Protein AF-0000000083585196 (afdb_homodimer)

Radius of gyration: 29.08 Å; Cα contacts (8 Å, |Δi|>4): 1350; chains: 2; bounding box: 66×91×62 Å

Sequence (722 aa):
MEEAAATEMRALGQVFAHATAFADTMLLKLAVQLGLADIIHAHTQKNPEGITLTQLAKSLPLDQVNINNLSRIMGCMVRMGLFSMSTTSQGQEDLFKPTHSSEFILKDGKKSILPLIMPVMQEWAISPWHFLDVALDGNKKNLTPFEKKHGCKLWEAFSKQPMMGMMFYEAMKAETMALIPEVIKVCEVTFQRIGSLIDVGGATGIGASSIAAQFPHVKCSVLDRPDVVALAKFAGCPNVEFLAGDMFTSIPHADALLLKKILHDWGDDECLKILQRCKETLPKGGGTVIIVEAVMDKEMDGDDAWSRVKMANDMGMMVFTGGKERTAEEWKVLLASAGFDIYKITPIMVGHSVIEAHPLPMEEAAATEMRALGQVFAHATAFADTMLLKLAVQLGLADIIHAHTQKNPEGITLTQLAKSLPLDQVNINNLSRIMGCMVRMGLFSMSTTSQGQEDLFKPTHSSEFILKDGKKSILPLIMPVMQEWAISPWHFLDVALDGNKKNLTPFEKKHGCKLWEAFSKQPMMGMMFYEAMKAETMALIPEVIKVCEVTFQRIGSLIDVGGATGIGASSIAAQFPHVKCSVLDRPDVVALAKFAGCPNVEFLAGDMFTSIPHADALLLKKILHDWGDDECLKILQRCKETLPKGGGTVIIVEAVMDKEMDGDDAWSRVKMANDMGMMVFTGGKERTAEEWKVLLASAGFDIYKITPIMVGHSVIEAHPLP

Structure (mmCIF, N/CA/C/O backbone):
data_AF-0000000083585196-model_v1
#
loop_
_entity.id
_entity.type
_entity.pdbx_description
1 polymer 'RS-norcoclaurine 6-O-methyltransferase-like protein'
#
loop_
_atom_site.group_PDB
_atom_site.id
_atom_site.type_symbol
_atom_site.label_atom_id
_atom_site.label_alt_id
_atom_site.label_comp_id
_atom_site.label_asym_id
_atom_site.label_entity_id
_atom_site.label_seq_id
_atom_site.pdbx_PDB_ins_code
_atom_site.Cartn_x
_atom_site.Cartn_y
_atom_site.Cartn_z
_atom_site.occupancy
_atom_site.B_iso_or_equiv
_atom_site.auth_seq_id
_atom_site.auth_comp_id
_atom_site.auth_asym_id
_atom_site.auth_atom_id
_atom_site.pdbx_PDB_model_num
ATOM 1 N N . MET A 1 1 ? 21.297 -23.406 12.484 1 56.25 1 MET A N 1
ATOM 2 C CA . MET A 1 1 ? 20.891 -23.656 11.102 1 56.25 1 MET A CA 1
ATOM 3 C C . MET A 1 1 ? 19.391 -23.391 10.93 1 56.25 1 MET A C 1
ATOM 5 O O . MET A 1 1 ? 19 -22.672 10.016 1 56.25 1 MET A O 1
ATOM 9 N N . GLU A 1 2 ? 18.547 -23.828 11.945 1 68.75 2 GLU A N 1
ATOM 10 C CA . GLU A 1 2 ? 17.094 -23.656 11.914 1 68.75 2 GLU A CA 1
ATOM 11 C C . GLU A 1 2 ? 16.703 -22.203 12.203 1 68.75 2 GLU A C 1
ATOM 13 O O . GLU A 1 2 ? 15.82 -21.656 11.539 1 68.75 2 GLU A O 1
ATOM 18 N N . GLU A 1 3 ? 17.516 -21.547 13.156 1 73.62 3 GLU A N 1
ATOM 19 C CA . GLU A 1 3 ? 17.188 -20.172 13.508 1 73.62 3 GLU A CA 1
ATOM 20 C C . GLU A 1 3 ? 17.547 -19.219 12.367 1 73.62 3 GLU A C 1
ATOM 22 O O . GLU A 1 3 ? 16.797 -18.281 12.078 1 73.62 3 GLU A O 1
ATOM 27 N N . ALA A 1 4 ? 18.734 -19.547 11.797 1 77.06 4 ALA A N 1
ATOM 28 C CA . ALA A 1 4 ? 19.172 -18.75 10.664 1 77.06 4 ALA A CA 1
ATOM 29 C C . ALA A 1 4 ? 18.188 -18.859 9.5 1 77.06 4 ALA A C 1
ATOM 31 O O . ALA A 1 4 ? 17.859 -17.859 8.867 1 77.06 4 ALA A O 1
ATOM 32 N N . ALA A 1 5 ? 17.703 -19.953 9.305 1 76.62 5 ALA A N 1
ATOM 33 C CA . ALA A 1 5 ? 16.719 -20.188 8.25 1 76.62 5 ALA A CA 1
ATOM 34 C C . ALA A 1 5 ? 15.406 -19.484 8.562 1 76.62 5 ALA A C 1
ATOM 36 O O . ALA A 1 5 ? 14.789 -18.875 7.684 1 76.62 5 ALA A O 1
ATOM 37 N N . ALA A 1 6 ? 15.047 -19.531 9.773 1 81.69 6 ALA A N 1
ATOM 38 C CA . ALA A 1 6 ? 13.805 -18.891 10.203 1 81.69 6 ALA A CA 1
ATOM 39 C C . ALA A 1 6 ? 13.906 -17.375 10.055 1 81.69 6 ALA A C 1
ATOM 41 O O . ALA A 1 6 ? 12.953 -16.719 9.609 1 81.69 6 ALA A O 1
ATOM 42 N N . THR A 1 7 ? 15.078 -16.812 10.344 1 85.81 7 THR A N 1
ATOM 43 C CA . THR A 1 7 ? 15.305 -15.383 10.211 1 85.81 7 THR A CA 1
ATOM 44 C C . THR A 1 7 ? 15.281 -14.961 8.742 1 85.81 7 THR A C 1
ATOM 46 O O . THR A 1 7 ? 14.719 -13.922 8.398 1 85.81 7 THR A O 1
ATOM 49 N N . GLU A 1 8 ? 15.844 -15.758 7.973 1 87.69 8 GLU A N 1
ATOM 50 C CA . GLU A 1 8 ? 15.859 -15.477 6.539 1 87.69 8 GLU A CA 1
ATOM 51 C C . GLU A 1 8 ? 14.461 -15.516 5.945 1 87.69 8 GLU A C 1
ATOM 53 O O . GLU A 1 8 ? 14.102 -14.68 5.113 1 87.69 8 GLU A O 1
ATOM 58 N N . MET A 1 9 ? 13.711 -16.453 6.348 1 85.88 9 MET A N 1
ATOM 59 C CA . MET A 1 9 ? 12.352 -16.594 5.852 1 85.88 9 MET A CA 1
ATOM 60 C C . MET A 1 9 ? 11.484 -15.422 6.305 1 85.88 9 MET A C 1
ATOM 62 O O . MET A 1 9 ? 10.617 -14.961 5.562 1 85.88 9 MET A O 1
ATOM 66 N N . ARG A 1 10 ? 11.742 -15.062 7.449 1 88.56 10 ARG A N 1
ATOM 67 C CA . ARG A 1 10 ? 11.023 -13.906 7.957 1 88.56 10 ARG A CA 1
ATOM 68 C C . ARG A 1 10 ? 11.367 -12.648 7.164 1 88.56 10 ARG A C 1
ATOM 70 O O . ARG A 1 10 ? 10.484 -11.867 6.812 1 88.56 10 ARG A O 1
ATOM 77 N N . ALA A 1 11 ? 12.641 -12.477 6.902 1 92.62 11 ALA A N 1
ATOM 78 C CA . ALA A 1 11 ? 13.102 -11.328 6.121 1 92.62 11 ALA A CA 1
ATOM 79 C C . ALA A 1 11 ? 12.523 -11.359 4.711 1 92.62 11 ALA A C 1
ATOM 81 O O . ALA A 1 11 ? 12.109 -10.32 4.184 1 92.62 11 ALA A O 1
ATOM 82 N N . LEU A 1 12 ? 12.484 -12.523 4.152 1 92.31 12 LEU A N 1
ATOM 83 C CA . LEU A 1 12 ? 11.898 -12.703 2.828 1 92.31 12 LEU A CA 1
ATOM 84 C C . LEU A 1 12 ? 10.422 -12.32 2.832 1 92.31 12 LEU A C 1
ATOM 86 O O . LEU A 1 12 ? 9.977 -11.555 1.974 1 92.31 12 LEU A O 1
ATOM 90 N N . GLY A 1 13 ? 9.695 -12.828 3.805 1 91.44 13 GLY A N 1
ATOM 91 C CA . GLY A 1 13 ? 8.281 -12.508 3.945 1 91.44 13 GLY A CA 1
ATOM 92 C C . GLY A 1 13 ? 8.016 -11.023 4.121 1 91.44 13 GLY A C 1
ATOM 93 O O . GLY A 1 13 ? 7.047 -10.5 3.582 1 91.44 13 GLY A O 1
ATOM 94 N N . GLN A 1 14 ? 8.914 -10.398 4.781 1 93.25 14 GLN A N 1
ATOM 95 C CA . GLN A 1 14 ? 8.773 -8.969 5.023 1 93.25 14 GLN A CA 1
ATOM 96 C C . GLN A 1 14 ? 8.93 -8.172 3.729 1 93.25 14 GLN A C 1
ATOM 98 O O . GLN A 1 14 ? 8.195 -7.215 3.49 1 93.25 14 GLN A O 1
ATOM 103 N N . VAL A 1 15 ? 9.867 -8.539 2.916 1 96.88 15 VAL A N 1
ATOM 104 C CA . VAL A 1 15 ? 10.094 -7.824 1.662 1 96.88 15 VAL A CA 1
ATOM 105 C C . VAL A 1 15 ? 8.891 -8.008 0.742 1 96.88 15 VAL A C 1
ATOM 107 O O . VAL A 1 15 ? 8.406 -7.047 0.144 1 96.88 15 VAL A O 1
ATOM 110 N N . PHE A 1 16 ? 8.359 -9.242 0.702 1 95.31 16 PHE A N 1
ATOM 111 C CA . PHE A 1 16 ? 7.16 -9.5 -0.091 1 95.31 16 PHE A CA 1
ATOM 112 C C . PHE A 1 16 ? 5.977 -8.695 0.442 1 95.31 16 PHE A C 1
ATOM 114 O O . PHE A 1 16 ? 5.176 -8.172 -0.333 1 95.31 16 PHE A O 1
ATOM 121 N N . ALA A 1 17 ? 5.941 -8.648 1.748 1 95.31 17 ALA A N 1
ATOM 122 C CA . ALA A 1 17 ? 4.844 -7.914 2.375 1 95.31 17 ALA A CA 1
ATOM 123 C C . ALA A 1 17 ? 4.906 -6.43 2.029 1 95.31 17 ALA A C 1
ATOM 125 O O . ALA A 1 17 ? 3.873 -5.797 1.792 1 95.31 17 ALA A O 1
ATOM 126 N N . HIS A 1 18 ? 6.086 -5.84 1.999 1 97.38 18 HIS A N 1
ATOM 127 C CA . HIS A 1 18 ? 6.23 -4.445 1.594 1 97.38 18 HIS A CA 1
ATOM 128 C C . HIS A 1 18 ? 5.812 -4.25 0.14 1 97.38 18 HIS A C 1
ATOM 130 O O . HIS A 1 18 ? 5.133 -3.273 -0.188 1 97.38 18 HIS A O 1
ATOM 136 N N . ALA A 1 19 ? 6.168 -5.184 -0.711 1 98.06 19 ALA A N 1
ATOM 137 C CA . ALA A 1 19 ? 5.883 -5.074 -2.141 1 98.06 19 ALA A CA 1
ATOM 138 C C . ALA A 1 19 ? 4.379 -5.098 -2.402 1 98.06 19 ALA A C 1
ATOM 140 O O . ALA A 1 19 ? 3.898 -4.473 -3.352 1 98.06 19 ALA A O 1
ATOM 141 N N . THR A 1 20 ? 3.656 -5.785 -1.534 1 97.69 20 THR A N 1
ATOM 142 C CA . THR A 1 20 ? 2.232 -5.977 -1.791 1 97.69 20 THR A CA 1
ATOM 143 C C . THR A 1 20 ? 1.394 -5.184 -0.793 1 97.69 20 THR A C 1
ATOM 145 O O . THR A 1 20 ? 0.182 -5.387 -0.692 1 97.69 20 THR A O 1
ATOM 148 N N . ALA A 1 21 ? 2 -4.281 -0.035 1 97.5 21 ALA A N 1
ATOM 149 C CA . ALA A 1 21 ? 1.318 -3.557 1.033 1 97.5 21 ALA A CA 1
ATOM 150 C C . ALA A 1 21 ? 0.184 -2.701 0.476 1 97.5 21 ALA A C 1
ATOM 152 O O . ALA A 1 21 ? -0.824 -2.479 1.151 1 97.5 21 ALA A O 1
ATOM 153 N N . PHE A 1 22 ? 0.297 -2.283 -0.793 1 98.38 22 PHE A N 1
ATOM 154 C CA . PHE A 1 22 ? -0.711 -1.439 -1.423 1 98.38 22 PHE A CA 1
ATOM 155 C C . PHE A 1 22 ? -2.07 -2.129 -1.422 1 98.38 22 PHE A C 1
ATOM 157 O O . PHE A 1 22 ? -3.109 -1.464 -1.469 1 98.38 22 PHE A O 1
ATOM 164 N N . ALA A 1 23 ? -2.109 -3.426 -1.355 1 98.38 23 ALA A N 1
ATOM 165 C CA . ALA A 1 23 ? -3.357 -4.184 -1.399 1 98.38 23 ALA A CA 1
ATOM 166 C C . ALA A 1 23 ? -4.27 -3.811 -0.234 1 98.38 23 ALA A C 1
ATOM 168 O O . ALA A 1 23 ? -5.488 -3.719 -0.396 1 98.38 23 ALA A O 1
ATOM 169 N N . ASP A 1 24 ? -3.684 -3.564 0.935 1 97.62 24 ASP A N 1
ATOM 170 C CA . ASP A 1 24 ? -4.484 -3.193 2.098 1 97.62 24 ASP A CA 1
ATOM 171 C C . ASP A 1 24 ? -5.168 -1.847 1.887 1 97.62 24 ASP A C 1
ATOM 173 O O . ASP A 1 24 ? -6.316 -1.656 2.299 1 97.62 24 ASP A O 1
ATOM 177 N N . THR A 1 25 ? -4.457 -0.882 1.265 1 98.62 25 THR A N 1
ATOM 178 C CA . THR A 1 25 ? -5.043 0.417 0.958 1 98.62 25 THR A CA 1
ATOM 179 C C . THR A 1 25 ? -6.219 0.266 -0.004 1 98.62 25 THR A C 1
ATOM 181 O O . THR A 1 25 ? -7.281 0.854 0.209 1 98.62 25 THR A O 1
ATOM 184 N N . MET A 1 26 ? -6.07 -0.563 -1.006 1 98.62 26 MET A N 1
ATOM 185 C CA . MET A 1 26 ? -7.098 -0.729 -2.029 1 98.62 26 MET A CA 1
ATOM 186 C C . MET A 1 26 ? -8.305 -1.472 -1.469 1 98.62 26 MET A C 1
ATOM 188 O O . MET A 1 26 ? -9.445 -1.173 -1.831 1 98.62 26 MET A O 1
ATOM 192 N N . LEU A 1 27 ? -8.023 -2.41 -0.6 1 98.38 27 LEU A N 1
ATOM 193 C CA . LEU A 1 27 ? -9.117 -3.164 0.012 1 98.38 27 LEU A CA 1
ATOM 194 C C . LEU A 1 27 ? -9.906 -2.287 0.978 1 98.38 27 LEU A C 1
ATOM 196 O O . LEU A 1 27 ? -11.133 -2.387 1.047 1 98.38 27 LEU A O 1
ATOM 200 N N . LEU A 1 28 ? -9.211 -1.464 1.72 1 98.56 28 LEU A N 1
ATOM 201 C CA . LEU A 1 28 ? -9.906 -0.508 2.572 1 98.56 28 LEU A CA 1
ATOM 202 C C . LEU A 1 28 ? -10.773 0.435 1.738 1 98.56 28 LEU A C 1
ATOM 204 O O . LEU A 1 28 ? -11.922 0.712 2.094 1 98.56 28 LEU A O 1
ATOM 208 N N . LYS A 1 29 ? -10.203 0.918 0.683 1 98.38 29 LYS A N 1
ATOM 209 C CA . LYS A 1 29 ? -10.953 1.788 -0.216 1 98.38 29 LYS A CA 1
ATOM 210 C C . LYS A 1 29 ? -12.227 1.101 -0.708 1 98.38 29 LYS A C 1
ATOM 212 O O . LYS A 1 29 ? -13.297 1.713 -0.742 1 98.38 29 LYS A O 1
ATOM 217 N N . LEU A 1 30 ? -12.125 -0.153 -1.073 1 97.94 30 LEU A N 1
ATOM 218 C CA . LEU A 1 30 ? -13.273 -0.923 -1.534 1 97.94 30 LEU A CA 1
ATOM 219 C C . LEU A 1 30 ? -14.328 -1.028 -0.44 1 97.94 30 LEU A C 1
ATOM 221 O O . LEU A 1 30 ? -15.523 -0.886 -0.709 1 97.94 30 LEU A O 1
ATOM 225 N N . ALA A 1 31 ? -13.898 -1.334 0.788 1 98 31 ALA A N 1
ATOM 226 C CA . ALA A 1 31 ? -14.812 -1.455 1.916 1 98 31 ALA A CA 1
ATOM 227 C C . ALA A 1 31 ? -15.633 -0.178 2.098 1 98 31 ALA A C 1
ATOM 229 O O . ALA A 1 31 ? -16.844 -0.235 2.352 1 98 31 ALA A O 1
ATOM 230 N N . VAL A 1 32 ? -14.938 0.939 1.942 1 97.38 32 VAL A N 1
ATOM 231 C CA . VAL A 1 32 ? -15.586 2.238 2.104 1 97.38 32 VAL A CA 1
ATOM 232 C C . VAL A 1 32 ? -16.547 2.486 0.941 1 97.38 32 VAL A C 1
ATOM 234 O O . VAL A 1 32 ? -17.688 2.918 1.147 1 97.38 32 VAL A O 1
ATOM 237 N N . GLN A 1 33 ? -16.109 2.193 -0.263 1 95.69 33 GLN A N 1
ATOM 238 C CA . GLN A 1 33 ? -16.906 2.406 -1.466 1 95.69 33 GLN A CA 1
ATOM 239 C C . GLN A 1 33 ? -18.203 1.594 -1.421 1 95.69 33 GLN A C 1
ATOM 241 O O . GLN A 1 33 ? -19.25 2.066 -1.854 1 95.69 33 GLN A O 1
ATOM 246 N N . LEU A 1 34 ? -18.141 0.446 -0.849 1 96.12 34 LEU A N 1
ATOM 247 C CA . LEU A 1 34 ? -19.297 -0.454 -0.826 1 96.12 34 LEU A CA 1
ATOM 248 C C . LEU A 1 34 ? -20.156 -0.2 0.404 1 96.12 34 LEU A C 1
ATOM 250 O O . LEU A 1 34 ? -21.266 -0.747 0.519 1 96.12 34 LEU A O 1
ATOM 254 N N . GLY A 1 35 ? -19.656 0.593 1.307 1 97.12 35 GLY A N 1
ATOM 255 C CA . GLY A 1 35 ? -20.375 0.835 2.545 1 97.12 35 GLY A CA 1
ATOM 256 C C . GLY A 1 35 ? -20.5 -0.399 3.418 1 97.12 35 GLY A C 1
ATOM 257 O O . GLY A 1 35 ? -21.516 -0.612 4.066 1 97.12 35 GLY A O 1
ATOM 258 N N . LEU A 1 36 ? -19.469 -1.238 3.455 1 98 36 LEU A N 1
ATOM 259 C CA . LEU A 1 36 ? -19.531 -2.506 4.172 1 98 36 LEU A CA 1
ATOM 260 C C . LEU A 1 36 ? -19.766 -2.275 5.664 1 98 36 LEU A C 1
ATOM 262 O O . LEU A 1 36 ? -20.562 -2.98 6.289 1 98 36 LEU A O 1
ATOM 266 N N . ALA A 1 37 ? -19 -1.319 6.238 1 98.31 37 ALA A N 1
ATOM 267 C CA . ALA A 1 37 ? -19.156 -1.054 7.668 1 98.31 37 ALA A CA 1
ATOM 268 C C . ALA A 1 37 ? -20.578 -0.61 8.008 1 98.31 37 ALA A C 1
ATOM 270 O O . ALA A 1 37 ? -21.141 -1.047 9.008 1 98.31 37 ALA A O 1
ATOM 271 N N . ASP A 1 38 ? -21.156 0.229 7.16 1 98.38 38 ASP A N 1
ATOM 272 C CA . ASP A 1 38 ? -22.516 0.7 7.375 1 98.38 38 ASP A CA 1
ATOM 273 C C . ASP A 1 38 ? -23.516 -0.459 7.336 1 98.38 38 ASP A C 1
ATOM 275 O O . ASP A 1 38 ? -24.375 -0.57 8.211 1 98.38 38 ASP A O 1
ATOM 279 N N . ILE A 1 39 ? -23.406 -1.312 6.371 1 98.25 39 ILE A N 1
ATOM 280 C CA . ILE A 1 39 ? -24.297 -2.443 6.18 1 98.25 39 ILE A CA 1
ATOM 281 C C . ILE A 1 39 ? -24.203 -3.387 7.375 1 98.25 39 ILE A C 1
ATOM 283 O O . ILE A 1 39 ? -25.219 -3.775 7.953 1 98.25 39 ILE A O 1
ATOM 287 N N . ILE A 1 40 ? -22.984 -3.727 7.738 1 98.12 40 ILE A N 1
ATOM 288 C CA . ILE A 1 40 ? -22.766 -4.711 8.789 1 98.12 40 ILE A CA 1
ATOM 289 C C . ILE A 1 40 ? -23.219 -4.137 10.133 1 98.12 40 ILE A C 1
ATOM 291 O O . ILE A 1 40 ? -23.859 -4.832 10.922 1 98.12 40 ILE A O 1
ATOM 295 N N . HIS A 1 41 ? -22.906 -2.879 10.406 1 97.19 41 HIS A N 1
ATOM 296 C CA . HIS A 1 41 ? -23.344 -2.23 11.633 1 97.19 41 HIS A CA 1
ATOM 297 C C . HIS A 1 41 ? -24.859 -2.184 11.727 1 97.19 41 HIS A C 1
ATOM 299 O O . HIS A 1 41 ? -25.438 -2.514 12.766 1 97.19 41 HIS A O 1
ATOM 305 N N . ALA A 1 42 ? -25.5 -1.796 10.68 1 97 42 ALA A N 1
ATOM 306 C CA . ALA A 1 42 ? -26.953 -1.7 10.664 1 97 42 ALA A CA 1
ATOM 307 C C . ALA A 1 42 ? -27.594 -3.064 10.906 1 97 42 ALA A C 1
ATOM 309 O O . ALA A 1 42 ? -28.562 -3.182 11.664 1 97 42 ALA A O 1
ATOM 310 N N . HIS A 1 43 ? -27.094 -4.031 10.297 1 97.25 43 HIS A N 1
ATOM 311 C CA . HIS A 1 43 ? -27.641 -5.379 10.445 1 97.25 43 HIS A CA 1
ATOM 312 C C . HIS A 1 43 ? -27.469 -5.891 11.875 1 97.25 43 HIS A C 1
ATOM 314 O O . HIS A 1 43 ? -28.375 -6.52 12.422 1 97.25 43 HIS A O 1
ATOM 320 N N . THR A 1 44 ? -26.312 -5.645 12.406 1 95.69 44 THR A N 1
ATOM 321 C CA . THR A 1 44 ? -25.969 -6.227 13.695 1 95.69 44 THR A CA 1
ATOM 322 C C . THR A 1 44 ? -26.719 -5.527 14.82 1 95.69 44 THR A C 1
ATOM 324 O O . THR A 1 44 ? -26.766 -6.035 15.945 1 95.69 44 THR A O 1
ATOM 327 N N . GLN A 1 45 ? -27.219 -4.359 14.594 1 94.62 45 GLN A N 1
ATOM 328 C CA . GLN A 1 45 ? -28.094 -3.713 15.57 1 94.62 45 GLN A CA 1
ATOM 329 C C . GLN A 1 45 ? -29.359 -4.535 15.812 1 94.62 45 GLN A C 1
ATOM 331 O O . GLN A 1 45 ? -29.875 -4.578 16.922 1 94.62 45 GLN A O 1
ATOM 336 N N . LYS A 1 46 ? -29.828 -5.219 14.781 1 94.69 46 LYS A N 1
ATOM 337 C CA . LYS A 1 46 ? -31.031 -6.047 14.859 1 94.69 46 LYS A CA 1
ATOM 338 C C . LYS A 1 46 ? -30.672 -7.504 15.133 1 94.69 46 LYS A C 1
ATOM 340 O O . LYS A 1 46 ? -31.438 -8.227 15.781 1 94.69 46 LYS A O 1
ATOM 345 N N . ASN A 1 47 ? -29.562 -7.883 14.68 1 93.75 47 ASN A N 1
ATOM 346 C CA . ASN A 1 47 ? -29.062 -9.25 14.805 1 93.75 47 ASN A CA 1
ATOM 347 C C . ASN A 1 47 ? -27.641 -9.289 15.367 1 93.75 47 ASN A C 1
ATOM 349 O O . ASN A 1 47 ? -26.672 -9.406 14.617 1 93.75 47 ASN A O 1
ATOM 353 N N . PRO A 1 48 ? -27.547 -9.352 16.656 1 92.62 48 PRO A N 1
ATOM 354 C CA . PRO A 1 48 ? -26.25 -9.211 17.297 1 92.62 48 PRO A CA 1
ATOM 355 C C . PRO A 1 48 ? -25.297 -10.367 16.953 1 92.62 48 PRO A C 1
ATOM 357 O O . PRO A 1 48 ? -24.094 -10.266 17.188 1 92.62 48 PRO A O 1
ATOM 360 N N . GLU A 1 49 ? -25.828 -11.445 16.484 1 91.94 49 GLU A N 1
ATOM 361 C CA . GLU A 1 49 ? -24.984 -12.594 16.172 1 91.94 49 GLU A CA 1
ATOM 362 C C . GLU A 1 49 ? -24.094 -12.305 14.961 1 91.94 49 GLU A C 1
ATOM 364 O O . GLU A 1 49 ? -23.047 -12.93 14.789 1 91.94 49 GLU A O 1
ATOM 369 N N . GLY A 1 50 ? -24.5 -11.398 14.078 1 95.25 50 GLY A N 1
ATOM 370 C CA . GLY A 1 50 ? -23.703 -11.039 12.914 1 95.25 50 GLY A CA 1
ATOM 371 C C . GLY A 1 50 ? -24.484 -11.156 11.617 1 95.25 50 GLY A C 1
ATOM 372 O O . GLY A 1 50 ? -25.672 -11.469 11.617 1 95.25 50 GLY A O 1
ATOM 373 N N . ILE A 1 51 ? -23.891 -10.828 10.547 1 96.5 51 ILE A N 1
ATOM 374 C CA . ILE A 1 51 ? -24.469 -10.93 9.211 1 96.5 51 ILE A CA 1
ATOM 375 C C . ILE A 1 51 ? -23.781 -12.047 8.438 1 96.5 51 ILE A C 1
ATOM 377 O O . ILE A 1 51 ? -22.562 -12.203 8.5 1 96.5 51 ILE A O 1
ATOM 381 N N . THR A 1 52 ? -24.516 -12.867 7.797 1 95.25 52 THR A N 1
ATOM 382 C CA . THR A 1 52 ? -23.938 -13.922 6.973 1 95.25 52 THR A CA 1
ATOM 383 C C . THR A 1 52 ? -23.453 -13.359 5.637 1 95.25 52 THR A C 1
ATOM 385 O O . THR A 1 52 ? -23.828 -12.25 5.258 1 95.25 52 THR A O 1
ATOM 388 N N . LEU A 1 53 ? -22.641 -14.141 4.977 1 94.94 53 LEU A N 1
ATOM 389 C CA . LEU A 1 53 ? -22.156 -13.734 3.662 1 94.94 53 LEU A CA 1
ATOM 390 C C . LEU A 1 53 ? -23.312 -13.531 2.693 1 94.94 53 LEU A C 1
ATOM 392 O O . LEU A 1 53 ? -23.297 -12.578 1.901 1 94.94 53 LEU A O 1
ATOM 396 N N . THR A 1 54 ? -24.25 -14.375 2.734 1 95.12 54 THR A N 1
ATOM 397 C CA . THR A 1 54 ? -25.406 -14.305 1.853 1 95.12 54 THR A CA 1
ATOM 398 C C . THR A 1 54 ? -26.234 -13.047 2.131 1 95.12 54 THR A C 1
ATOM 400 O O . THR A 1 54 ? -26.656 -12.359 1.202 1 95.12 54 THR A O 1
ATOM 403 N N . GLN A 1 55 ? -26.453 -12.781 3.393 1 96 55 GLN A N 1
ATOM 404 C CA . GLN A 1 55 ? -27.172 -11.57 3.773 1 96 55 GLN A CA 1
ATOM 405 C C . GLN A 1 55 ? -26.422 -10.312 3.354 1 96 55 GLN A C 1
ATOM 407 O O . GLN A 1 55 ? -27.016 -9.344 2.889 1 96 55 GLN A O 1
ATOM 412 N N . LEU A 1 56 ? -25.125 -10.344 3.559 1 97.38 56 LEU A N 1
ATOM 413 C CA . LEU A 1 56 ? -24.281 -9.219 3.145 1 97.38 56 LEU A CA 1
ATOM 414 C C . LEU A 1 56 ? -24.391 -9 1.639 1 97.38 56 LEU A C 1
ATOM 416 O O . LEU A 1 56 ? -24.547 -7.863 1.187 1 97.38 56 LEU A O 1
ATOM 420 N N . ALA A 1 57 ? -24.328 -10.055 0.851 1 96.62 57 ALA A N 1
ATOM 421 C CA . ALA A 1 57 ? -24.406 -9.977 -0.605 1 96.62 57 ALA A CA 1
ATOM 422 C C . ALA A 1 57 ? -25.719 -9.336 -1.044 1 96.62 57 ALA A C 1
ATOM 424 O O . ALA A 1 57 ? -25.75 -8.516 -1.968 1 96.62 57 ALA A O 1
ATOM 425 N N . LYS A 1 58 ? -26.75 -9.672 -0.402 1 96.44 58 LYS A N 1
ATOM 426 C CA . LYS A 1 58 ? -28.078 -9.156 -0.737 1 96.44 58 LYS A CA 1
ATOM 427 C C . LYS A 1 58 ? -28.203 -7.676 -0.389 1 96.44 58 LYS A C 1
ATOM 429 O O . LYS A 1 58 ? -29.016 -6.961 -0.969 1 96.44 58 LYS A O 1
ATOM 434 N N . SER A 1 59 ? -27.406 -7.262 0.56 1 96.94 59 SER A N 1
ATOM 435 C CA . SER A 1 59 ? -27.5 -5.891 1.056 1 96.94 59 SER A CA 1
ATOM 436 C C . SER A 1 59 ? -26.625 -4.945 0.241 1 96.94 59 SER A C 1
ATOM 438 O O . SER A 1 59 ? -26.75 -3.723 0.359 1 96.94 59 SER A O 1
ATOM 440 N N . LEU A 1 60 ? -25.703 -5.496 -0.577 1 96.25 60 LEU A N 1
ATOM 441 C CA . LEU A 1 60 ? -24.828 -4.656 -1.385 1 96.25 60 LEU A CA 1
ATOM 442 C C . LEU A 1 60 ? -25.594 -4.008 -2.529 1 96.25 60 LEU A C 1
ATOM 444 O O . LEU A 1 60 ? -26.594 -4.566 -3.014 1 96.25 60 LEU A O 1
ATOM 448 N N . PRO A 1 61 ? -25.172 -2.82 -2.902 1 92.44 61 PRO A N 1
ATOM 449 C CA . PRO A 1 61 ? -25.859 -2.121 -3.994 1 92.44 61 PRO A CA 1
ATOM 450 C C . PRO A 1 61 ? -25.5 -2.678 -5.371 1 92.44 61 PRO A C 1
ATOM 452 O O . PRO A 1 61 ? -25.109 -1.922 -6.262 1 92.44 61 PRO A O 1
ATOM 455 N N . LEU A 1 62 ? -25.594 -3.965 -5.555 1 91.94 62 LEU A N 1
ATOM 456 C CA . LEU A 1 62 ? -25.344 -4.688 -6.801 1 91.94 62 LEU A CA 1
ATOM 457 C C . LEU A 1 62 ? -26.484 -5.648 -7.102 1 91.94 62 LEU A C 1
ATOM 459 O O . LEU A 1 62 ? -27.047 -6.273 -6.195 1 91.94 62 LEU A O 1
ATOM 463 N N . ASP A 1 63 ? -26.922 -5.719 -8.352 1 90.5 63 ASP A N 1
ATOM 464 C CA . ASP A 1 63 ? -28.016 -6.609 -8.75 1 90.5 63 ASP A CA 1
ATOM 465 C C . ASP A 1 63 ? -27.656 -8.07 -8.469 1 90.5 63 ASP A C 1
ATOM 467 O O . ASP A 1 63 ? -28.5 -8.82 -7.965 1 90.5 63 ASP A O 1
ATOM 471 N N . GLN A 1 64 ? -26.531 -8.438 -8.906 1 93.44 64 GLN A N 1
ATOM 472 C CA . GLN A 1 64 ? -25.984 -9.766 -8.648 1 93.44 64 GLN A CA 1
ATOM 473 C C . GLN A 1 64 ? -24.562 -9.688 -8.102 1 93.44 64 GLN A C 1
ATOM 475 O O . GLN A 1 64 ? -23.734 -8.938 -8.625 1 93.44 64 GLN A O 1
ATOM 480 N N . VAL A 1 65 ? -24.406 -10.422 -6.988 1 94.81 65 VAL A N 1
ATOM 481 C CA . VAL A 1 65 ? -23.094 -10.367 -6.355 1 94.81 65 VAL A CA 1
ATOM 482 C C . VAL A 1 65 ? -22.359 -11.695 -6.555 1 94.81 65 VAL A C 1
ATOM 484 O O . VAL A 1 65 ? -22.953 -12.766 -6.402 1 94.81 65 VAL A O 1
ATOM 487 N N . ASN A 1 66 ? -21.109 -11.609 -6.98 1 94.31 66 ASN A N 1
ATOM 488 C CA . ASN A 1 66 ? -20.25 -12.781 -6.965 1 94.31 66 ASN A CA 1
ATOM 489 C C . ASN A 1 66 ? -19.859 -13.18 -5.543 1 94.31 66 ASN A C 1
ATOM 491 O O . ASN A 1 66 ? -18.891 -12.656 -4.992 1 94.31 66 ASN A O 1
ATOM 495 N N . ILE A 1 67 ? -20.516 -14.148 -5.051 1 93.06 67 ILE A N 1
ATOM 496 C CA . ILE A 1 67 ? -20.422 -14.5 -3.639 1 93.06 67 ILE A CA 1
ATOM 497 C C . ILE A 1 67 ? -19.031 -15.062 -3.332 1 93.06 67 ILE A C 1
ATOM 499 O O . ILE A 1 67 ? -18.5 -14.844 -2.246 1 93.06 67 ILE A O 1
ATOM 503 N N . ASN A 1 68 ? -18.438 -15.773 -4.234 1 91.44 68 ASN A N 1
ATOM 504 C CA . ASN A 1 68 ? -17.109 -16.312 -4.035 1 91.44 68 ASN A CA 1
ATOM 505 C C . ASN A 1 68 ? -16.062 -15.211 -3.871 1 91.44 68 ASN A C 1
ATOM 507 O O . ASN A 1 68 ? -15.227 -15.273 -2.975 1 91.44 68 ASN A O 1
ATOM 511 N N . ASN A 1 69 ? -16.125 -14.219 -4.785 1 95.06 69 ASN A N 1
ATOM 512 C CA . ASN A 1 69 ? -15.211 -13.086 -4.668 1 95.06 69 ASN A CA 1
ATOM 513 C C . ASN A 1 69 ? -15.461 -12.289 -3.395 1 95.06 69 ASN A C 1
ATOM 515 O O . ASN A 1 69 ? -14.523 -11.828 -2.744 1 95.06 69 ASN A O 1
ATOM 519 N N . LEU A 1 70 ? -16.75 -12.156 -3.053 1 96.06 70 LEU A N 1
ATOM 520 C CA . LEU A 1 70 ? -17.078 -11.453 -1.821 1 96.06 70 LEU A CA 1
ATOM 521 C C . LEU A 1 70 ? -16.5 -12.164 -0.607 1 96.06 70 LEU A C 1
ATOM 523 O O . LEU A 1 70 ? -15.961 -11.523 0.296 1 96.06 70 LEU A O 1
ATOM 527 N N . SER A 1 71 ? -16.594 -13.461 -0.587 1 94.56 71 SER A N 1
ATOM 528 C CA . SER A 1 71 ? -16.062 -14.25 0.518 1 94.56 71 SER A CA 1
ATOM 529 C C . SER A 1 71 ? -14.562 -14.016 0.687 1 94.56 71 SER A C 1
ATOM 531 O O . SER A 1 71 ? -14.086 -13.82 1.805 1 94.56 71 SER A O 1
ATOM 533 N N . ARG A 1 72 ? -13.852 -14.047 -0.384 1 94.5 72 ARG A N 1
ATOM 534 C CA . ARG A 1 72 ? -12.406 -13.859 -0.365 1 94.5 72 ARG A CA 1
ATOM 535 C C . ARG A 1 72 ? -12.047 -12.445 0.087 1 94.5 72 ARG A C 1
ATOM 537 O O . ARG A 1 72 ? -11.125 -12.258 0.888 1 94.5 72 ARG A O 1
ATOM 544 N N . ILE A 1 73 ? -12.766 -11.43 -0.403 1 96.56 73 ILE A N 1
ATOM 545 C CA . ILE A 1 73 ? -12.555 -10.039 -0.018 1 96.56 73 ILE A CA 1
ATOM 546 C C . ILE A 1 73 ? -12.828 -9.867 1.473 1 96.56 73 ILE A C 1
ATOM 548 O O . ILE A 1 73 ? -12.055 -9.227 2.186 1 96.56 73 ILE A O 1
ATOM 552 N N . MET A 1 74 ? -13.898 -10.516 1.945 1 96.38 74 MET A N 1
ATOM 553 C CA . MET A 1 74 ? -14.234 -10.414 3.361 1 96.38 74 MET A CA 1
ATOM 554 C C . MET A 1 74 ? -13.164 -11.078 4.227 1 96.38 74 MET A C 1
ATOM 556 O O . MET A 1 74 ? -12.891 -10.617 5.336 1 96.38 74 MET A O 1
ATOM 560 N N . GLY A 1 75 ? -12.609 -12.188 3.684 1 93.56 75 GLY A N 1
ATOM 561 C CA . GLY A 1 75 ? -11.484 -12.773 4.387 1 93.56 75 GLY A CA 1
ATOM 562 C C . GLY A 1 75 ? -10.336 -11.805 4.594 1 93.56 75 GLY A C 1
ATOM 563 O O . GLY A 1 75 ? -9.742 -11.758 5.676 1 93.56 75 GLY A O 1
ATOM 564 N N . CYS A 1 76 ? -10.023 -11.008 3.598 1 95.12 76 CYS A N 1
ATOM 565 C CA . CYS A 1 76 ? -8.969 -10 3.699 1 95.12 76 CYS A CA 1
ATOM 566 C C . CYS A 1 76 ? -9.344 -8.93 4.715 1 95.12 76 CYS A C 1
ATOM 568 O O . CYS A 1 76 ? -8.492 -8.469 5.48 1 95.12 76 CYS A O 1
ATOM 570 N N . MET A 1 77 ? -10.617 -8.547 4.734 1 96.38 77 MET A N 1
ATOM 571 C CA . MET A 1 77 ? -11.062 -7.492 5.645 1 96.38 77 MET A CA 1
ATOM 572 C C . MET A 1 77 ? -11 -7.965 7.094 1 96.38 77 MET A C 1
ATOM 574 O O . MET A 1 77 ? -10.727 -7.172 7.996 1 96.38 77 MET A O 1
ATOM 578 N N . VAL A 1 78 ? -11.266 -9.234 7.289 1 95.25 78 VAL A N 1
ATOM 579 C CA . VAL A 1 78 ? -11.133 -9.82 8.625 1 95.25 78 VAL A CA 1
ATOM 580 C C . VAL A 1 78 ? -9.664 -9.805 9.047 1 95.25 78 VAL A C 1
ATOM 582 O O . VAL A 1 78 ? -9.336 -9.43 10.172 1 95.25 78 VAL A O 1
ATOM 585 N N . ARG A 1 79 ? -8.773 -10.203 8.133 1 92.81 79 ARG A N 1
ATOM 586 C CA . ARG A 1 79 ? -7.344 -10.164 8.422 1 92.81 79 ARG A CA 1
ATOM 587 C C . ARG A 1 79 ? -6.895 -8.75 8.781 1 92.81 79 ARG A C 1
ATOM 589 O O . ARG A 1 79 ? -6.043 -8.57 9.656 1 92.81 79 ARG A O 1
ATOM 596 N N . MET A 1 80 ? -7.48 -7.742 8.156 1 95 80 MET A N 1
ATOM 597 C CA . MET A 1 80 ? -7.125 -6.34 8.367 1 95 80 MET A CA 1
ATOM 598 C C . MET A 1 80 ? -7.715 -5.82 9.672 1 95 80 MET A C 1
ATOM 600 O O . MET A 1 80 ? -7.438 -4.688 10.078 1 95 80 MET A O 1
ATOM 604 N N . GLY A 1 81 ? -8.57 -6.59 10.297 1 94.88 81 GLY A N 1
ATOM 605 C CA . GLY A 1 81 ? -9.156 -6.215 11.578 1 94.88 81 GLY A CA 1
ATOM 606 C C . GLY A 1 81 ? -10.352 -5.301 11.438 1 94.88 81 GLY A C 1
ATOM 607 O O . GLY A 1 81 ? -10.836 -4.746 12.43 1 94.88 81 GLY A O 1
ATOM 608 N N . LEU A 1 82 ? -10.852 -5.113 10.195 1 97 82 LEU A N 1
ATOM 609 C CA . LEU A 1 82 ? -12 -4.238 9.984 1 97 82 LEU A CA 1
ATOM 610 C C . LEU A 1 82 ? -13.289 -4.895 10.492 1 97 82 LEU A C 1
ATOM 612 O O . LEU A 1 82 ? -14.195 -4.207 10.961 1 97 82 LEU A O 1
ATOM 616 N N . PHE A 1 83 ? -13.328 -6.227 10.305 1 97.31 83 PHE A N 1
ATOM 617 C CA . PHE A 1 83 ? -14.461 -7.023 10.773 1 97.31 83 PHE A CA 1
ATOM 618 C C . PHE A 1 83 ? -13.969 -8.289 11.469 1 97.31 83 PHE A C 1
ATOM 620 O O . PHE A 1 83 ? -12.812 -8.68 11.32 1 97.31 83 PHE A O 1
ATOM 627 N N . SER A 1 84 ? -14.797 -8.82 12.281 1 95.75 84 SER A N 1
ATOM 628 C CA . SER A 1 84 ? -14.539 -10.133 12.867 1 95.75 84 SER A CA 1
ATOM 629 C C . SER A 1 84 ? -15.391 -11.211 12.203 1 95.75 84 SER A C 1
ATOM 631 O O . SER A 1 84 ? -16.422 -10.906 11.594 1 95.75 84 SER A O 1
ATOM 633 N N . MET A 1 85 ? -14.906 -12.375 12.234 1 93.56 85 MET A N 1
ATOM 634 C CA . MET A 1 85 ? -15.594 -13.508 11.617 1 93.56 85 MET A CA 1
ATOM 635 C C . MET A 1 85 ? -15.75 -14.648 12.617 1 93.56 85 MET A C 1
ATOM 637 O O . MET A 1 85 ? -14.836 -14.938 13.391 1 93.56 85 MET A O 1
ATOM 641 N N . SER A 1 86 ? -16.891 -15.172 12.719 1 89.31 86 SER A N 1
ATOM 642 C CA . SER A 1 86 ? -17.172 -16.375 13.492 1 89.31 86 SER A CA 1
ATOM 643 C C . SER A 1 86 ? -17.969 -17.391 12.68 1 89.31 86 SER A C 1
ATOM 645 O O . SER A 1 86 ? -18.578 -17.047 11.664 1 89.31 86 SER A O 1
ATOM 647 N N . THR A 1 87 ? -17.656 -18.641 12.906 1 79.38 87 THR A N 1
ATOM 648 C CA . THR A 1 87 ? -18.391 -19.688 12.188 1 79.38 87 THR A CA 1
ATOM 649 C C . THR A 1 87 ? -19.594 -20.141 13 1 79.38 87 THR A C 1
ATOM 651 O O . THR A 1 87 ? -19.516 -20.297 14.219 1 79.38 87 THR A O 1
ATOM 654 N N . THR A 1 88 ? -20.797 -20.109 12.344 1 68.75 88 THR A N 1
ATOM 655 C CA . THR A 1 88 ? -22.031 -20.547 13.008 1 68.75 88 THR A CA 1
ATOM 656 C C . THR A 1 88 ? -21.875 -21.969 13.523 1 68.75 88 THR A C 1
ATOM 658 O O . THR A 1 88 ? -21.031 -22.719 13.055 1 68.75 88 THR A O 1
ATOM 661 N N . SER A 1 89 ? -22.516 -22.203 14.68 1 58.94 89 SER A N 1
ATOM 662 C CA . SER A 1 89 ? -22.547 -23.516 15.312 1 58.94 89 SER A CA 1
ATOM 663 C C . SER A 1 89 ? -22.828 -24.609 14.289 1 58.94 89 SER A C 1
ATOM 665 O O . SER A 1 89 ? -22.375 -25.75 14.453 1 58.94 89 SER A O 1
ATOM 667 N N . GLN A 1 90 ? -23.734 -24.359 13.367 1 57.66 90 GLN A N 1
ATOM 668 C CA . GLN A 1 90 ? -24.047 -25.453 12.453 1 57.66 90 GLN A CA 1
ATOM 669 C C . GLN A 1 90 ? -23.078 -25.484 11.273 1 57.66 90 GLN A C 1
ATOM 671 O O . GLN A 1 90 ? -23.234 -26.312 10.375 1 57.66 90 GLN A O 1
ATOM 676 N N . GLY A 1 91 ? -22 -24.719 11.398 1 62.78 91 GLY A N 1
ATOM 677 C CA . GLY A 1 91 ? -20.875 -24.797 10.461 1 62.78 91 GLY A CA 1
ATOM 678 C C . GLY A 1 91 ? -21.25 -24.375 9.055 1 62.78 91 GLY A C 1
ATOM 679 O O . GLY A 1 91 ? -20.531 -24.656 8.102 1 62.78 91 GLY A O 1
ATOM 680 N N . GLN A 1 92 ? -22.453 -23.578 8.867 1 66.19 92 GLN A N 1
ATOM 681 C CA . GLN A 1 92 ? -22.969 -23.422 7.508 1 66.19 92 GLN A CA 1
ATOM 682 C C . GLN A 1 92 ? -22.484 -22.125 6.879 1 66.19 92 GLN A C 1
ATOM 684 O O . GLN A 1 92 ? -22.109 -22.094 5.707 1 66.19 92 GLN A O 1
ATOM 689 N N . GLU A 1 93 ? -22.484 -21.031 7.562 1 82.88 93 GLU A N 1
ATOM 690 C CA . GLU A 1 93 ? -22.031 -19.797 6.91 1 82.88 93 GLU A CA 1
ATOM 691 C C . GLU A 1 93 ? -21.25 -18.922 7.867 1 82.88 93 GLU A C 1
ATOM 693 O O . GLU A 1 93 ? -21.516 -18.891 9.07 1 82.88 93 GLU A O 1
ATOM 698 N N . ASP A 1 94 ? -20.234 -18.328 7.445 1 87.56 94 ASP A N 1
ATOM 699 C CA . ASP A 1 94 ? -19.469 -17.359 8.219 1 87.56 94 ASP A CA 1
ATOM 700 C C . ASP A 1 94 ? -20.312 -16.156 8.609 1 87.56 94 ASP A C 1
ATOM 702 O O . ASP A 1 94 ? -21.156 -15.711 7.828 1 87.56 94 ASP A O 1
ATOM 706 N N . LEU A 1 95 ? -20.172 -15.758 9.828 1 93.69 95 LEU A N 1
ATOM 707 C CA . LEU A 1 95 ? -20.812 -14.555 10.336 1 93.69 95 LEU A CA 1
ATOM 708 C C . LEU A 1 95 ? -19.812 -13.438 10.539 1 93.69 95 LEU A C 1
ATOM 710 O O . LEU A 1 95 ? -18.719 -13.664 11.078 1 93.69 95 LEU A O 1
ATOM 714 N N . PHE A 1 96 ? -20.203 -12.242 10.109 1 96.56 96 PHE A N 1
ATOM 715 C CA . PHE A 1 96 ? -19.328 -11.086 10.242 1 96.56 96 PHE A CA 1
ATOM 716 C C . PHE A 1 96 ? -19.906 -10.062 11.195 1 96.56 96 PHE A C 1
ATOM 718 O O . PHE A 1 96 ? -21.125 -9.836 11.203 1 96.56 96 PHE A O 1
ATOM 725 N N . LYS A 1 97 ? -19.109 -9.445 12.016 1 97.56 97 LYS A N 1
ATOM 726 C CA . LYS A 1 97 ? -19.469 -8.398 12.961 1 97.56 97 LYS A CA 1
ATOM 727 C C . LYS A 1 97 ? -18.531 -7.203 12.859 1 97.56 97 LYS A C 1
ATOM 729 O O . LYS A 1 97 ? -17.406 -7.336 12.375 1 97.56 97 LYS A O 1
ATOM 734 N N . PRO A 1 98 ? -19.031 -6.039 13.25 1 96.94 98 PRO A N 1
ATOM 735 C CA . PRO A 1 98 ? -18.125 -4.891 13.305 1 96.94 98 PRO A CA 1
ATOM 736 C C . PRO A 1 98 ? -17.047 -5.039 14.383 1 96.94 98 PRO A C 1
ATOM 738 O O . PRO A 1 98 ? -17.188 -5.855 15.297 1 96.94 98 PRO A O 1
ATOM 741 N N . THR A 1 99 ? -15.961 -4.43 14.203 1 96.44 99 THR A N 1
ATOM 742 C CA . THR A 1 99 ? -14.93 -4.25 15.219 1 96.44 99 THR A CA 1
ATOM 743 C C . THR A 1 99 ? -14.797 -2.781 15.609 1 96.44 99 THR A C 1
ATOM 745 O O . THR A 1 99 ? -15.555 -1.936 15.117 1 96.44 99 THR A O 1
ATOM 748 N N . HIS A 1 100 ? -13.867 -2.473 16.484 1 95.19 100 HIS A N 1
ATOM 749 C CA . HIS A 1 100 ? -13.586 -1.079 16.797 1 95.19 100 HIS A CA 1
ATOM 750 C C . HIS A 1 100 ? -13.109 -0.313 15.57 1 95.19 100 HIS A C 1
ATOM 752 O O . HIS A 1 100 ? -13.43 0.866 15.406 1 95.19 100 HIS A O 1
ATOM 758 N N . SER A 1 101 ? -12.391 -0.989 14.664 1 96.62 101 SER A N 1
ATOM 759 C CA . SER A 1 101 ? -11.852 -0.36 13.469 1 96.62 101 SER A CA 1
ATOM 760 C C . SER A 1 101 ? -12.953 0.04 12.5 1 96.62 101 SER A C 1
ATOM 762 O O . SER A 1 101 ? -12.875 1.084 11.852 1 96.62 101 SER A O 1
ATOM 764 N N . SER A 1 102 ? -13.969 -0.764 12.422 1 97 102 SER A N 1
ATOM 765 C CA . SER A 1 102 ? -15.039 -0.491 11.461 1 97 102 SER A CA 1
ATOM 766 C C . SER A 1 102 ? -15.805 0.771 11.836 1 97 102 SER A C 1
ATOM 768 O O . SER A 1 102 ? -16.422 1.408 10.977 1 97 102 SER A O 1
ATOM 770 N N . GLU A 1 103 ? -15.766 1.191 13.094 1 95.94 103 GLU A N 1
ATOM 771 C CA . GLU A 1 103 ? -16.453 2.396 13.547 1 95.94 103 GLU A CA 1
ATOM 772 C C . GLU A 1 103 ? -15.883 3.645 12.883 1 95.94 103 GLU A C 1
ATOM 774 O O . GLU A 1 103 ? -16.594 4.629 12.68 1 95.94 103 GLU A O 1
ATOM 779 N N . PHE A 1 104 ? -14.68 3.559 12.492 1 96.5 104 PHE A N 1
ATOM 780 C CA . PHE A 1 104 ? -13.977 4.719 11.961 1 96.5 104 PHE A CA 1
ATOM 781 C C . PHE A 1 104 ? -14.258 4.879 10.469 1 96.5 104 PHE A C 1
ATOM 783 O O . PHE A 1 104 ? -13.883 5.887 9.867 1 96.5 104 PHE A O 1
ATOM 790 N N . ILE A 1 105 ? -14.938 3.906 9.867 1 97.94 105 ILE A N 1
ATOM 791 C CA . ILE A 1 105 ? -15.18 4.016 8.43 1 97.94 105 ILE A CA 1
ATOM 792 C C . ILE A 1 105 ? -16.688 3.99 8.164 1 97.94 105 ILE A C 1
ATOM 794 O O . ILE A 1 105 ? -17.125 3.604 7.078 1 97.94 105 ILE A O 1
ATOM 798 N N . LEU A 1 106 ? -17.453 4.305 9.18 1 97.38 106 LEU A N 1
ATOM 799 C CA . LEU A 1 106 ? -18.875 4.559 9 1 97.38 106 LEU A CA 1
ATOM 800 C C . LEU A 1 106 ? -19.109 5.895 8.305 1 97.38 106 LEU A C 1
ATOM 802 O O . LEU A 1 106 ? -18.453 6.883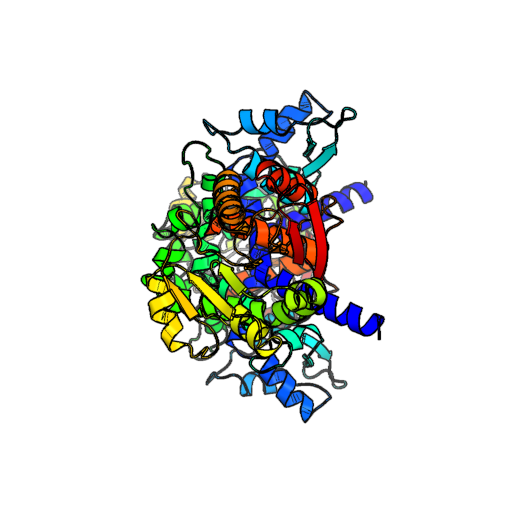 8.609 1 97.38 106 LEU A O 1
ATOM 806 N N . LYS A 1 107 ? -19.953 5.957 7.367 1 94.44 107 LYS A N 1
ATOM 807 C CA . LYS A 1 107 ? -20.219 7.164 6.594 1 94.44 107 LYS A CA 1
ATOM 808 C C . LYS A 1 107 ? -20.734 8.289 7.488 1 94.44 107 LYS A C 1
ATOM 810 O O . LYS A 1 107 ? -20.297 9.43 7.379 1 94.44 107 LYS A O 1
ATOM 815 N N . ASP A 1 108 ? -21.656 8.031 8.414 1 89.75 108 ASP A N 1
ATOM 816 C CA . ASP A 1 108 ? -22.281 9.062 9.25 1 89.75 108 ASP A CA 1
ATOM 817 C C . ASP A 1 108 ? -21.938 8.852 10.719 1 89.75 108 ASP A C 1
ATOM 819 O O . ASP A 1 108 ? -22.641 9.336 11.602 1 89.75 108 ASP A O 1
ATOM 823 N N . GLY A 1 109 ? -20.906 8.164 10.93 1 92.06 109 GLY A N 1
ATOM 824 C CA . GLY A 1 109 ? -20.531 7.906 12.312 1 92.06 109 GLY A CA 1
ATOM 825 C C . GLY A 1 109 ? -19.828 9.078 12.961 1 92.06 109 GLY A C 1
ATOM 826 O O . GLY A 1 109 ? -19.094 9.812 12.305 1 92.06 109 GLY A O 1
ATOM 827 N N . LYS A 1 110 ? -19.953 9.219 14.234 1 87.81 110 LYS A N 1
ATOM 828 C CA . LYS A 1 110 ? -19.328 10.289 15.008 1 87.81 110 LYS A CA 1
ATOM 829 C C . LYS A 1 110 ? -17.812 10.188 14.969 1 87.81 110 LYS A C 1
ATOM 831 O O . LYS A 1 110 ? -17.109 11.203 15.016 1 87.81 110 LYS A O 1
ATOM 836 N N . LYS A 1 111 ? -17.344 9.016 14.836 1 91.19 111 LYS A N 1
ATOM 837 C CA . LYS A 1 111 ? -15.906 8.781 14.891 1 91.19 111 LYS A CA 1
ATOM 838 C C . LYS A 1 111 ? -15.328 8.609 13.484 1 91.19 111 LYS A C 1
ATOM 840 O O . LYS A 1 111 ? -14.148 8.273 13.336 1 91.19 111 LYS A O 1
ATOM 845 N N . SER A 1 112 ? -16.141 8.82 12.5 1 95.19 112 SER A N 1
ATOM 846 C CA . SER A 1 112 ? -15.719 8.555 11.125 1 95.19 112 SER A CA 1
ATOM 847 C C . SER A 1 112 ? -14.508 9.398 10.742 1 95.19 112 SER A C 1
ATOM 849 O O . SER A 1 112 ? -14.469 10.602 11.016 1 95.19 112 SER A O 1
ATOM 851 N N . ILE A 1 113 ? -13.578 8.734 10.102 1 94.44 113 ILE A N 1
ATOM 852 C CA . ILE A 1 113 ? -12.406 9.453 9.609 1 94.44 113 ILE A CA 1
ATOM 853 C C . ILE A 1 113 ? -12.367 9.391 8.086 1 94.44 113 ILE A C 1
ATOM 855 O O . ILE A 1 113 ? -11.312 9.609 7.48 1 94.44 113 ILE A O 1
ATOM 859 N N . LEU A 1 114 ? -13.438 9.062 7.449 1 96 114 LEU A N 1
ATOM 860 C CA . LEU A 1 114 ? -13.523 8.891 6.004 1 96 114 LEU A CA 1
ATOM 861 C C . LEU A 1 114 ? -13.031 10.141 5.281 1 96 114 LEU A C 1
ATOM 863 O O . LEU A 1 114 ? -12.25 10.047 4.332 1 96 114 LEU A O 1
ATOM 867 N N . PRO A 1 115 ? -13.398 11.336 5.723 1 93.44 115 PRO A N 1
ATOM 868 C CA . PRO A 1 115 ? -12.891 12.516 5.012 1 93.44 115 PRO A CA 1
ATOM 869 C C . PRO A 1 115 ? -11.367 12.594 5.012 1 93.44 115 PRO A C 1
ATOM 871 O O . PRO A 1 115 ? -10.773 13.141 4.074 1 93.44 115 PRO A O 1
ATOM 874 N N . LEU A 1 116 ? -10.727 12.031 6.027 1 92.94 116 LEU A N 1
ATOM 875 C CA . LEU A 1 116 ? -9.281 12.141 6.191 1 92.94 116 LEU A CA 1
ATOM 876 C C . LEU A 1 116 ? -8.562 11.086 5.363 1 92.94 116 LEU A C 1
ATOM 878 O O . LEU A 1 116 ? -7.43 11.297 4.926 1 92.94 116 LEU A O 1
ATOM 882 N N . ILE A 1 117 ? -9.211 9.945 5.148 1 95.69 117 ILE A N 1
ATOM 883 C CA . ILE A 1 117 ? -8.461 8.852 4.539 1 95.69 117 ILE A CA 1
ATOM 884 C C . ILE A 1 117 ? -8.859 8.703 3.074 1 95.69 117 ILE A C 1
ATOM 886 O O . ILE A 1 117 ? -8.078 8.203 2.26 1 95.69 117 ILE A O 1
ATOM 890 N N . MET A 1 118 ? -9.992 9.164 2.656 1 95.5 118 MET A N 1
ATOM 891 C CA . MET A 1 118 ? -10.484 8.953 1.299 1 95.5 118 MET A CA 1
ATOM 892 C C . MET A 1 118 ? -9.57 9.625 0.277 1 95.5 118 MET A C 1
ATOM 894 O O . MET A 1 118 ? -9.203 9.008 -0.729 1 95.5 118 MET A O 1
ATOM 898 N N . PRO A 1 119 ? -9.125 10.859 0.517 1 94.88 119 PRO A N 1
ATOM 899 C CA . PRO A 1 119 ? -8.305 11.516 -0.507 1 94.88 119 PRO A CA 1
ATOM 900 C C . PRO A 1 119 ? -7.004 10.773 -0.788 1 94.88 119 PRO A C 1
ATOM 902 O O . PRO A 1 119 ? -6.578 10.68 -1.942 1 94.88 119 PRO A O 1
ATOM 905 N N . VAL A 1 120 ? -6.418 10.195 0.22 1 95.44 120 VAL A N 1
ATOM 906 C CA . VAL A 1 120 ? -5.078 9.633 0.059 1 95.44 120 VAL A CA 1
ATOM 907 C C . VAL A 1 120 ? -5.168 8.289 -0.671 1 95.44 120 VAL A C 1
ATOM 909 O O . VAL A 1 120 ? -4.156 7.766 -1.139 1 95.44 120 VAL A O 1
ATOM 912 N N . MET A 1 121 ? -6.367 7.699 -0.758 1 97.44 121 MET A N 1
ATOM 913 C CA . MET A 1 121 ? -6.512 6.371 -1.349 1 97.44 121 MET A CA 1
ATOM 914 C C . MET A 1 121 ? -6.91 6.469 -2.818 1 97.44 121 MET A C 1
ATOM 916 O O . MET A 1 121 ? -7.055 5.453 -3.496 1 97.44 121 MET A O 1
ATOM 920 N N . GLN A 1 122 ? -7.035 7.715 -3.311 1 96.81 122 GLN A N 1
ATOM 921 C CA . GLN A 1 122 ? -7.418 7.914 -4.707 1 96.81 122 GLN A CA 1
ATOM 922 C C . GLN A 1 122 ? -6.23 7.691 -5.637 1 96.81 122 GLN A C 1
ATOM 924 O O . GLN A 1 122 ? -5.078 7.855 -5.234 1 96.81 122 GLN A O 1
ATOM 929 N N . GLU A 1 123 ? -6.59 7.328 -6.914 1 96.06 123 GLU A N 1
ATOM 930 C CA . GLU A 1 123 ? -5.543 7.082 -7.898 1 96.06 123 GLU A CA 1
ATOM 931 C C . GLU A 1 123 ? -4.68 8.328 -8.109 1 96.06 123 GLU A C 1
ATOM 933 O O . GLU A 1 123 ? -3.457 8.227 -8.242 1 96.06 123 GLU A O 1
ATOM 938 N N . TRP A 1 124 ? -5.289 9.531 -8.148 1 94.75 124 TRP A N 1
ATOM 939 C CA . TRP A 1 124 ? -4.539 10.766 -8.391 1 94.75 124 TRP A CA 1
ATOM 940 C C . TRP A 1 124 ? -3.57 11.047 -7.25 1 94.75 124 TRP A C 1
ATOM 942 O O . TRP A 1 124 ? -2.592 11.781 -7.426 1 94.75 124 TRP A O 1
ATOM 952 N N . ALA A 1 125 ? -3.871 10.562 -6.047 1 96.75 125 ALA A N 1
ATOM 953 C CA . ALA A 1 125 ? -3.02 10.781 -4.879 1 96.75 125 ALA A CA 1
ATOM 954 C C . ALA A 1 125 ? -1.896 9.75 -4.816 1 96.75 125 ALA A C 1
ATOM 956 O O . ALA A 1 125 ? -0.794 10.055 -4.348 1 96.75 125 ALA A O 1
ATOM 957 N N . ILE A 1 126 ? -2.137 8.516 -5.289 1 97.75 126 ILE A N 1
ATOM 958 C CA . ILE A 1 126 ? -1.176 7.426 -5.152 1 97.75 126 ILE A CA 1
ATOM 959 C C . ILE A 1 126 ? -0.22 7.426 -6.344 1 97.75 126 ILE A C 1
ATOM 961 O O . ILE A 1 126 ? 0.979 7.188 -6.188 1 97.75 126 ILE A O 1
ATOM 965 N N . SER A 1 127 ? -0.631 7.777 -7.574 1 97.56 127 SER A N 1
ATOM 966 C CA . SER A 1 127 ? 0.135 7.645 -8.805 1 97.56 127 SER A CA 1
ATOM 967 C C . SER A 1 127 ? 1.405 8.492 -8.766 1 97.56 127 SER A C 1
ATOM 969 O O . SER A 1 127 ? 2.449 8.078 -9.273 1 97.56 127 SER A O 1
ATOM 971 N N . PRO A 1 128 ? 1.429 9.688 -8.055 1 98 128 PRO A N 1
ATOM 972 C CA . PRO A 1 128 ? 2.652 10.492 -8.016 1 98 128 PRO A CA 1
ATOM 973 C C . PRO A 1 128 ? 3.797 9.797 -7.285 1 98 128 PRO A C 1
ATOM 975 O O . PRO A 1 128 ? 4.965 10.102 -7.527 1 98 128 PRO A O 1
ATOM 978 N N . TRP A 1 129 ? 3.477 8.883 -6.418 1 98.38 129 TRP A N 1
ATOM 979 C CA . TRP A 1 129 ? 4.488 8.211 -5.605 1 98.38 129 TRP A CA 1
ATOM 980 C C . TRP A 1 129 ? 5.41 7.359 -6.473 1 98.38 129 TRP A C 1
ATOM 982 O O . TRP A 1 129 ? 6.5 6.977 -6.039 1 98.38 129 TRP A O 1
ATOM 992 N N . HIS A 1 130 ? 4.965 7.023 -7.711 1 97.62 130 HIS A N 1
ATOM 993 C CA . HIS A 1 130 ? 5.812 6.301 -8.648 1 97.62 130 HIS A CA 1
ATOM 994 C C . HIS A 1 130 ? 7 7.148 -9.094 1 97.62 130 HIS A C 1
ATOM 996 O O . HIS A 1 130 ? 7.957 6.633 -9.672 1 97.62 130 HIS A O 1
ATOM 1002 N N . PHE A 1 131 ? 7 8.453 -8.742 1 97.06 131 PHE A N 1
ATOM 1003 C CA . PHE A 1 131 ? 8.039 9.375 -9.172 1 97.06 131 PHE A CA 1
ATOM 1004 C C . PHE A 1 131 ? 8.797 9.938 -7.977 1 97.06 131 PHE A C 1
ATOM 1006 O O . PHE A 1 131 ? 9.297 11.062 -8.023 1 97.06 131 PHE A O 1
ATOM 1013 N N . LEU A 1 132 ? 8.914 9.195 -6.91 1 96.44 132 LEU A N 1
ATOM 1014 C CA . LEU A 1 132 ? 9.547 9.641 -5.672 1 96.44 132 LEU A CA 1
ATOM 1015 C C . LEU A 1 132 ? 11 10.023 -5.914 1 96.44 132 LEU A C 1
ATOM 1017 O O . LEU A 1 132 ? 11.57 10.812 -5.16 1 96.44 132 LEU A O 1
ATOM 1021 N N . ASP A 1 133 ? 11.609 9.5 -6.922 1 94.69 133 ASP A N 1
ATOM 1022 C CA . ASP A 1 133 ? 13.016 9.742 -7.215 1 94.69 133 ASP A CA 1
ATOM 1023 C C . ASP A 1 133 ? 13.266 11.211 -7.539 1 94.69 133 ASP A C 1
ATOM 1025 O O . ASP A 1 133 ? 14.352 11.734 -7.273 1 94.69 133 ASP A O 1
ATOM 1029 N N . VAL A 1 134 ? 12.281 11.914 -8.07 1 95.06 134 VAL A N 1
ATOM 1030 C CA . VAL A 1 134 ? 12.477 13.312 -8.469 1 95.06 134 VAL A CA 1
ATOM 1031 C C . VAL A 1 134 ? 12.703 14.172 -7.227 1 95.06 134 VAL A C 1
ATOM 1033 O O . VAL A 1 134 ? 13.367 15.211 -7.297 1 95.06 134 VAL A O 1
ATOM 1036 N N . ALA A 1 135 ? 12.117 13.703 -6.09 1 94.69 135 ALA A N 1
ATOM 1037 C CA . ALA A 1 135 ? 12.258 14.445 -4.84 1 94.69 135 ALA A CA 1
ATOM 1038 C C . ALA A 1 135 ? 13.703 14.414 -4.352 1 94.69 135 ALA A C 1
ATOM 1040 O O . ALA A 1 135 ? 14.094 15.219 -3.5 1 94.69 135 ALA A O 1
ATOM 1041 N N . LEU A 1 136 ? 14.531 13.508 -4.852 1 95.31 136 LEU A N 1
ATOM 1042 C CA . LEU A 1 136 ? 15.922 13.359 -4.43 1 95.31 136 LEU A CA 1
ATOM 1043 C C . LEU A 1 136 ? 16.844 14.188 -5.312 1 95.31 136 LEU A C 1
ATOM 1045 O O . LEU A 1 136 ? 18.016 14.406 -4.961 1 95.31 136 LEU A O 1
ATOM 1049 N N . ASP A 1 137 ? 16.375 14.562 -6.469 1 92.94 137 ASP A N 1
ATOM 1050 C CA . ASP A 1 137 ? 17.188 15.336 -7.402 1 92.94 137 ASP A CA 1
ATOM 1051 C C . ASP A 1 137 ? 17.344 16.781 -6.934 1 92.94 137 ASP A C 1
ATOM 1053 O O . ASP A 1 137 ? 16.422 17.594 -7.094 1 92.94 137 ASP A O 1
ATOM 1057 N N . GLY A 1 138 ? 18.484 17.141 -6.453 1 88.69 138 GLY A N 1
ATOM 1058 C CA . GLY A 1 138 ? 18.766 18.453 -5.902 1 88.69 138 GLY A CA 1
ATOM 1059 C C . GLY A 1 138 ? 18.781 19.547 -6.957 1 88.69 138 GLY A C 1
ATOM 1060 O O . GLY A 1 138 ? 18.734 20.734 -6.625 1 88.69 138 GLY A O 1
ATOM 1061 N N . ASN A 1 139 ? 18.844 19.172 -8.281 1 83.12 139 ASN A N 1
ATOM 1062 C CA . ASN A 1 139 ? 18.859 20.141 -9.367 1 83.12 139 ASN A CA 1
ATOM 1063 C C . ASN A 1 139 ? 17.453 20.625 -9.703 1 83.12 139 ASN A C 1
ATOM 1065 O O . ASN A 1 139 ? 17.281 21.656 -10.367 1 83.12 139 ASN A O 1
ATOM 1069 N N . LYS A 1 140 ? 16.547 19.875 -9.5 1 66.94 140 LYS A N 1
ATOM 1070 C CA . LYS A 1 140 ? 15.164 20.188 -9.859 1 66.94 140 LYS A CA 1
ATOM 1071 C C . LYS A 1 140 ? 14.438 20.875 -8.703 1 66.94 140 LYS A C 1
ATOM 1073 O O . LYS A 1 140 ? 13.227 20.734 -8.555 1 66.94 140 LYS A O 1
ATOM 1078 N N . LYS A 1 141 ? 15.117 21.906 -8.266 1 63.28 141 LYS A N 1
ATOM 1079 C CA . LYS A 1 141 ? 14.742 22.672 -7.086 1 63.28 141 LYS A CA 1
ATOM 1080 C C . LYS A 1 141 ? 13.227 22.844 -7.004 1 63.28 141 LYS A C 1
ATOM 1082 O O . LYS A 1 141 ? 12.656 23.703 -7.695 1 63.28 141 LYS A O 1
ATOM 1087 N N . ASN A 1 142 ? 12.516 21.875 -6.488 1 72.75 142 ASN A N 1
ATOM 1088 C CA . ASN A 1 142 ? 11.141 22.125 -6.07 1 72.75 142 ASN A CA 1
ATOM 1089 C C . ASN A 1 142 ? 10.148 21.25 -6.848 1 72.75 142 ASN A C 1
ATOM 1091 O O . ASN A 1 142 ? 8.938 21.438 -6.73 1 72.75 142 ASN A O 1
ATOM 1095 N N . LEU A 1 143 ? 10.719 20.562 -7.922 1 90.56 143 LEU A N 1
ATOM 1096 C CA . LEU A 1 143 ? 9.766 19.688 -8.602 1 90.56 143 LEU A CA 1
ATOM 1097 C C . LEU A 1 143 ? 9.312 18.562 -7.68 1 90.56 143 LEU A C 1
ATOM 1099 O O . LEU A 1 143 ? 10.141 17.781 -7.191 1 90.56 143 LEU A O 1
ATOM 1103 N N . THR A 1 144 ? 8.047 18.516 -7.488 1 95.38 144 THR A N 1
ATOM 1104 C CA . THR A 1 144 ? 7.508 17.469 -6.637 1 95.38 144 THR A CA 1
ATOM 1105 C C . THR A 1 144 ? 7.09 16.266 -7.469 1 95.38 144 THR A C 1
ATOM 1107 O O . THR A 1 144 ? 6.824 16.391 -8.664 1 95.38 144 THR A O 1
ATOM 1110 N N . PRO A 1 145 ? 7.039 15.086 -6.875 1 97.56 145 PRO A N 1
ATOM 1111 C CA . PRO A 1 145 ? 6.496 13.922 -7.574 1 97.56 145 PRO A CA 1
ATOM 1112 C C . PRO A 1 145 ? 5.09 14.164 -8.125 1 97.56 145 PRO A C 1
ATOM 1114 O O . PRO A 1 145 ? 4.758 13.688 -9.211 1 97.56 145 PRO A O 1
ATOM 1117 N N . PH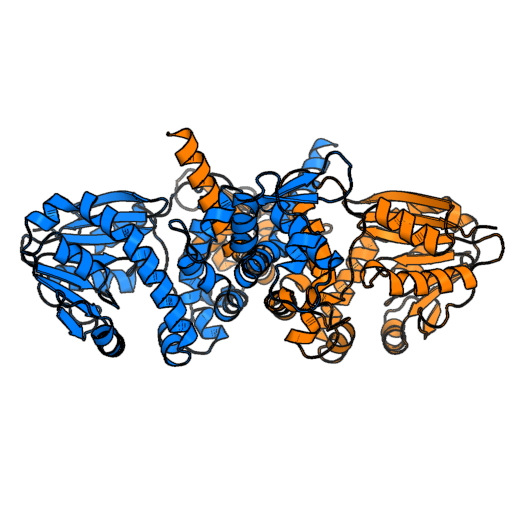E A 1 146 ? 4.293 14.922 -7.418 1 97.56 146 PHE A N 1
ATOM 1118 C CA . PHE A 1 146 ? 2.951 15.258 -7.883 1 97.56 146 PHE A CA 1
ATOM 1119 C C . PHE A 1 146 ? 3.014 16.062 -9.172 1 97.56 146 PHE A C 1
ATOM 1121 O O . PHE A 1 146 ? 2.301 15.766 -10.133 1 97.56 146 PHE A O 1
ATOM 1128 N N . GLU A 1 147 ? 3.859 17.062 -9.203 1 96.62 147 GLU A N 1
ATOM 1129 C CA . GLU A 1 147 ? 4.02 17.875 -10.398 1 96.62 147 GLU A CA 1
ATOM 1130 C C . GLU A 1 147 ? 4.523 17.047 -11.57 1 96.62 147 GLU A C 1
ATOM 1132 O O . GLU A 1 147 ? 4.098 17.234 -12.711 1 96.62 147 GLU A O 1
ATOM 1137 N N . LYS A 1 148 ? 5.453 16.219 -11.273 1 96.75 148 LYS A N 1
ATOM 1138 C CA . LYS A 1 148 ? 5.969 15.344 -12.32 1 96.75 148 LYS A CA 1
ATOM 1139 C C . LYS A 1 148 ? 4.855 14.508 -12.938 1 96.75 148 LYS A C 1
ATOM 1141 O O . LYS A 1 148 ? 4.77 14.383 -14.164 1 96.75 148 LYS A O 1
ATOM 1146 N N . LYS A 1 149 ? 3.971 13.953 -12.125 1 96.75 149 LYS A N 1
ATOM 1147 C CA . LYS A 1 149 ? 2.91 13.055 -12.57 1 96.75 149 LYS A CA 1
ATOM 1148 C C . LYS A 1 149 ? 1.795 13.828 -13.273 1 96.75 149 LYS A C 1
ATOM 1150 O O . LYS A 1 149 ? 1.288 13.398 -14.312 1 96.75 149 LYS A O 1
ATOM 1155 N N . HIS A 1 150 ? 1.416 14.953 -12.727 1 96.12 150 HIS A N 1
ATOM 1156 C CA . HIS A 1 150 ? 0.178 15.594 -13.156 1 96.12 150 HIS A CA 1
ATOM 1157 C C . HIS A 1 150 ? 0.462 16.844 -13.977 1 96.12 150 HIS A C 1
ATOM 1159 O O . HIS A 1 150 ? -0.45 17.422 -14.578 1 96.12 150 HIS A O 1
ATOM 1165 N N . GLY A 1 151 ? 1.692 17.359 -13.945 1 94.81 151 GLY A N 1
ATOM 1166 C CA . GLY A 1 151 ? 2.09 18.469 -14.797 1 94.81 151 GLY A CA 1
ATOM 1167 C C . GLY A 1 151 ? 1.767 19.828 -14.195 1 94.81 151 GLY A C 1
ATOM 1168 O O . GLY A 1 151 ? 1.858 20.844 -14.875 1 94.81 151 GLY A O 1
ATOM 1169 N N . CYS A 1 152 ? 1.279 19.844 -12.961 1 93.25 152 CYS A N 1
ATOM 1170 C CA . CYS A 1 152 ? 0.976 21.094 -12.25 1 93.25 152 CYS A CA 1
ATOM 1171 C C . CYS A 1 152 ? 1.102 20.906 -10.742 1 93.25 152 CYS A C 1
ATOM 1173 O O . CYS A 1 152 ? 1.171 19.781 -10.258 1 93.25 152 CYS A O 1
ATOM 1175 N N . LYS A 1 153 ? 1.167 22.016 -10.008 1 90.81 153 LYS A N 1
ATOM 1176 C CA . LYS A 1 153 ? 1.237 21.969 -8.547 1 90.81 153 LYS A CA 1
ATOM 1177 C C . LYS A 1 153 ? -0.094 21.531 -7.945 1 90.81 153 LYS A C 1
ATOM 1179 O O . LYS A 1 153 ? -1.138 21.625 -8.594 1 90.81 153 LYS A O 1
ATOM 1184 N N . LEU A 1 154 ? -0.025 21.078 -6.75 1 90.75 154 LEU A N 1
ATOM 1185 C CA . LEU A 1 154 ? -1.172 20.5 -6.066 1 90.75 154 LEU A CA 1
ATOM 1186 C C . LEU A 1 154 ? -2.346 21.469 -6.039 1 90.75 154 LEU A C 1
ATOM 1188 O O . LEU A 1 154 ? -3.461 21.109 -6.426 1 90.75 154 LEU A O 1
ATOM 1192 N N . TRP A 1 155 ? -2.105 22.703 -5.633 1 83.94 155 TRP A N 1
ATOM 1193 C CA . TRP A 1 155 ? -3.166 23.688 -5.465 1 83.94 155 TRP A CA 1
ATOM 1194 C C . TRP A 1 155 ? -3.785 24.062 -6.809 1 83.94 155 TRP A C 1
ATOM 1196 O O . TRP A 1 155 ? -4.98 24.344 -6.891 1 83.94 155 TRP A O 1
ATOM 1206 N N . GLU A 1 156 ? -2.988 24.078 -7.871 1 86.88 156 GLU A N 1
ATOM 1207 C CA . GLU A 1 156 ? -3.484 24.312 -9.219 1 86.88 156 GLU A CA 1
ATOM 1208 C C . GLU A 1 156 ? -4.387 23.172 -9.688 1 86.88 156 GLU A C 1
ATOM 1210 O O . GLU A 1 156 ? -5.371 23.406 -10.391 1 86.88 156 GLU A O 1
ATOM 1215 N N . ALA A 1 157 ? -4 22.016 -9.297 1 90.69 157 ALA A N 1
ATOM 1216 C CA . ALA A 1 157 ? -4.785 20.844 -9.672 1 90.69 157 ALA A CA 1
ATOM 1217 C C . ALA A 1 157 ? -6.195 20.922 -9.086 1 90.69 157 ALA A C 1
ATOM 1219 O O . ALA A 1 157 ? -7.156 20.453 -9.711 1 90.69 157 ALA A O 1
ATOM 1220 N N . PHE A 1 158 ? -6.32 21.469 -7.922 1 86.12 158 PHE A N 1
ATOM 1221 C CA . PHE A 1 158 ? -7.621 21.594 -7.281 1 86.12 158 PHE A CA 1
ATOM 1222 C C . PHE A 1 158 ? -8.539 22.516 -8.086 1 86.12 158 PHE A C 1
ATOM 1224 O O . PHE A 1 158 ? -9.758 22.312 -8.109 1 86.12 158 PHE A O 1
ATOM 1231 N N . SER A 1 159 ? -7.961 23.453 -8.695 1 81.5 159 SER A N 1
ATOM 1232 C CA . SER A 1 159 ? -8.742 24.375 -9.516 1 81.5 159 SER A CA 1
ATOM 1233 C C . SER A 1 159 ? -9.172 23.719 -10.82 1 81.5 159 SER A C 1
ATOM 1235 O O . SER A 1 159 ? -10.258 23.984 -11.336 1 81.5 159 SER A O 1
ATOM 1237 N N . LYS A 1 160 ? -8.359 22.859 -11.328 1 86.44 160 LYS A N 1
ATOM 1238 C CA . LYS A 1 160 ? -8.617 22.203 -12.602 1 86.44 160 LYS A CA 1
ATOM 1239 C C . LYS A 1 160 ? -9.547 21 -12.43 1 86.44 160 LYS A C 1
ATOM 1241 O O . LYS A 1 160 ? -10.289 20.656 -13.352 1 86.44 160 LYS A O 1
ATOM 1246 N N . GLN A 1 161 ? -9.445 20.438 -11.305 1 89 161 GLN A N 1
ATOM 1247 C CA . GLN A 1 161 ? -10.266 19.281 -10.961 1 89 161 GLN A CA 1
ATOM 1248 C C . GLN A 1 161 ? -11.008 19.5 -9.648 1 89 161 GLN A C 1
ATOM 1250 O O . GLN A 1 161 ? -10.586 19 -8.602 1 89 161 GLN A O 1
ATOM 1255 N N . PRO A 1 162 ? -12.117 19.984 -9.75 1 83.81 162 PRO A N 1
ATOM 1256 C CA . PRO A 1 162 ? -12.836 20.453 -8.562 1 83.81 162 PRO A CA 1
ATOM 1257 C C . PRO A 1 162 ? -13.102 19.328 -7.555 1 83.81 162 PRO A C 1
ATOM 1259 O O . PRO A 1 162 ? -13.109 19.578 -6.348 1 83.81 162 PRO A O 1
ATOM 1262 N N . MET A 1 163 ? -13.273 18.141 -8.078 1 86.5 163 MET A N 1
ATOM 1263 C CA . MET A 1 163 ? -13.547 17.047 -7.168 1 86.5 163 MET A CA 1
ATOM 1264 C C . MET A 1 163 ? -12.352 16.781 -6.258 1 86.5 163 MET A C 1
ATOM 1266 O O . MET A 1 163 ? -12.523 16.438 -5.082 1 86.5 163 MET A O 1
ATOM 1270 N N . MET A 1 164 ? -11.211 16.984 -6.777 1 88.69 164 MET A N 1
ATOM 1271 C CA . MET A 1 164 ? -10 16.859 -5.977 1 88.69 164 MET A CA 1
ATOM 1272 C C . MET A 1 164 ? -9.977 17.906 -4.859 1 88.69 164 MET A C 1
ATOM 1274 O O . MET A 1 164 ? -9.727 17.562 -3.699 1 88.69 164 MET A O 1
ATOM 1278 N N . GLY A 1 165 ? -10.25 19.078 -5.27 1 84.06 165 GLY A N 1
ATOM 1279 C CA . GLY A 1 165 ? -10.266 20.172 -4.301 1 84.06 165 GLY A CA 1
ATOM 1280 C C . GLY A 1 165 ? -11.305 19.969 -3.209 1 84.06 165 GLY A C 1
ATOM 1281 O O . GLY A 1 165 ? -11.031 20.219 -2.033 1 84.06 165 GLY A O 1
ATOM 1282 N N . MET A 1 166 ? -12.414 19.484 -3.584 1 84.31 166 MET A N 1
ATOM 1283 C CA . MET A 1 166 ? -13.5 19.25 -2.635 1 84.31 166 MET A CA 1
ATOM 1284 C C . MET A 1 166 ? -13.109 18.203 -1.6 1 84.31 166 MET A C 1
ATOM 1286 O O . MET A 1 166 ? -13.367 18.375 -0.407 1 84.31 166 MET A O 1
ATOM 1290 N N . MET A 1 167 ? -12.516 17.141 -2.064 1 88.06 167 MET A N 1
ATOM 1291 C CA . MET A 1 167 ? -12.078 16.094 -1.154 1 88.06 167 MET A CA 1
ATOM 1292 C C . MET A 1 167 ? -11.039 16.609 -0.174 1 88.06 167 MET A C 1
ATOM 1294 O O . MET A 1 167 ? -11.078 16.281 1.014 1 88.06 167 MET A O 1
ATOM 1298 N N . PHE A 1 168 ? -10.203 17.422 -0.707 1 86.94 168 PHE A N 1
ATOM 1299 C CA . PHE A 1 168 ? -9.156 17.984 0.132 1 86.94 168 PHE A CA 1
ATOM 1300 C C . PHE A 1 168 ? -9.742 18.906 1.191 1 86.94 168 PHE A C 1
ATOM 1302 O O . PHE A 1 168 ? -9.422 18.781 2.377 1 86.94 168 PHE A O 1
ATOM 1309 N N . TYR A 1 169 ? -10.555 19.719 0.808 1 81.75 169 TYR A N 1
ATOM 1310 C CA . TYR A 1 169 ? -11.109 20.719 1.726 1 81.75 169 TYR A CA 1
ATOM 1311 C C . TYR A 1 169 ? -11.984 20.047 2.781 1 81.75 169 TYR A C 1
ATOM 1313 O O . TYR A 1 169 ? -12.023 20.5 3.932 1 81.75 169 TYR A O 1
ATOM 1321 N N . GLU A 1 170 ? -12.68 18.984 2.377 1 86.44 170 GLU A N 1
ATOM 1322 C CA . GLU A 1 170 ? -13.461 18.219 3.344 1 86.44 170 GLU A CA 1
ATOM 1323 C C . GLU A 1 170 ? -12.562 17.562 4.387 1 86.44 170 GLU A C 1
ATOM 1325 O O . GLU A 1 170 ? -12.914 17.5 5.562 1 86.44 170 GLU A O 1
ATOM 1330 N N . ALA A 1 171 ? -11.5 17.125 3.92 1 90.38 171 ALA A N 1
ATOM 1331 C CA . ALA A 1 171 ? -10.531 16.516 4.836 1 90.38 171 ALA A CA 1
ATOM 1332 C C . ALA A 1 171 ? -9.992 17.562 5.816 1 90.38 171 ALA A C 1
ATOM 1334 O O . ALA A 1 171 ? -9.898 17.297 7.02 1 90.38 171 ALA A O 1
ATOM 1335 N N . MET A 1 172 ? -9.625 18.703 5.316 1 87.25 172 MET A N 1
ATOM 1336 C CA . MET A 1 172 ? -9.086 19.75 6.164 1 87.25 172 MET A CA 1
ATOM 1337 C C . MET A 1 172 ? -10.133 20.219 7.172 1 87.25 172 MET A C 1
ATOM 1339 O O . MET A 1 172 ? -9.797 20.516 8.328 1 87.25 172 MET A O 1
ATOM 1343 N N . LYS A 1 173 ? -11.352 20.312 6.672 1 85.94 173 LYS A N 1
ATOM 1344 C CA . LYS A 1 173 ? -12.438 20.703 7.562 1 85.94 173 LYS A CA 1
ATOM 1345 C C . LYS A 1 173 ? -12.586 19.703 8.711 1 85.94 173 LYS A C 1
ATOM 1347 O O . LYS A 1 173 ? -12.68 20.109 9.875 1 85.94 173 LYS A O 1
ATOM 1352 N N . ALA A 1 174 ? -12.594 18.469 8.391 1 88.38 174 ALA A N 1
ATOM 1353 C CA . ALA A 1 174 ? -12.727 17.422 9.406 1 88.38 174 ALA A CA 1
ATOM 1354 C C . ALA A 1 174 ? -11.562 17.484 10.398 1 88.38 174 ALA A C 1
ATOM 1356 O O . ALA A 1 174 ? -11.773 17.359 11.609 1 88.38 174 ALA A O 1
ATOM 1357 N N . GLU A 1 175 ? -10.453 17.672 9.898 1 89.62 175 GLU A N 1
ATOM 1358 C CA . GLU A 1 175 ? -9.281 17.766 10.766 1 89.62 175 GLU A CA 1
ATOM 1359 C C . GLU A 1 175 ? -9.344 18.984 11.664 1 89.62 175 GLU A C 1
ATOM 1361 O O . GLU A 1 175 ? -9 18.922 12.844 1 89.62 175 GLU A O 1
ATOM 1366 N N . THR A 1 176 ? -9.766 20.031 11.094 1 91 176 THR A N 1
ATOM 1367 C CA . THR A 1 176 ? -9.883 21.281 11.844 1 91 176 THR A CA 1
ATOM 1368 C C . THR A 1 176 ? -10.883 21.125 12.992 1 91 176 THR A C 1
ATOM 1370 O O . THR A 1 176 ? -10.617 21.562 14.109 1 91 176 THR A O 1
ATOM 1373 N N . MET A 1 177 ? -11.953 20.469 12.703 1 88.44 177 MET A N 1
ATOM 1374 C CA . MET A 1 177 ? -12.992 20.281 13.703 1 88.44 177 MET A CA 1
ATOM 1375 C C . MET A 1 177 ? -12.492 19.438 14.859 1 88.44 177 MET A C 1
ATOM 1377 O O . MET A 1 177 ? -12.914 19.609 16 1 88.44 177 MET A O 1
ATOM 1381 N N . ALA A 1 178 ? -11.555 18.609 14.547 1 88.5 178 ALA A N 1
ATOM 1382 C CA . ALA A 1 178 ? -10.992 17.766 15.586 1 88.5 178 ALA A CA 1
ATOM 1383 C C . ALA A 1 178 ? -9.883 18.5 16.344 1 88.5 178 ALA A C 1
ATOM 1385 O O . ALA A 1 178 ? -9.734 18.312 17.562 1 88.5 178 ALA A O 1
ATOM 1386 N N . LEU A 1 179 ? -9.18 19.328 15.703 1 93.12 179 LEU A N 1
ATOM 1387 C CA . LEU A 1 179 ? -7.969 19.906 16.266 1 93.12 179 LEU A CA 1
ATOM 1388 C C . LEU A 1 179 ? -8.289 21.188 17.031 1 93.12 179 LEU A C 1
ATOM 1390 O O . LEU A 1 179 ? -7.691 21.453 18.078 1 93.12 179 LEU A O 1
ATOM 1394 N N . ILE A 1 180 ? -9.234 21.969 16.609 1 94.88 180 ILE A N 1
ATOM 1395 C CA . ILE A 1 180 ? -9.414 23.328 17.094 1 94.88 180 ILE A CA 1
ATOM 1396 C C . ILE A 1 180 ? -9.852 23.312 18.547 1 94.88 180 ILE A C 1
ATOM 1398 O O . ILE A 1 180 ? -9.367 24.094 19.359 1 94.88 180 ILE A O 1
ATOM 1402 N N . PRO A 1 181 ? -10.75 22.359 18.969 1 94.81 181 PRO A N 1
ATOM 1403 C CA . PRO A 1 181 ? -11.078 22.297 20.406 1 94.81 181 PRO A CA 1
ATOM 1404 C C . PRO A 1 181 ? -9.844 22.078 21.281 1 94.81 181 PRO A C 1
ATOM 1406 O O . PRO A 1 181 ? -9.742 22.656 22.359 1 94.81 181 PRO A O 1
ATOM 1409 N N . GLU A 1 182 ? -8.922 21.281 20.828 1 95.25 182 GLU A N 1
ATOM 1410 C CA . GLU A 1 182 ? -7.691 21.031 21.562 1 95.25 182 GLU A CA 1
ATOM 1411 C C . GLU A 1 182 ? -6.801 22.281 21.578 1 95.25 182 GLU A C 1
ATOM 1413 O O . GLU A 1 182 ? -6.168 22.578 22.594 1 95.25 182 GLU A O 1
ATOM 1418 N N . VAL A 1 183 ? -6.785 22.953 20.484 1 97 183 VAL A N 1
ATOM 1419 C CA . VAL A 1 183 ? -6.012 24.188 20.375 1 97 183 VAL A CA 1
ATOM 1420 C C . VAL A 1 183 ? -6.559 25.219 21.359 1 97 183 VAL A C 1
ATOM 1422 O O . VAL A 1 183 ? -5.793 25.891 22.062 1 97 183 VAL A O 1
ATOM 1425 N N . ILE A 1 184 ? -7.863 25.344 21.406 1 97.19 184 ILE A N 1
ATOM 1426 C CA . ILE A 1 184 ? -8.523 26.312 22.281 1 97.19 184 ILE A CA 1
ATOM 1427 C C . ILE A 1 184 ? -8.195 25.984 23.734 1 97.19 184 ILE A C 1
ATOM 1429 O O . ILE A 1 184 ? -7.902 26.891 24.531 1 97.19 184 ILE A O 1
ATOM 1433 N N . LYS A 1 185 ? -8.156 24.703 24.031 1 96.31 185 LYS A N 1
ATOM 1434 C CA . LYS A 1 185 ? -7.832 24.281 25.391 1 96.31 185 LYS A CA 1
ATOM 1435 C C . LYS A 1 185 ? -6.395 24.656 25.766 1 96.31 185 LYS A C 1
ATOM 1437 O O . LYS A 1 185 ? -6.141 25.203 26.828 1 96.31 185 LYS A O 1
ATOM 1442 N N . VAL A 1 186 ? -5.484 24.375 24.906 1 96.88 186 VAL A N 1
ATOM 1443 C CA . VAL A 1 186 ? -4.059 24.562 25.141 1 96.88 186 VAL A CA 1
ATOM 1444 C C . VAL A 1 186 ? -3.744 26.062 25.188 1 96.88 186 VAL A C 1
ATOM 1446 O O . VAL A 1 186 ? -2.91 26.5 25.984 1 96.88 186 VAL A O 1
ATOM 1449 N N . CYS A 1 187 ? -4.441 26.875 24.359 1 97.56 187 CYS A N 1
ATOM 1450 C CA . CYS A 1 187 ? -4.105 28.297 24.188 1 97.56 187 CYS A CA 1
ATOM 1451 C C . CYS A 1 187 ? -5.16 29.188 24.828 1 97.56 187 CYS A C 1
ATOM 1453 O O . CYS A 1 187 ? -5.352 30.328 24.406 1 97.56 187 CYS A O 1
ATOM 1455 N N . GLU A 1 188 ? -5.891 28.672 25.75 1 97.06 188 GLU A N 1
ATOM 1456 C CA . GLU A 1 188 ? -7 29.406 26.359 1 97.06 188 GLU A CA 1
ATOM 1457 C C . GLU A 1 188 ? -6.539 30.75 26.906 1 97.06 188 GLU A C 1
ATOM 1459 O O . GLU A 1 188 ? -7.191 31.766 26.688 1 97.06 188 GLU A O 1
ATOM 1464 N N . VAL A 1 189 ? -5.484 30.766 27.625 1 96.31 189 VAL A N 1
ATOM 1465 C CA . VAL A 1 189 ? -4.961 31.984 28.234 1 96.31 189 VAL A CA 1
ATOM 1466 C C . VAL A 1 189 ? -4.602 33 27.156 1 96.31 189 VAL A C 1
ATOM 1468 O O . VAL A 1 189 ? -4.887 34.188 27.297 1 96.31 189 VAL A O 1
ATOM 1471 N N . THR A 1 190 ? -3.975 32.5 26.125 1 96.06 190 THR A N 1
ATOM 1472 C CA . THR A 1 190 ? -3.625 33.375 25 1 96.06 190 THR A CA 1
ATOM 1473 C C . THR A 1 190 ? -4.875 34 24.406 1 96.06 190 THR A C 1
ATOM 1475 O O . THR A 1 190 ? -4.914 35.219 24.172 1 96.06 190 THR A O 1
ATOM 1478 N N . PHE A 1 191 ? -5.922 33.219 24.172 1 97.44 191 PHE A N 1
ATOM 1479 C CA . PHE A 1 191 ? -7.141 33.688 23.516 1 97.44 191 PHE A CA 1
ATOM 1480 C C . PHE A 1 191 ? -7.871 34.688 24.406 1 97.44 191 PHE A C 1
ATOM 1482 O O . PHE A 1 191 ? -8.547 35.594 23.922 1 97.44 191 PHE A O 1
ATOM 1489 N N . GLN A 1 192 ? -7.684 34.594 25.688 1 96.88 192 GLN A N 1
ATOM 1490 C CA . GLN A 1 192 ? -8.312 35.5 26.625 1 96.88 192 GLN A CA 1
ATOM 1491 C C . GLN A 1 192 ? -7.625 36.875 26.594 1 96.88 192 GLN A C 1
ATOM 1493 O O . GLN A 1 192 ? -8.25 37.906 26.906 1 96.88 192 GLN A O 1
ATOM 1498 N N . ARG A 1 193 ? -6.434 36.875 26.188 1 95.62 193 ARG A N 1
ATOM 1499 C CA . ARG A 1 193 ? -5.617 38.094 26.359 1 95.62 193 ARG A CA 1
ATOM 1500 C C . ARG A 1 193 ? -5.52 38.875 25.047 1 95.62 193 ARG A C 1
ATOM 1502 O O . ARG A 1 193 ? -5.156 40.062 25.062 1 95.62 193 ARG A O 1
ATOM 1509 N N . ILE A 1 194 ? -5.902 38.281 24 1 96.44 194 ILE A N 1
ATOM 1510 C CA . ILE A 1 194 ? -5.703 38.938 22.719 1 96.44 194 ILE A CA 1
ATOM 1511 C C . ILE A 1 194 ? -7.008 39.594 22.266 1 96.44 194 ILE A C 1
ATOM 1513 O O . ILE A 1 194 ? -8.086 39.25 22.75 1 96.44 194 ILE A O 1
ATOM 1517 N N . GLY A 1 195 ? -6.816 40.562 21.359 1 96.81 195 GLY A N 1
ATOM 1518 C CA . GLY A 1 195 ? -7.969 41.25 20.781 1 96.81 195 GLY A CA 1
ATOM 1519 C C . GLY A 1 195 ? -8.219 40.875 19.344 1 96.81 195 GLY A C 1
ATOM 1520 O O . GLY A 1 195 ? -9.328 41.031 18.828 1 96.81 195 GLY A O 1
ATOM 1521 N N . SER A 1 196 ? -7.254 40.312 18.703 1 97.75 196 SER A N 1
ATOM 1522 C CA . SER A 1 196 ? -7.398 39.969 17.281 1 97.75 196 SER A CA 1
ATOM 1523 C C . SER A 1 196 ? -6.562 38.75 16.922 1 97.75 196 SER A C 1
ATOM 1525 O O . SER A 1 196 ? -5.527 38.5 17.547 1 97.75 196 SER A O 1
ATOM 1527 N N . LEU A 1 197 ? -7.062 37.969 16 1 98.25 197 LEU A N 1
ATOM 1528 C CA . LEU A 1 197 ? -6.41 36.75 15.516 1 98.25 197 LEU A CA 1
ATOM 1529 C C . LEU A 1 197 ? -6.559 36.625 14 1 98.25 197 LEU A C 1
ATOM 1531 O O . LEU A 1 197 ? -7.641 36.875 13.461 1 98.25 197 LEU A O 1
ATOM 1535 N N . ILE A 1 198 ? -5.492 36.344 13.328 1 98.31 198 ILE A N 1
ATOM 1536 C CA . ILE A 1 198 ? -5.566 36 11.906 1 98.31 198 ILE A CA 1
ATOM 1537 C C . ILE A 1 198 ? -5.203 34.531 11.711 1 98.31 198 ILE A C 1
ATOM 1539 O O . ILE A 1 198 ? -4.129 34.094 12.133 1 98.31 198 ILE A O 1
ATOM 1543 N N . ASP A 1 199 ? -6.125 33.75 11.195 1 97.81 199 ASP A N 1
ATOM 1544 C CA . ASP A 1 199 ? -5.867 32.406 10.719 1 97.81 199 ASP A CA 1
ATOM 1545 C C . ASP A 1 199 ? -5.234 32.406 9.328 1 97.81 199 ASP A C 1
ATOM 1547 O O . ASP A 1 199 ? -5.93 32.594 8.328 1 97.81 199 ASP A O 1
ATOM 1551 N N . VAL A 1 200 ? -3.918 32.25 9.328 1 97.69 200 VAL A N 1
ATOM 1552 C CA . VAL A 1 200 ? -3.154 32.312 8.086 1 97.69 200 VAL A CA 1
ATOM 1553 C C . VAL A 1 200 ? -3.318 31.031 7.301 1 97.69 200 VAL A C 1
ATOM 1555 O O . VAL A 1 200 ? -2.957 29.953 7.781 1 97.69 200 VAL A O 1
ATOM 1558 N N . GLY A 1 201 ? -3.811 31.141 6.082 1 93.62 201 GLY A N 1
ATOM 1559 C CA . GLY A 1 201 ? -4.156 29.953 5.316 1 93.62 201 GLY A CA 1
ATOM 1560 C C . GLY A 1 201 ? -5.367 29.219 5.863 1 93.62 201 GLY A C 1
ATOM 1561 O O . GLY A 1 201 ? -5.41 27.984 5.855 1 93.62 201 GLY A O 1
ATOM 1562 N N . GLY A 1 202 ? -6.316 29.938 6.336 1 92.19 202 GLY A N 1
ATOM 1563 C CA . GLY A 1 202 ? -7.414 29.359 7.09 1 92.19 202 GLY A CA 1
ATOM 1564 C C . GLY A 1 202 ? -8.531 28.828 6.211 1 92.19 202 GLY A C 1
ATOM 1565 O O . GLY A 1 202 ? -9.484 28.219 6.703 1 92.19 202 GLY A O 1
ATOM 1566 N N . ALA A 1 203 ? -8.461 29.031 4.918 1 87.75 203 ALA A N 1
ATOM 1567 C CA . ALA A 1 203 ? -9.375 28.484 3.91 1 87.75 203 ALA A CA 1
ATOM 1568 C C . ALA A 1 203 ? -10.82 28.859 4.223 1 87.75 203 ALA A C 1
ATOM 1570 O O . ALA A 1 203 ? -11.164 30.031 4.297 1 87.75 203 ALA A O 1
ATOM 1571 N N . THR A 1 204 ? -11.672 27.859 4.637 1 84.25 204 THR A N 1
ATOM 1572 C CA . THR A 1 204 ? -13.102 28.062 4.793 1 84.25 204 THR A CA 1
ATOM 1573 C C . THR A 1 204 ? -13.406 28.875 6.059 1 84.25 204 THR A C 1
ATOM 1575 O O . THR A 1 204 ? -14.516 29.375 6.227 1 84.25 204 THR A O 1
ATOM 1578 N N . GLY A 1 205 ? -12.422 28.984 6.926 1 90.88 205 GLY A N 1
ATOM 1579 C CA . GLY A 1 205 ? -12.586 29.828 8.109 1 90.88 205 GLY A CA 1
ATOM 1580 C C . GLY A 1 205 ? -13.156 29.062 9.297 1 90.88 205 GLY A C 1
ATOM 1581 O O . GLY A 1 205 ? -13.398 29.656 10.352 1 90.88 205 GLY A O 1
ATOM 1582 N N . ILE A 1 206 ? -13.242 27.781 9.164 1 89.69 206 ILE A N 1
ATOM 1583 C CA . ILE A 1 206 ? -13.867 26.969 10.211 1 89.69 206 ILE A CA 1
ATOM 1584 C C . ILE A 1 206 ? -13.062 27.109 11.5 1 89.69 206 ILE A C 1
ATOM 1586 O O . ILE A 1 206 ? -13.633 27.188 12.594 1 89.69 206 ILE A O 1
ATOM 1590 N N . GLY A 1 207 ? -11.773 27.062 11.438 1 93.69 207 GLY A N 1
ATOM 1591 C CA . GLY A 1 207 ? -10.938 27.219 12.617 1 93.69 207 GLY A CA 1
ATOM 1592 C C . GLY A 1 207 ? -11.117 28.562 13.297 1 93.69 207 GLY A C 1
ATOM 1593 O O . GLY A 1 207 ? -11.43 28.625 14.484 1 93.69 207 GLY A O 1
ATOM 1594 N N . ALA A 1 208 ? -11.023 29.609 12.516 1 95.25 208 ALA A N 1
ATOM 1595 C CA . ALA A 1 208 ? -11.18 30.969 13.039 1 95.25 208 ALA A CA 1
ATOM 1596 C C . ALA A 1 208 ? -12.586 31.172 13.594 1 95.25 208 ALA A C 1
ATOM 1598 O O . ALA A 1 208 ? -12.766 31.828 14.625 1 95.25 208 ALA A O 1
ATOM 1599 N N . SER A 1 209 ? -13.539 30.641 12.883 1 94.12 209 SER A N 1
ATOM 1600 C CA . SER A 1 209 ? -14.922 30.781 13.305 1 94.12 209 SER A CA 1
ATOM 1601 C C . SER A 1 209 ? -15.164 30.109 14.656 1 94.12 209 SER A C 1
ATOM 1603 O O . SER A 1 209 ? -15.891 30.625 15.5 1 94.12 209 SER A O 1
ATOM 1605 N N . SER A 1 210 ? -14.617 28.984 14.852 1 94 210 SER A N 1
ATOM 1606 C CA . SER A 1 210 ? -14.742 28.25 16.109 1 94 210 SER A CA 1
ATOM 1607 C C . SER A 1 210 ? -14.117 29.031 17.266 1 94 210 SER A C 1
ATOM 1609 O O . SER A 1 210 ? -14.672 29.078 18.359 1 94 210 SER A O 1
ATOM 1611 N N . ILE A 1 211 ? -13 29.625 17.031 1 96.38 211 ILE A N 1
ATOM 1612 C CA . ILE A 1 211 ? -12.336 30.422 18.047 1 96.38 211 ILE A CA 1
ATOM 1613 C C . ILE A 1 211 ? -13.164 31.672 18.359 1 96.38 211 ILE A C 1
ATOM 1615 O O . ILE A 1 211 ? -13.383 32 19.531 1 96.38 211 ILE A O 1
ATOM 1619 N N . ALA A 1 212 ? -13.688 32.312 17.312 1 96.38 212 ALA A N 1
ATOM 1620 C CA . ALA A 1 212 ? -14.508 33.5 17.469 1 96.38 212 ALA A CA 1
ATOM 1621 C C . ALA A 1 212 ? -15.773 33.219 18.266 1 96.38 212 ALA A C 1
ATOM 1623 O O . ALA A 1 212 ? -16.25 34.062 19.031 1 96.38 212 ALA A O 1
ATOM 1624 N N . ALA A 1 213 ? -16.297 32.062 18.031 1 94.75 213 ALA A N 1
ATOM 1625 C CA . ALA A 1 213 ? -17.516 31.672 18.734 1 94.75 213 ALA A CA 1
ATOM 1626 C C . ALA A 1 213 ? -17.25 31.531 20.234 1 94.75 213 ALA A C 1
ATOM 1628 O O . ALA A 1 213 ? -18.125 31.859 21.047 1 94.75 213 ALA A O 1
ATOM 1629 N N . GLN A 1 214 ? -16.141 31.094 20.625 1 95.69 214 GLN A N 1
ATOM 1630 C CA . GLN A 1 214 ? -15.82 30.875 22.031 1 95.69 214 GLN A CA 1
ATOM 1631 C C . GLN A 1 214 ? -15.258 32.125 22.672 1 95.69 214 GLN A C 1
ATOM 1633 O O . GLN A 1 214 ? -15.383 32.344 23.891 1 95.69 214 GLN A O 1
ATOM 1638 N N . PHE A 1 215 ? -14.672 32.938 21.828 1 97.31 215 PHE A N 1
ATOM 1639 C CA . PHE A 1 215 ? -14.102 34.188 22.297 1 97.31 215 PHE A CA 1
ATOM 1640 C C . PHE A 1 215 ? -14.594 35.344 21.453 1 97.31 215 PHE A C 1
ATOM 1642 O O . PHE A 1 215 ? -13.828 35.938 20.703 1 97.31 215 PHE A O 1
ATOM 1649 N N . PRO A 1 216 ? -15.766 35.812 21.688 1 96.06 216 PRO A N 1
ATOM 1650 C CA . PRO A 1 216 ? -16.406 36.812 20.828 1 96.06 216 PRO A CA 1
ATOM 1651 C C . PRO A 1 216 ? -15.68 38.156 20.859 1 96.06 216 PRO A C 1
ATOM 1653 O O . PRO A 1 216 ? -15.852 38.969 19.938 1 96.06 216 PRO A O 1
ATOM 1656 N N . HIS A 1 217 ? -14.945 38.344 21.891 1 97.19 217 HIS A N 1
ATOM 1657 C CA . HIS A 1 217 ? -14.227 39.625 21.984 1 97.19 217 HIS A CA 1
ATOM 1658 C C . HIS A 1 217 ? -13.023 39.625 21.047 1 97.19 217 HIS A C 1
ATOM 1660 O O . HIS A 1 217 ? -12.461 40.688 20.766 1 97.19 217 HIS A O 1
ATOM 1666 N N . VAL A 1 218 ? -12.57 38.469 20.547 1 97.56 218 VAL A N 1
ATOM 1667 C CA . VAL A 1 218 ? -11.43 38.375 19.641 1 97.56 218 VAL A CA 1
ATOM 1668 C C . VAL A 1 218 ? -11.898 38.625 18.203 1 97.56 218 VAL A C 1
ATOM 1670 O O . VAL A 1 218 ? -12.766 37.906 17.703 1 97.56 218 VAL A O 1
ATOM 1673 N N . LYS A 1 219 ? -11.414 39.656 17.562 1 97.75 219 LYS A N 1
ATOM 1674 C CA . LYS A 1 219 ? -11.672 39.844 16.141 1 97.75 219 LYS A CA 1
ATOM 1675 C C . LYS A 1 219 ? -10.898 38.844 15.289 1 97.75 219 LYS A C 1
ATOM 1677 O O . LYS A 1 219 ? -9.695 39 15.078 1 97.75 219 LYS A O 1
ATOM 1682 N N . CYS A 1 220 ? -11.625 37.844 14.734 1 97.38 220 CYS A N 1
ATOM 1683 C CA . CYS A 1 220 ? -10.977 36.781 13.977 1 97.38 220 CYS A CA 1
ATOM 1684 C C . CYS A 1 220 ? -11.07 37.031 12.477 1 97.38 220 CYS A C 1
ATOM 1686 O O . CYS A 1 220 ? -12.133 37.406 11.977 1 97.38 220 CYS A O 1
ATOM 1688 N N . SER A 1 221 ? -10 36.906 11.797 1 96.81 221 SER A N 1
ATOM 1689 C CA . SER A 1 221 ? -9.93 37 10.344 1 96.81 221 SER A CA 1
ATOM 1690 C C . SER A 1 221 ? -9.211 35.781 9.75 1 96.81 221 SER A C 1
ATOM 1692 O O . SER A 1 221 ? -8.5 35.094 10.453 1 96.81 221 SER A O 1
ATOM 1694 N N . VAL A 1 222 ? -9.492 35.531 8.469 1 96.38 222 VAL A N 1
ATOM 1695 C CA . VAL A 1 222 ? -8.828 34.469 7.707 1 96.38 222 VAL A CA 1
ATOM 1696 C C . VAL A 1 222 ? -8.062 35.062 6.539 1 96.38 222 VAL A C 1
ATOM 1698 O O . VAL A 1 222 ? -8.625 35.812 5.738 1 96.38 222 VAL A O 1
ATOM 1701 N N . LEU A 1 223 ? -6.777 34.812 6.547 1 96.56 223 LEU A N 1
ATOM 1702 C CA . LEU A 1 223 ? -5.965 35.219 5.402 1 96.56 223 LEU A CA 1
ATOM 1703 C C . LEU A 1 223 ? -5.715 34.031 4.48 1 96.56 223 LEU A C 1
ATOM 1705 O O . LEU A 1 223 ? -5.207 33 4.918 1 96.56 223 LEU A O 1
ATOM 1709 N N . ASP A 1 224 ? -6.047 34.156 3.229 1 93.12 224 ASP A N 1
ATOM 1710 C CA . ASP A 1 224 ? -5.773 33.125 2.223 1 93.12 224 ASP A CA 1
ATOM 1711 C C . ASP A 1 224 ? -5.664 33.75 0.829 1 93.12 224 ASP A C 1
ATOM 1713 O O . ASP A 1 224 ? -5.836 34.969 0.665 1 93.12 224 ASP A O 1
ATOM 1717 N N . ARG A 1 225 ? -5.285 32.938 -0.107 1 90 225 ARG A N 1
ATOM 1718 C CA . ARG A 1 225 ? -5.199 33.406 -1.489 1 90 225 ARG A CA 1
ATOM 1719 C C . ARG A 1 225 ? -6.547 33.938 -1.977 1 90 225 ARG A C 1
ATOM 1721 O O . ARG A 1 225 ? -7.598 33.438 -1.548 1 90 225 ARG A O 1
ATOM 1728 N N . PRO A 1 226 ? -6.512 34.812 -2.943 1 89.56 226 PRO A N 1
ATOM 1729 C CA . PRO A 1 226 ? -7.742 35.438 -3.443 1 89.56 226 PRO A CA 1
ATOM 1730 C C . PRO A 1 226 ? -8.75 34.406 -3.953 1 89.56 226 PRO A C 1
ATOM 1732 O O . PRO A 1 226 ? -9.953 34.531 -3.711 1 89.56 226 PRO A O 1
ATOM 1735 N N . ASP A 1 227 ? -8.273 33.406 -4.609 1 83.06 227 ASP A N 1
ATOM 1736 C CA . ASP A 1 227 ? -9.172 32.406 -5.176 1 83.06 227 ASP A CA 1
ATOM 1737 C C . ASP A 1 227 ? -9.852 31.578 -4.078 1 83.06 227 ASP A C 1
ATOM 1739 O O . ASP A 1 227 ? -11.016 31.203 -4.207 1 83.06 227 ASP A O 1
ATOM 1743 N N . VAL A 1 228 ? -9.164 31.391 -3.021 1 83.31 228 VAL A N 1
ATOM 1744 C CA . VAL A 1 228 ? -9.711 30.641 -1.896 1 83.31 228 VAL A CA 1
ATOM 1745 C C . VAL A 1 228 ? -10.719 31.5 -1.146 1 83.31 228 VAL A C 1
ATOM 1747 O O . VAL A 1 228 ? -11.797 31.031 -0.774 1 83.31 228 VAL A O 1
ATOM 1750 N N . VAL A 1 229 ? -10.414 32.719 -0.909 1 87.69 229 VAL A N 1
ATOM 1751 C CA . VAL A 1 229 ? -11.289 33.656 -0.213 1 87.69 229 VAL A CA 1
ATOM 1752 C C . VAL A 1 229 ? -12.602 33.812 -0.987 1 87.69 229 VAL A C 1
ATOM 1754 O O . VAL A 1 229 ? -13.672 33.875 -0.39 1 87.69 229 VAL A O 1
ATOM 1757 N N . ALA A 1 230 ? -12.469 33.812 -2.332 1 83.88 230 ALA A N 1
ATOM 1758 C CA . ALA A 1 230 ? -13.648 33.938 -3.184 1 83.88 230 ALA A CA 1
ATOM 1759 C C . ALA A 1 230 ? -14.602 32.781 -2.988 1 83.88 230 ALA A C 1
ATOM 1761 O O . ALA A 1 230 ? -15.82 32.938 -3.02 1 83.88 230 ALA A O 1
ATOM 1762 N N . LEU A 1 231 ? -14 31.641 -2.701 1 76.56 231 LEU A N 1
ATOM 1763 C CA . LEU A 1 231 ? -14.805 30.453 -2.512 1 76.56 231 LEU A CA 1
ATOM 1764 C C . LEU A 1 231 ? -15.359 30.375 -1.09 1 76.56 231 LEU A C 1
ATOM 1766 O O . LEU A 1 231 ? -16.469 29.891 -0.87 1 76.56 231 LEU A O 1
ATOM 1770 N N . ALA A 1 232 ? -14.602 30.828 -0.162 1 78.56 232 ALA A N 1
ATOM 1771 C CA . ALA A 1 232 ? -14.922 30.75 1.26 1 78.56 232 ALA A CA 1
ATOM 1772 C C . ALA A 1 232 ? -16.094 31.656 1.618 1 78.56 232 ALA A C 1
ATOM 1774 O O . ALA A 1 232 ? -16.844 31.359 2.555 1 78.56 232 ALA A O 1
ATOM 1775 N N . LYS A 1 233 ? -16.188 32.625 0.955 1 68.38 233 LYS A N 1
ATOM 1776 C CA . LYS A 1 233 ? -17.25 33.594 1.251 1 68.38 233 LYS A CA 1
ATOM 1777 C C . LYS A 1 233 ? -18.625 32.938 1.116 1 68.38 233 LYS A C 1
ATOM 1779 O O . LYS A 1 233 ? -19.578 33.375 1.759 1 68.38 233 LYS A O 1
ATOM 1784 N N . PHE A 1 234 ? -18.484 31.844 0.481 1 64.06 234 PHE A N 1
ATOM 1785 C CA . PHE A 1 234 ? -19.734 31.125 0.321 1 64.06 234 PHE A CA 1
ATOM 1786 C C . PHE A 1 234 ? -19.922 30.109 1.438 1 64.06 234 PHE A C 1
ATOM 1788 O O . PHE A 1 234 ? -21.031 29.562 1.617 1 64.06 234 PHE A O 1
ATOM 1795 N N . ALA A 1 235 ? -18.891 29.922 2.189 1 63.75 235 ALA A N 1
ATOM 1796 C CA . ALA A 1 235 ? -18.938 28.844 3.186 1 63.75 235 ALA A CA 1
ATOM 1797 C C . ALA A 1 235 ? -19.625 29.328 4.469 1 63.75 235 ALA A C 1
ATOM 1799 O O . ALA A 1 235 ? -20.047 28.5 5.289 1 63.75 235 ALA A O 1
ATOM 1800 N N . GLY A 1 236 ? -19.938 30.562 4.629 1 65 236 GLY A N 1
ATOM 1801 C CA . GLY A 1 236 ? -20.875 31.031 5.637 1 65 236 GLY A CA 1
ATOM 1802 C C . GLY A 1 236 ? -20.25 31.188 7.008 1 65 236 GLY A C 1
ATOM 1803 O O . GLY A 1 236 ? -20.844 30.797 8.016 1 65 236 GLY A O 1
ATOM 1804 N N . CYS A 1 237 ? -19.109 31.609 7.227 1 77.25 237 CYS A N 1
ATOM 1805 C CA . CYS A 1 237 ? -18.625 31.922 8.57 1 77.25 237 CYS A CA 1
ATOM 1806 C C . CYS A 1 237 ? -18.812 33.406 8.891 1 77.25 237 CYS A C 1
ATOM 1808 O O . CYS A 1 237 ? -17.906 34.188 8.688 1 77.25 237 CYS A O 1
ATOM 1810 N N . PRO A 1 238 ? -19.984 33.75 9.445 1 77 238 PRO A N 1
ATOM 1811 C CA . PRO A 1 238 ? -20.344 35.156 9.594 1 77 238 PRO A CA 1
ATOM 1812 C C . PRO A 1 238 ? -19.484 35.875 10.641 1 77 238 PRO A C 1
ATOM 1814 O O . PRO A 1 238 ? -19.391 37.094 10.633 1 77 238 PRO A O 1
ATOM 1817 N N . ASN A 1 239 ? -18.859 35.25 11.555 1 88.12 239 ASN A N 1
ATOM 1818 C CA . ASN A 1 239 ? -18.109 35.906 12.633 1 88.12 239 ASN A CA 1
ATOM 1819 C C . ASN A 1 239 ? -16.625 36.031 12.289 1 88.12 239 ASN A C 1
ATOM 1821 O O . ASN A 1 239 ? -15.812 36.281 13.172 1 88.12 239 ASN A O 1
ATOM 1825 N N . VAL A 1 240 ? -16.328 35.812 10.969 1 93.19 240 VAL A N 1
ATOM 1826 C CA . VAL A 1 240 ? -14.93 35.875 10.562 1 93.19 240 VAL A CA 1
ATOM 1827 C C . VAL A 1 240 ? -14.789 36.75 9.32 1 93.19 240 VAL A C 1
ATOM 1829 O O . VAL A 1 240 ? -15.641 36.719 8.43 1 93.19 240 VAL A O 1
ATOM 1832 N N . GLU A 1 241 ? -13.859 37.594 9.336 1 93.5 241 GLU A N 1
ATOM 1833 C CA . GLU A 1 241 ? -13.523 38.375 8.156 1 93.5 241 GLU A CA 1
ATOM 1834 C C . GLU A 1 241 ? -12.508 37.656 7.273 1 93.5 241 GLU A C 1
ATOM 1836 O O . GLU A 1 241 ? -11.539 37.094 7.773 1 93.5 241 GLU A O 1
ATOM 1841 N N . PHE A 1 242 ? -12.758 37.625 5.953 1 94.44 242 PHE A N 1
ATOM 1842 C CA . PHE A 1 242 ? -11.836 37 5.012 1 94.44 242 PHE A CA 1
ATOM 1843 C C . PHE A 1 242 ? -10.969 38.031 4.324 1 94.44 242 PHE A C 1
ATOM 1845 O O . PHE A 1 242 ? -11.484 39.031 3.814 1 94.44 242 PHE A O 1
ATOM 1852 N N . LEU A 1 243 ? -9.734 37.844 4.395 1 94.69 243 LEU A N 1
ATOM 1853 C CA . LEU A 1 243 ? -8.742 38.719 3.803 1 94.69 243 LEU A CA 1
ATOM 1854 C C . LEU A 1 243 ? -8 38.031 2.668 1 94.69 243 LEU A C 1
ATOM 1856 O O . LEU A 1 243 ? -7.41 36.969 2.871 1 94.69 243 LEU A O 1
ATOM 1860 N N . ALA A 1 244 ? -8.047 38.594 1.423 1 94.69 244 ALA A N 1
ATOM 1861 C CA . ALA A 1 244 ? -7.277 38.062 0.305 1 94.69 244 ALA A CA 1
ATOM 1862 C C . ALA A 1 244 ? -5.832 38.531 0.356 1 94.69 244 ALA A C 1
ATOM 1864 O O . ALA A 1 244 ? -5.574 39.75 0.483 1 94.69 244 ALA A O 1
ATOM 1865 N N . GLY A 1 245 ? -4.941 37.594 0.393 1 94.75 245 GLY A N 1
ATOM 1866 C CA . GLY A 1 245 ? -3.537 37.969 0.435 1 94.75 245 GLY A CA 1
ATOM 1867 C C . GLY A 1 245 ? -2.604 36.781 0.338 1 94.75 245 GLY A C 1
ATOM 1868 O O . GLY A 1 245 ? -3.047 35.656 0.079 1 94.75 245 GLY A O 1
ATOM 1869 N N . ASP A 1 246 ? -1.348 37.094 0.363 1 95.19 246 ASP A N 1
ATOM 1870 C CA . ASP A 1 246 ? -0.265 36.125 0.287 1 95.19 246 ASP A CA 1
ATOM 1871 C C . ASP A 1 246 ? 0.603 36.156 1.543 1 95.19 246 ASP A C 1
ATOM 1873 O O . ASP A 1 246 ? 1.259 37.188 1.816 1 95.19 246 ASP A O 1
ATOM 1877 N N . MET A 1 247 ? 0.646 35.031 2.266 1 96.25 247 MET A N 1
ATOM 1878 C CA . MET A 1 247 ? 1.354 34.969 3.541 1 96.25 247 MET A CA 1
ATOM 1879 C C . MET A 1 247 ? 2.85 35.219 3.344 1 96.25 247 MET A C 1
ATOM 1881 O O . MET A 1 247 ? 3.566 35.5 4.301 1 96.25 247 MET A O 1
ATOM 1885 N N . PHE A 1 248 ? 3.355 35.031 2.104 1 96.38 248 PHE A N 1
ATOM 1886 C CA . PHE A 1 248 ? 4.77 35.219 1.815 1 96.38 248 PHE A CA 1
ATOM 1887 C C . PHE A 1 248 ? 5.074 36.719 1.634 1 96.38 248 PHE A C 1
ATOM 1889 O O . PHE A 1 248 ? 6.234 37.125 1.693 1 96.38 248 PHE A O 1
ATOM 1896 N N . THR A 1 249 ? 4.078 37.469 1.366 1 95.44 249 THR A N 1
ATOM 1897 C CA . THR A 1 249 ? 4.27 38.875 1.072 1 95.44 249 THR A CA 1
ATOM 1898 C C . THR A 1 249 ? 3.953 39.719 2.297 1 95.44 249 THR A C 1
ATOM 1900 O O . THR A 1 249 ? 4.797 40.5 2.762 1 95.44 249 THR A O 1
ATOM 1903 N N . SER A 1 250 ? 2.742 39.562 2.715 1 94.31 250 SER A N 1
ATOM 1904 C CA . SER A 1 250 ? 2.369 40.344 3.898 1 94.31 250 SER A CA 1
ATOM 1905 C C . SER A 1 250 ? 1.208 39.688 4.641 1 94.31 250 SER A C 1
ATOM 1907 O O . SER A 1 250 ? 0.346 39.062 4.02 1 94.31 250 SER A O 1
ATOM 1909 N N . ILE A 1 251 ? 1.24 39.844 5.934 1 97.12 251 ILE A N 1
ATOM 1910 C CA . ILE A 1 251 ? 0.161 39.469 6.836 1 97.12 251 ILE A CA 1
ATOM 1911 C C . ILE A 1 251 ? -0.312 40.688 7.625 1 97.12 251 ILE A C 1
ATOM 1913 O O . ILE A 1 251 ? 0.5 41.406 8.203 1 97.12 251 ILE A O 1
ATOM 1917 N N . PRO A 1 252 ? -1.576 40.938 7.582 1 96.75 252 PRO A N 1
ATOM 1918 C CA . PRO A 1 252 ? -2.068 42.094 8.367 1 96.75 252 PRO A CA 1
ATOM 1919 C C . PRO A 1 252 ? -1.771 41.938 9.852 1 96.75 252 PRO A C 1
ATOM 1921 O O . PRO A 1 252 ? -1.581 40.844 10.352 1 96.75 252 PRO A O 1
ATOM 1924 N N . HIS A 1 253 ? -1.765 43.125 10.508 1 96.12 253 HIS A N 1
ATOM 1925 C CA . HIS A 1 253 ? -1.444 43.156 11.93 1 96.12 253 HIS A CA 1
ATOM 1926 C C . HIS A 1 253 ? -2.506 42.406 12.75 1 96.12 253 HIS A C 1
ATOM 1928 O O . HIS A 1 253 ? -3.699 42.531 12.461 1 96.12 253 HIS A O 1
ATOM 1934 N N . ALA A 1 254 ? -2.139 41.688 13.75 1 97.31 254 ALA A N 1
ATOM 1935 C CA . ALA A 1 254 ? -2.99 41.031 14.734 1 97.31 254 ALA A CA 1
ATOM 1936 C C . ALA A 1 254 ? -2.207 40.688 16 1 97.31 254 ALA A C 1
ATOM 1938 O O . ALA A 1 254 ? -0.975 40.656 15.984 1 97.31 254 ALA A O 1
ATOM 1939 N N . ASP A 1 255 ? -2.918 40.469 17.062 1 97.25 255 ASP A N 1
ATOM 1940 C CA . ASP A 1 255 ? -2.281 40.125 18.328 1 97.25 255 ASP A CA 1
ATOM 1941 C C . ASP A 1 255 ? -1.751 38.688 18.297 1 97.25 255 ASP A C 1
ATOM 1943 O O . ASP A 1 255 ? -0.792 38.344 18.984 1 97.25 255 ASP A O 1
ATOM 1947 N N . ALA A 1 256 ? -2.416 37.844 17.516 1 98.06 256 ALA A N 1
ATOM 1948 C CA . ALA A 1 256 ? -2 36.438 17.391 1 98.06 256 ALA A CA 1
ATOM 1949 C C . ALA A 1 256 ? -2.23 35.938 15.961 1 98.06 256 ALA A C 1
ATOM 1951 O O . ALA A 1 256 ? -3.105 36.438 15.25 1 98.06 256 ALA A O 1
ATOM 1952 N N . LEU A 1 257 ? -1.426 35.062 15.602 1 98.5 257 LEU A N 1
ATOM 1953 C CA . LEU A 1 257 ? -1.54 34.375 14.312 1 98.5 257 LEU A CA 1
ATOM 1954 C C . LEU A 1 257 ? -1.668 32.875 14.5 1 98.5 257 LEU A C 1
ATOM 1956 O O . LEU A 1 257 ? -1.006 32.281 15.359 1 98.5 257 LEU A O 1
ATOM 1960 N N . LEU A 1 258 ? -2.574 32.281 13.789 1 98.5 258 LEU A N 1
ATOM 1961 C CA . LEU A 1 258 ? -2.752 30.812 13.789 1 98.5 258 LEU A CA 1
ATOM 1962 C C . LEU A 1 258 ? -2.287 30.219 12.461 1 98.5 258 LEU A C 1
ATOM 1964 O O . LEU A 1 258 ? -2.736 30.641 11.398 1 98.5 258 LEU A O 1
ATOM 1968 N N . LEU A 1 259 ? -1.322 29.344 12.492 1 98.25 259 LEU A N 1
ATOM 1969 C CA . LEU A 1 259 ? -0.895 28.531 11.359 1 98.25 259 LEU A CA 1
ATOM 1970 C C . LEU A 1 259 ? -1.176 27.047 11.617 1 98.25 259 LEU A C 1
ATOM 1972 O O . LEU A 1 259 ? -0.338 26.344 12.18 1 98.25 259 LEU A O 1
ATOM 1976 N N . LYS A 1 260 ? -2.322 26.656 11.219 1 97.12 260 LYS A N 1
ATOM 1977 C CA . LYS A 1 260 ? -2.725 25.266 11.414 1 97.12 260 LYS A CA 1
ATOM 1978 C C . LYS A 1 260 ? -2.473 24.438 10.164 1 97.12 260 LYS A C 1
ATOM 1980 O O . LYS A 1 260 ? -3.199 24.562 9.172 1 97.12 260 LYS A O 1
ATOM 1985 N N . LYS A 1 261 ? -1.452 23.562 10.25 1 94.81 261 LYS A N 1
ATOM 1986 C CA . LYS A 1 261 ? -1.113 22.672 9.148 1 94.81 261 LYS A CA 1
ATOM 1987 C C . LYS A 1 261 ? -0.766 23.453 7.891 1 94.81 261 LYS A C 1
ATOM 1989 O O . LYS A 1 261 ? -1.31 23.188 6.816 1 94.81 261 LYS A O 1
ATOM 1994 N N . ILE A 1 262 ? 0.057 24.422 8.031 1 96.12 262 ILE A N 1
ATOM 1995 C CA . ILE A 1 262 ? 0.479 25.281 6.938 1 96.12 262 ILE A CA 1
ATOM 1996 C C . ILE A 1 262 ? 1.967 25.078 6.664 1 96.12 262 ILE A C 1
ATOM 1998 O O . ILE A 1 262 ? 2.365 24.859 5.516 1 96.12 262 ILE A O 1
ATOM 2002 N N . LEU A 1 263 ? 2.771 25.062 7.711 1 97.44 263 LEU A N 1
ATOM 2003 C CA . LEU A 1 263 ? 4.219 25.141 7.539 1 97.44 263 LEU A CA 1
AT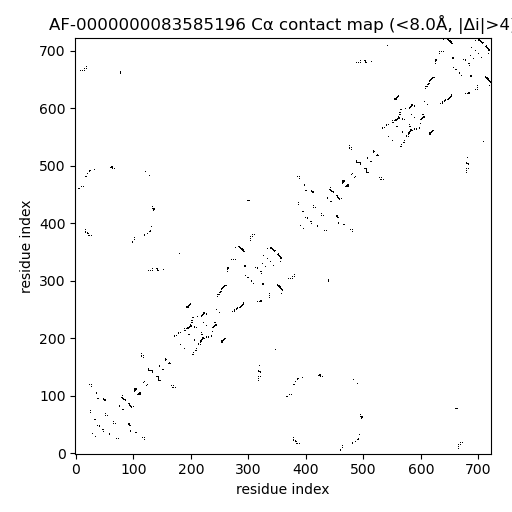OM 2004 C C . LEU A 1 263 ? 4.773 23.828 7.016 1 97.44 263 LEU A C 1
ATOM 2006 O O . LEU A 1 263 ? 5.801 23.812 6.332 1 97.44 263 LEU A O 1
ATOM 2010 N N . HIS A 1 264 ? 4.086 22.734 7.27 1 95.88 264 HIS A N 1
ATOM 2011 C CA . HIS A 1 264 ? 4.547 21.438 6.766 1 95.88 264 HIS A CA 1
ATOM 2012 C C . HIS A 1 264 ? 4.43 21.375 5.246 1 95.88 264 HIS A C 1
ATOM 2014 O O . HIS A 1 264 ? 4.988 20.469 4.617 1 95.88 264 HIS A O 1
ATOM 2020 N N . ASP A 1 265 ? 3.742 22.281 4.641 1 94.06 265 ASP A N 1
ATOM 2021 C CA . ASP A 1 265 ? 3.631 22.328 3.186 1 94.06 265 ASP A CA 1
ATOM 2022 C C . ASP A 1 265 ? 4.922 22.828 2.547 1 94.06 265 ASP A C 1
ATOM 2024 O O . ASP A 1 265 ? 5.09 22.75 1.329 1 94.06 265 ASP A O 1
ATOM 2028 N N . TRP A 1 266 ? 5.852 23.312 3.385 1 93.88 266 TRP A N 1
ATOM 2029 C CA . TRP A 1 266 ? 6.984 24.078 2.855 1 93.88 266 TRP A CA 1
ATOM 2030 C C . TRP A 1 266 ? 8.297 23.562 3.439 1 93.88 266 TRP A C 1
ATOM 2032 O O . TRP A 1 266 ? 8.312 22.953 4.508 1 93.88 266 TRP A O 1
ATOM 2042 N N . GLY A 1 267 ? 9.344 23.891 2.662 1 92.06 267 GLY A N 1
ATOM 2043 C CA . GLY A 1 267 ? 10.68 23.672 3.207 1 92.06 267 GLY A CA 1
ATOM 2044 C C . GLY A 1 267 ? 11.078 24.719 4.23 1 92.06 267 GLY A C 1
ATOM 2045 O O . GLY A 1 267 ? 10.32 25.656 4.496 1 92.06 267 GLY A O 1
ATOM 2046 N N . ASP A 1 268 ? 12.242 24.625 4.758 1 93.12 268 ASP A N 1
ATOM 2047 C CA . ASP A 1 268 ? 12.68 25.484 5.855 1 93.12 268 ASP A CA 1
ATOM 2048 C C . ASP A 1 268 ? 12.867 26.922 5.383 1 93.12 268 ASP A C 1
ATOM 2050 O O . ASP A 1 268 ? 12.578 27.875 6.121 1 93.12 268 ASP A O 1
ATOM 2054 N N . ASP A 1 269 ? 13.344 27.062 4.184 1 92.62 269 ASP A N 1
ATOM 2055 C CA . ASP A 1 269 ? 13.547 28.422 3.67 1 92.62 269 ASP A CA 1
ATOM 2056 C C . ASP A 1 269 ? 12.227 29.172 3.537 1 92.62 269 ASP A C 1
ATOM 2058 O O . ASP A 1 269 ? 12.133 30.344 3.914 1 92.62 269 ASP A O 1
ATOM 2062 N N . GLU A 1 270 ? 11.289 28.5 2.98 1 94.69 270 GLU A N 1
ATOM 2063 C CA . GLU A 1 270 ? 9.969 29.109 2.848 1 94.69 270 GLU A CA 1
ATOM 2064 C C . GLU A 1 270 ? 9.328 29.344 4.215 1 94.69 270 GLU A C 1
ATOM 2066 O O . GLU A 1 270 ? 8.703 30.391 4.434 1 94.69 270 GLU A O 1
ATOM 2071 N N . CYS A 1 271 ? 9.523 28.422 5.113 1 97.44 271 CYS A N 1
ATOM 2072 C CA . CYS A 1 271 ? 8.961 28.562 6.453 1 97.44 271 CYS A CA 1
ATOM 2073 C C . CYS A 1 271 ? 9.578 29.766 7.168 1 97.44 271 CYS A C 1
ATOM 2075 O O . CYS A 1 271 ? 8.891 30.484 7.895 1 97.44 271 CYS A O 1
ATOM 2077 N N . LEU A 1 272 ? 10.844 29.938 6.969 1 97 272 LEU A N 1
ATOM 2078 C CA . LEU A 1 272 ? 11.516 31.094 7.562 1 97 272 LEU A CA 1
ATOM 2079 C C . LEU A 1 272 ? 10.914 32.406 7.055 1 97 272 LEU A C 1
ATOM 2081 O O . LEU A 1 272 ? 10.695 33.312 7.832 1 97 272 LEU A O 1
ATOM 2085 N N . LYS A 1 273 ? 10.633 32.438 5.789 1 97 273 LYS A N 1
ATOM 2086 C CA . LYS A 1 273 ? 10.016 33.625 5.203 1 97 273 LYS A CA 1
ATOM 2087 C C . LYS A 1 273 ? 8.641 33.875 5.809 1 97 273 LYS A C 1
ATOM 2089 O O . LYS A 1 273 ? 8.305 35.031 6.152 1 97 273 LYS A O 1
ATOM 2094 N N . ILE A 1 274 ? 7.871 32.844 5.945 1 97.88 274 ILE A N 1
ATOM 2095 C CA . ILE A 1 274 ? 6.531 32.969 6.508 1 97.88 274 ILE A CA 1
ATOM 2096 C C . ILE A 1 274 ? 6.617 33.438 7.953 1 97.88 274 ILE A C 1
ATOM 2098 O O . ILE A 1 274 ? 5.902 34.344 8.352 1 97.88 274 ILE A O 1
ATOM 2102 N N . LEU A 1 275 ? 7.496 32.844 8.711 1 97.19 275 LEU A N 1
ATOM 2103 C CA . LEU A 1 275 ? 7.625 33.156 10.133 1 97.19 275 LEU A CA 1
ATOM 2104 C C . LEU A 1 275 ? 8.156 34.562 10.328 1 97.19 275 LEU A C 1
ATOM 2106 O O . LEU A 1 275 ? 7.793 35.25 11.289 1 97.19 275 LEU A O 1
ATOM 2110 N N . GLN A 1 276 ? 8.984 35 9.422 1 95.06 276 GLN A N 1
ATOM 2111 C CA . GLN A 1 276 ? 9.453 36.375 9.469 1 95.06 276 GLN A CA 1
ATOM 2112 C C . GLN A 1 276 ? 8.312 37.344 9.242 1 95.06 276 GLN A C 1
ATOM 2114 O O . GLN A 1 276 ? 8.234 38.375 9.906 1 95.06 276 GLN A O 1
ATOM 2119 N N . ARG A 1 277 ? 7.453 37.031 8.25 1 96.44 277 ARG A N 1
ATOM 2120 C CA . ARG A 1 277 ? 6.266 37.875 8.055 1 96.44 277 ARG A CA 1
ATOM 2121 C C . ARG A 1 277 ? 5.395 37.875 9.305 1 96.44 277 ARG A C 1
ATOM 2123 O O . ARG A 1 277 ? 4.855 38.938 9.672 1 96.44 277 ARG A O 1
ATOM 2130 N N . CYS A 1 278 ? 5.285 36.719 9.945 1 96.69 278 CYS A N 1
ATOM 2131 C CA . CYS A 1 278 ? 4.52 36.625 11.188 1 96.69 278 CYS A CA 1
ATOM 2132 C C . CYS A 1 278 ? 5.102 37.562 12.25 1 96.69 278 CYS A C 1
ATOM 2134 O O . CYS A 1 278 ? 4.363 38.281 12.922 1 96.69 278 CYS A O 1
ATOM 2136 N N . LYS A 1 279 ? 6.375 37.562 12.391 1 94.62 279 LYS A N 1
ATOM 2137 C CA . LYS A 1 279 ? 7.043 38.375 13.398 1 94.62 279 LYS A CA 1
ATOM 2138 C C . LYS A 1 279 ? 6.805 39.875 13.133 1 94.62 279 LYS A C 1
ATOM 2140 O O . LYS A 1 279 ? 6.559 40.625 14.07 1 94.62 279 LYS A O 1
ATOM 2145 N N . GLU A 1 280 ? 6.848 40.219 11.898 1 93.06 280 GLU A N 1
ATOM 2146 C CA . GLU A 1 280 ? 6.699 41.625 11.5 1 93.06 280 GLU A CA 1
ATOM 2147 C C . GLU A 1 280 ? 5.301 42.125 11.82 1 93.06 280 GLU A C 1
ATOM 2149 O O . GLU A 1 280 ? 5.121 43.312 12.07 1 93.06 280 GLU A O 1
ATOM 2154 N N . THR A 1 281 ? 4.387 41.281 11.797 1 93 281 THR A N 1
ATOM 2155 C CA . THR A 1 281 ? 3.002 41.719 11.891 1 93 281 THR A CA 1
ATOM 2156 C C . THR A 1 281 ? 2.537 41.75 13.344 1 93 281 THR A C 1
ATOM 2158 O O . THR A 1 281 ? 1.547 42.406 13.68 1 93 281 THR A O 1
ATOM 2161 N N . LEU A 1 282 ? 3.184 41 14.195 1 94.69 282 LEU A N 1
ATOM 2162 C CA . LEU A 1 282 ? 2.832 40.938 15.609 1 94.69 282 LEU A CA 1
ATOM 2163 C C . LEU A 1 282 ? 3.215 42.219 16.328 1 94.69 282 LEU A C 1
ATOM 2165 O O . LEU A 1 282 ? 4.117 42.938 15.891 1 94.69 282 LEU A O 1
ATOM 2169 N N . PRO A 1 283 ? 2.469 42.562 17.328 1 91.25 283 PRO A N 1
ATOM 2170 C CA . PRO A 1 283 ? 2.836 43.75 18.078 1 91.25 283 PRO A CA 1
ATOM 2171 C C . PRO A 1 283 ? 4.215 43.656 18.734 1 91.25 283 PRO A C 1
ATOM 2173 O O . PRO A 1 283 ? 4.609 42.562 19.156 1 91.25 283 PRO A O 1
ATOM 2176 N N . LYS A 1 284 ? 4.812 44.844 18.75 1 83.12 284 LYS A N 1
ATOM 2177 C CA . LYS A 1 284 ? 6.133 44.875 19.375 1 83.12 284 LYS A CA 1
ATOM 2178 C C . LYS A 1 284 ? 6.062 44.469 20.828 1 83.12 284 LYS A C 1
ATOM 2180 O O . LYS A 1 284 ? 5.246 45 21.594 1 83.12 284 LYS A O 1
ATOM 2185 N N . GLY A 1 285 ? 6.871 43.656 21.203 1 72.75 285 GLY A N 1
ATOM 2186 C CA . GLY A 1 285 ? 6.973 43.219 22.594 1 72.75 285 GLY A CA 1
ATOM 2187 C C . GLY A 1 285 ? 5.848 42.281 23.016 1 72.75 285 GLY A C 1
ATOM 2188 O O . GLY A 1 285 ? 5.684 42 24.203 1 72.75 285 GLY A O 1
ATOM 2189 N N . GLY A 1 286 ? 5.195 41.938 21.844 1 82.81 286 GLY A N 1
ATOM 2190 C CA . GLY A 1 286 ? 4.051 41.094 22.172 1 82.81 286 GLY A CA 1
ATOM 2191 C C . GLY A 1 286 ? 3.545 40.281 21.016 1 82.81 286 GLY A C 1
ATOM 2192 O O . GLY A 1 286 ? 4.203 40.188 19.969 1 82.81 286 GLY A O 1
ATOM 2193 N N . GLY A 1 287 ? 2.602 39.438 21.234 1 92.56 287 GLY A N 1
ATOM 2194 C CA . GLY A 1 287 ? 1.921 38.625 20.234 1 92.56 287 GLY A CA 1
ATOM 2195 C C . GLY A 1 287 ? 2.303 37.156 20.281 1 92.56 287 GLY A C 1
ATOM 2196 O O . GLY A 1 287 ? 3.232 36.781 21 1 92.56 287 GLY A O 1
ATOM 2197 N N . THR A 1 288 ? 1.576 36.406 19.688 1 96.31 288 THR A N 1
ATOM 2198 C CA . THR A 1 288 ? 1.775 34.969 19.719 1 96.31 288 THR A CA 1
ATOM 2199 C C . THR A 1 288 ? 1.51 34.344 18.359 1 96.31 288 THR A C 1
ATOM 2201 O O . THR A 1 288 ? 0.561 34.719 17.672 1 96.31 288 THR A O 1
ATOM 2204 N N . VAL A 1 289 ? 2.441 33.562 17.953 1 98.19 289 VAL A N 1
ATOM 2205 C CA . VAL A 1 289 ? 2.166 32.688 16.812 1 98.19 289 VAL A CA 1
ATOM 2206 C C . VAL A 1 289 ? 1.791 31.281 17.312 1 98.19 289 VAL A C 1
ATOM 2208 O O . VAL A 1 289 ? 2.549 30.656 18.062 1 98.19 289 VAL A O 1
ATOM 2211 N N . ILE A 1 290 ? 0.617 30.859 16.969 1 98.44 290 ILE A N 1
ATOM 2212 C CA . ILE A 1 290 ? 0.134 29.516 17.312 1 98.44 290 ILE A CA 1
ATOM 2213 C C . ILE A 1 290 ? 0.273 28.609 16.094 1 98.44 290 ILE A C 1
ATOM 2215 O O . ILE A 1 290 ? -0.398 28.797 15.078 1 98.44 290 ILE A O 1
ATOM 2219 N N . ILE A 1 291 ? 1.161 27.641 16.219 1 98.5 291 ILE A N 1
ATOM 2220 C CA . ILE A 1 291 ? 1.425 26.672 15.148 1 98.5 291 ILE A CA 1
ATOM 2221 C C . ILE A 1 291 ? 0.873 25.312 15.539 1 98.5 291 ILE A C 1
ATOM 2223 O O . ILE A 1 291 ? 1.114 24.828 16.641 1 98.5 291 ILE A O 1
ATOM 2227 N N . VAL A 1 292 ? 0.054 24.75 14.688 1 97.69 292 VAL A N 1
ATOM 2228 C CA . VAL A 1 292 ? -0.478 23.406 14.906 1 97.69 292 VAL A CA 1
ATOM 2229 C C . VAL A 1 292 ? 0.061 22.453 13.836 1 97.69 292 VAL A C 1
ATOM 2231 O O . VAL A 1 292 ? -0.295 22.562 12.664 1 97.69 292 VAL A O 1
ATOM 2234 N N . GLU A 1 293 ? 0.928 21.562 14.195 1 96.5 293 GLU A N 1
ATOM 2235 C CA . GLU A 1 293 ? 1.602 20.656 13.273 1 96.5 293 GLU A CA 1
ATOM 2236 C C . GLU A 1 293 ? 1.815 19.281 13.906 1 96.5 293 GLU A C 1
ATOM 2238 O O . GLU A 1 293 ? 1.756 19.141 15.133 1 96.5 293 GLU A O 1
ATOM 2243 N N . ALA A 1 294 ? 1.997 18.281 13.023 1 93.25 294 ALA A N 1
ATOM 2244 C CA . ALA A 1 294 ? 2.529 17 13.5 1 93.25 294 ALA A CA 1
ATOM 2245 C C . ALA A 1 294 ? 4.004 17.125 13.867 1 93.25 294 ALA A C 1
ATOM 2247 O O . ALA A 1 294 ? 4.793 17.688 13.102 1 93.25 294 ALA A O 1
ATOM 2248 N N . VAL A 1 295 ? 4.367 16.766 15.047 1 92.88 295 VAL A N 1
ATOM 2249 C CA . VAL A 1 295 ? 5.766 16.781 15.477 1 92.88 295 VAL A CA 1
ATOM 2250 C C . VAL A 1 295 ? 6.312 15.359 15.492 1 92.88 295 VAL A C 1
ATOM 2252 O O . VAL A 1 295 ? 5.793 14.492 16.203 1 92.88 295 VAL A O 1
ATOM 2255 N N . MET A 1 296 ? 7.309 15.148 14.688 1 90.06 296 MET A N 1
ATOM 2256 C CA . MET A 1 296 ? 7.883 13.812 14.5 1 90.06 296 MET A CA 1
ATOM 2257 C C . MET A 1 296 ? 8.734 13.422 15.703 1 90.06 296 MET A C 1
ATOM 2259 O O . MET A 1 296 ? 9.375 14.273 16.328 1 90.06 296 MET A O 1
ATOM 2263 N N . ASP A 1 297 ? 8.641 12.117 15.984 1 79.19 297 ASP A N 1
ATOM 2264 C CA . ASP A 1 297 ? 9.5 11.586 17.047 1 79.19 297 ASP A CA 1
ATOM 2265 C C . ASP A 1 297 ? 10.898 11.273 16.516 1 79.19 297 ASP A C 1
ATOM 2267 O O . ASP A 1 297 ? 11.062 10.961 15.336 1 79.19 297 ASP A O 1
ATOM 2271 N N . LYS A 1 298 ? 11.938 11.641 17.281 1 64.5 298 LYS A N 1
ATOM 2272 C CA . LYS A 1 298 ? 13.281 11.266 16.875 1 64.5 298 LYS A CA 1
ATOM 2273 C C . LYS A 1 298 ? 13.43 9.75 16.781 1 64.5 298 LYS A C 1
ATOM 2275 O O . LYS A 1 298 ? 14.102 9.242 15.867 1 64.5 298 LYS A O 1
ATOM 2280 N N . GLU A 1 299 ? 12.914 9.133 17.938 1 59.88 299 GLU A N 1
ATOM 2281 C CA . GLU A 1 299 ? 13.141 7.691 18 1 59.88 299 GLU A CA 1
ATOM 2282 C C . GLU A 1 299 ? 12 6.914 17.359 1 59.88 299 GLU A C 1
ATOM 2284 O O . GLU A 1 299 ? 10.836 7.109 17.719 1 59.88 299 GLU A O 1
ATOM 2289 N N . MET A 1 300 ? 12.078 6.832 16.062 1 56.28 300 MET A N 1
ATOM 2290 C CA . MET A 1 300 ? 11.055 6.008 15.438 1 56.28 300 MET A CA 1
ATOM 2291 C C . MET A 1 300 ? 10.984 4.633 16.094 1 56.28 300 MET A C 1
ATOM 2293 O O . MET A 1 300 ? 11.953 3.873 16.062 1 56.28 300 MET A O 1
ATOM 2297 N N . ASP A 1 301 ? 10.258 4.582 17.25 1 54.69 301 ASP A N 1
ATOM 2298 C CA . ASP A 1 301 ? 10.117 3.316 17.953 1 54.69 301 ASP A CA 1
ATOM 2299 C C . ASP A 1 301 ? 9.297 2.318 17.141 1 54.69 301 ASP A C 1
ATOM 2301 O O . ASP A 1 301 ? 8.133 2.57 16.828 1 54.69 301 ASP A O 1
ATOM 2305 N N . GLY A 1 302 ? 9.859 1.216 16.875 1 58.69 302 GLY A N 1
ATOM 2306 C CA . GLY A 1 302 ? 9.391 -0.071 16.391 1 58.69 302 GLY A CA 1
ATOM 2307 C C . GLY A 1 302 ? 8.383 0.051 15.266 1 58.69 302 GLY A C 1
ATOM 2308 O O . GLY A 1 302 ? 8.211 1.129 14.695 1 58.69 302 GLY A O 1
ATOM 2309 N N . ASP A 1 303 ? 7.945 -0.87 14.703 1 65 303 ASP A N 1
ATOM 2310 C CA . ASP A 1 303 ? 6.957 -1.012 13.641 1 65 303 ASP A CA 1
ATOM 2311 C C . ASP A 1 303 ? 5.535 -0.938 14.195 1 65 303 ASP A C 1
ATOM 2313 O O . ASP A 1 303 ? 4.777 -1.905 14.102 1 65 303 ASP A O 1
ATOM 2317 N N . ASP A 1 304 ? 5.297 0.287 14.789 1 81.5 304 ASP A N 1
ATOM 2318 C CA . ASP A 1 304 ? 3.916 0.454 15.227 1 81.5 304 ASP A CA 1
ATOM 2319 C C . ASP A 1 304 ? 3.105 1.242 14.203 1 81.5 304 ASP A C 1
ATOM 2321 O O . ASP A 1 304 ? 3.674 1.899 13.328 1 81.5 304 ASP A O 1
ATOM 2325 N N . ALA A 1 305 ? 1.804 1.128 14.297 1 86.62 305 ALA A N 1
ATOM 2326 C CA . ALA A 1 305 ? 0.883 1.678 13.305 1 86.62 305 ALA A CA 1
ATOM 2327 C C . ALA A 1 305 ? 1.044 3.191 13.188 1 86.62 305 ALA A C 1
ATOM 2329 O O . ALA A 1 305 ? 1.054 3.736 12.078 1 86.62 305 ALA A O 1
ATOM 2330 N N . TRP A 1 306 ? 1.243 3.879 14.266 1 85.5 306 TRP A N 1
ATOM 2331 C CA . TRP A 1 306 ? 1.312 5.336 14.242 1 85.5 306 TRP A CA 1
ATOM 2332 C C . TRP A 1 306 ? 2.631 5.812 13.641 1 85.5 306 TRP A C 1
ATOM 2334 O O . TRP A 1 306 ? 2.678 6.844 12.977 1 85.5 306 TRP A O 1
ATOM 2344 N N . SER A 1 307 ? 3.695 5.07 13.891 1 86.12 307 SER A N 1
ATOM 2345 C CA . SER A 1 307 ? 4.961 5.398 13.242 1 86.12 307 SER A CA 1
ATOM 2346 C C . SER A 1 307 ? 4.848 5.289 11.727 1 86.12 307 SER A C 1
ATOM 2348 O O . SER A 1 307 ? 5.359 6.137 10.992 1 86.12 307 SER A O 1
ATOM 2350 N N . ARG A 1 308 ? 4.133 4.266 11.273 1 90.31 308 ARG A N 1
ATOM 2351 C CA . ARG A 1 308 ? 3.904 4.086 9.844 1 90.31 308 ARG A CA 1
ATOM 2352 C C . ARG A 1 308 ? 3.115 5.258 9.266 1 90.31 308 ARG A C 1
ATOM 2354 O O . ARG A 1 308 ? 3.467 5.789 8.211 1 90.31 308 ARG A O 1
ATOM 2361 N N . VAL A 1 309 ? 2.174 5.652 10.016 1 91.44 309 VAL A N 1
ATOM 2362 C CA . VAL A 1 309 ? 1.28 6.715 9.562 1 91.44 309 VAL A CA 1
ATOM 2363 C C . VAL A 1 309 ? 2.037 8.039 9.5 1 91.44 309 VAL A C 1
ATOM 2365 O O . VAL A 1 309 ? 1.94 8.773 8.516 1 91.44 309 VAL A O 1
ATOM 2368 N N . LYS A 1 310 ? 2.793 8.336 10.539 1 89.81 310 LYS A N 1
ATOM 2369 C CA . LYS A 1 310 ? 3.545 9.586 10.594 1 89.81 310 LYS A CA 1
ATOM 2370 C C . LYS A 1 310 ? 4.555 9.672 9.445 1 89.81 310 LYS A C 1
ATOM 2372 O O . LYS A 1 310 ? 4.676 10.711 8.797 1 89.81 310 LYS A O 1
ATOM 2377 N N . MET A 1 311 ? 5.207 8.609 9.195 1 92.44 311 MET A N 1
ATOM 2378 C CA . MET A 1 311 ? 6.211 8.594 8.133 1 92.44 311 MET A CA 1
ATOM 2379 C C . MET A 1 311 ? 5.555 8.688 6.762 1 92.44 311 MET A C 1
ATOM 2381 O O . MET A 1 311 ? 6.047 9.391 5.879 1 92.44 311 MET A O 1
ATOM 2385 N N . ALA A 1 312 ? 4.469 7.973 6.664 1 94.94 312 ALA A N 1
ATOM 2386 C CA . ALA A 1 312 ? 3.73 8.062 5.406 1 94.94 312 ALA A CA 1
ATOM 2387 C C . ALA A 1 312 ? 3.242 9.484 5.16 1 94.94 312 ALA A C 1
ATOM 2389 O O . ALA A 1 312 ? 3.275 9.977 4.027 1 94.94 312 ALA A O 1
ATOM 2390 N N . ASN A 1 313 ? 2.779 10.109 6.168 1 93.5 313 ASN A N 1
ATOM 2391 C CA . ASN A 1 313 ? 2.318 11.492 6.047 1 93.5 313 ASN A CA 1
ATOM 2392 C C . ASN A 1 313 ? 3.463 12.438 5.684 1 93.5 313 ASN A C 1
ATOM 2394 O O . ASN A 1 313 ? 3.287 13.344 4.867 1 93.5 313 ASN A O 1
ATOM 2398 N N . ASP A 1 314 ? 4.586 12.219 6.34 1 95.56 314 ASP A N 1
ATOM 2399 C CA . ASP A 1 314 ? 5.754 13.023 5.992 1 95.56 314 ASP A CA 1
ATOM 2400 C C . ASP A 1 314 ? 6.141 12.82 4.527 1 95.56 314 ASP A C 1
ATOM 2402 O O . ASP A 1 314 ? 6.41 13.789 3.816 1 95.56 314 ASP A O 1
ATOM 2406 N N . MET A 1 315 ? 6.137 11.578 4.066 1 97.19 315 MET A N 1
ATOM 2407 C CA . MET A 1 315 ? 6.41 11.297 2.66 1 97.19 315 MET A CA 1
ATOM 2408 C C . MET A 1 315 ? 5.352 11.93 1.764 1 97.19 315 MET A C 1
ATOM 2410 O O . MET A 1 315 ? 5.664 12.406 0.671 1 97.19 315 MET A O 1
ATOM 2414 N N . GLY A 1 316 ? 4.168 11.906 2.258 1 97.25 316 GLY A N 1
ATOM 2415 C CA . GLY A 1 316 ? 3.109 12.57 1.515 1 97.25 316 GLY A CA 1
ATOM 2416 C C . GLY A 1 316 ? 3.377 14.047 1.297 1 97.25 316 GLY A C 1
ATOM 2417 O O . GLY A 1 316 ? 3.141 14.57 0.207 1 97.25 316 GLY A O 1
ATOM 2418 N N . MET A 1 317 ? 3.887 14.703 2.309 1 96.19 317 MET A N 1
ATOM 2419 C CA . MET A 1 317 ? 4.234 16.109 2.158 1 96.19 317 MET A CA 1
ATOM 2420 C C . MET A 1 317 ? 5.316 16.297 1.101 1 96.19 317 MET A C 1
ATOM 2422 O O . MET A 1 317 ? 5.262 17.234 0.305 1 96.19 317 MET A O 1
ATOM 2426 N N . MET A 1 318 ? 6.254 15.414 1.116 1 96.06 318 MET A N 1
ATOM 2427 C CA . MET A 1 318 ? 7.309 15.445 0.105 1 96.06 318 MET A CA 1
ATOM 2428 C C . MET A 1 318 ? 6.723 15.297 -1.295 1 96.06 318 MET A C 1
ATOM 2430 O O . MET A 1 318 ? 7.086 16.047 -2.207 1 96.06 318 MET A O 1
ATOM 2434 N N . VAL A 1 319 ? 5.762 14.375 -1.452 1 97.5 319 VAL A N 1
ATOM 2435 C CA . VAL A 1 319 ? 5.207 14.008 -2.748 1 97.5 319 VAL A CA 1
ATOM 2436 C C . VAL A 1 319 ? 4.297 15.125 -3.256 1 97.5 319 VAL A C 1
ATOM 2438 O O . VAL A 1 319 ? 4.359 15.5 -4.43 1 97.5 319 VAL A O 1
ATOM 2441 N N . PHE A 1 320 ? 3.531 15.703 -2.379 1 96.12 320 PHE A N 1
ATOM 2442 C CA . PHE A 1 320 ? 2.445 16.578 -2.811 1 96.12 320 PHE A CA 1
ATOM 2443 C C . PHE A 1 320 ? 2.898 18.031 -2.84 1 96.12 320 PHE A C 1
ATOM 2445 O O . PHE A 1 320 ? 2.512 18.781 -3.732 1 96.12 320 PHE A O 1
ATOM 2452 N N . THR A 1 321 ? 3.754 18.453 -1.819 1 93.69 321 THR A N 1
ATOM 2453 C CA . THR A 1 321 ? 3.994 19.875 -1.67 1 93.69 321 THR A CA 1
ATOM 2454 C C . THR A 1 321 ? 5.488 20.172 -1.657 1 93.69 321 THR A C 1
ATOM 2456 O O . THR A 1 321 ? 5.898 21.328 -1.788 1 93.69 321 THR A O 1
ATOM 2459 N N . GLY A 1 322 ? 6.277 19.156 -1.543 1 93.31 322 GLY A N 1
ATOM 2460 C CA . GLY A 1 322 ? 7.699 19.375 -1.35 1 93.31 322 GLY A CA 1
ATOM 2461 C C . GLY A 1 322 ? 8.055 19.781 0.07 1 93.31 322 GLY A C 1
ATOM 2462 O O . GLY A 1 322 ? 9.219 20.047 0.372 1 93.31 322 GLY A O 1
ATOM 2463 N N . GLY A 1 323 ? 7.086 19.734 0.936 1 94.88 323 GLY A N 1
ATOM 2464 C CA . GLY A 1 323 ? 7.281 20.094 2.33 1 94.88 323 GLY A CA 1
ATOM 2465 C C . GLY A 1 323 ? 7.742 18.938 3.191 1 94.88 323 GLY A C 1
ATOM 2466 O O . GLY A 1 323 ? 8.398 18.016 2.701 1 94.88 323 GLY A O 1
ATOM 2467 N N . LYS A 1 324 ? 7.535 19.078 4.512 1 95.44 324 LYS A N 1
ATOM 2468 C CA . LYS A 1 324 ? 7.988 18.047 5.438 1 95.44 324 LYS A CA 1
ATOM 2469 C C . LYS A 1 324 ? 7.363 18.234 6.82 1 95.44 324 LYS A C 1
ATOM 2471 O O . LYS A 1 324 ? 6.945 19.344 7.168 1 95.44 324 LYS A O 1
ATOM 2476 N N . GLU A 1 325 ? 7.27 17.125 7.535 1 95.31 325 GLU A N 1
ATOM 2477 C CA . GLU A 1 325 ? 7.062 17.203 8.977 1 95.31 325 GLU A CA 1
ATOM 2478 C C . GLU A 1 325 ? 8.391 17.344 9.719 1 95.31 325 GLU A C 1
ATOM 2480 O O . GLU A 1 325 ? 9.445 16.969 9.203 1 95.31 325 GLU A O 1
ATOM 2485 N N . ARG A 1 326 ? 8.289 17.906 10.898 1 95.69 326 ARG A N 1
ATOM 2486 C CA . ARG A 1 326 ? 9.531 18.25 11.586 1 95.69 326 ARG A CA 1
ATOM 2487 C C . ARG A 1 326 ? 9.555 17.672 13 1 95.69 326 ARG A C 1
ATOM 2489 O O . ARG A 1 326 ? 8.508 17.531 13.633 1 95.69 326 ARG A O 1
ATOM 2496 N N . THR A 1 327 ? 10.742 17.328 13.406 1 92.44 327 THR A N 1
ATOM 2497 C CA . THR A 1 327 ? 10.953 16.953 14.805 1 92.44 327 THR A CA 1
ATOM 2498 C C . THR A 1 327 ? 10.953 18.188 15.703 1 92.44 327 THR A C 1
ATOM 2500 O O . THR A 1 327 ? 11.008 19.312 15.219 1 92.44 327 THR A O 1
ATOM 2503 N N . ALA A 1 328 ? 10.875 17.875 17.031 1 93.69 328 ALA A N 1
ATOM 2504 C CA . ALA A 1 328 ? 10.938 18.969 18 1 93.69 328 ALA A CA 1
ATOM 2505 C C . ALA A 1 328 ? 12.234 19.766 17.844 1 93.69 328 ALA A C 1
ATOM 2507 O O . ALA A 1 328 ? 12.234 20.984 17.953 1 93.69 328 ALA A O 1
ATOM 2508 N N . GLU A 1 329 ? 13.305 19.078 17.547 1 93.25 329 GLU A N 1
ATOM 2509 C CA . GLU A 1 329 ? 14.602 19.734 17.375 1 93.25 329 GLU A CA 1
ATOM 2510 C C . GLU A 1 329 ? 14.625 20.609 16.125 1 93.25 329 GLU A C 1
ATOM 2512 O O . GLU A 1 329 ? 15.195 21.703 16.141 1 93.25 329 GLU A O 1
ATOM 2517 N N . GLU A 1 330 ? 14.07 20.125 15.109 1 94.31 330 GLU A N 1
ATOM 2518 C CA . GLU A 1 330 ? 14.016 20.906 13.875 1 94.31 330 GLU A CA 1
ATOM 2519 C C . GLU A 1 330 ? 13.156 22.156 14.055 1 94.31 330 GLU A C 1
ATOM 2521 O O . GLU A 1 330 ? 13.469 23.219 13.508 1 94.31 330 GLU A O 1
ATOM 2526 N N . TRP A 1 331 ? 12.055 22.047 14.797 1 96.5 331 TRP A N 1
ATOM 2527 C CA . TRP A 1 331 ? 11.211 23.203 15.102 1 96.5 331 TRP A CA 1
ATOM 2528 C C . TRP A 1 331 ? 11.984 24.25 15.906 1 96.5 331 TRP A C 1
ATOM 2530 O O . TRP A 1 331 ? 11.891 25.453 15.648 1 96.5 331 TRP A O 1
ATOM 2540 N N . LYS A 1 332 ? 12.703 23.75 16.906 1 96.31 332 LYS A N 1
ATOM 2541 C CA . LYS A 1 332 ? 13.523 24.641 17.719 1 96.31 332 LYS A CA 1
ATOM 2542 C C . LYS A 1 332 ? 14.461 25.469 16.844 1 96.31 332 LYS A C 1
ATOM 2544 O O . LYS A 1 332 ? 14.531 26.688 17 1 96.31 332 LYS A O 1
ATOM 2549 N N . VAL A 1 333 ? 15.086 24.812 15.945 1 96.25 333 VAL A N 1
ATOM 2550 C CA . VAL A 1 333 ? 16.047 25.469 15.07 1 96.25 333 VAL A CA 1
ATOM 2551 C C . VAL A 1 333 ? 15.328 26.453 14.156 1 96.25 333 VAL A C 1
ATOM 2553 O O . VAL A 1 333 ? 15.773 27.594 13.977 1 96.25 333 VAL A O 1
ATOM 2556 N N . LEU A 1 334 ? 14.234 26.031 13.57 1 97.06 334 LEU A N 1
ATOM 2557 C CA . LEU A 1 334 ? 13.469 26.859 12.641 1 97.06 334 LEU A CA 1
ATOM 2558 C C . LEU A 1 334 ? 12.93 28.094 13.336 1 97.06 334 LEU A C 1
ATOM 2560 O O . LEU A 1 334 ? 13.047 29.203 12.82 1 97.06 334 LEU A O 1
ATOM 2564 N N . LEU A 1 335 ? 12.383 27.938 14.531 1 97.19 335 LEU A N 1
ATOM 2565 C CA . LEU A 1 335 ? 11.797 29.031 15.297 1 97.19 335 LEU A CA 1
ATOM 2566 C C . LEU A 1 335 ? 12.875 30.016 15.734 1 97.19 335 LEU A C 1
ATOM 2568 O O . LEU A 1 335 ? 12.703 31.234 15.609 1 97.19 335 LEU A O 1
ATOM 2572 N N . ALA A 1 336 ? 13.938 29.469 16.188 1 95.69 336 ALA A N 1
ATOM 2573 C CA . ALA A 1 336 ? 15.039 30.328 16.625 1 95.69 336 ALA A CA 1
ATOM 2574 C C . ALA A 1 336 ? 15.57 31.156 15.453 1 95.69 336 ALA A C 1
ATOM 2576 O O . ALA A 1 336 ? 15.852 32.344 15.617 1 95.69 336 ALA A O 1
ATOM 2577 N N . SER A 1 337 ? 15.703 30.531 14.32 1 95.88 337 SER A N 1
ATOM 2578 C CA . SER A 1 337 ? 16.203 31.203 13.133 1 95.88 337 SER A CA 1
ATOM 2579 C C . SER A 1 337 ? 15.273 32.344 12.695 1 95.88 337 SER A C 1
ATOM 2581 O O . SER A 1 337 ? 15.711 33.312 12.07 1 95.88 337 SER A O 1
ATOM 2583 N N . ALA A 1 338 ? 14.031 32.219 13.062 1 95.25 338 ALA A N 1
ATOM 2584 C CA . ALA A 1 338 ? 13.039 33.219 12.672 1 95.25 338 ALA A CA 1
ATOM 2585 C C . ALA A 1 338 ? 12.844 34.25 13.773 1 95.25 338 ALA A C 1
ATOM 2587 O O . ALA A 1 338 ? 12.055 35.188 13.617 1 95.25 338 ALA A O 1
ATOM 2588 N N . GLY A 1 339 ? 13.539 34.125 14.867 1 92.94 339 GLY A N 1
ATOM 2589 C CA . GLY A 1 339 ? 13.469 35.094 15.953 1 92.94 339 GLY A CA 1
ATOM 2590 C C . GLY A 1 339 ? 12.422 34.75 17 1 92.94 339 GLY A C 1
ATOM 2591 O O . GLY A 1 339 ? 11.922 35.625 17.688 1 92.94 339 GLY A O 1
ATOM 2592 N N . PHE A 1 340 ? 11.992 33.531 17.047 1 94.94 340 PHE A N 1
ATOM 2593 C CA . PHE A 1 340 ? 11.047 33.031 18.047 1 94.94 340 PHE A CA 1
ATOM 2594 C C . PHE A 1 340 ? 11.734 32.094 19.031 1 94.94 340 PHE A C 1
ATOM 2596 O O . PHE A 1 340 ? 11.383 30.922 19.125 1 94.94 340 PHE A O 1
ATOM 2603 N N . ASP A 1 341 ? 12.555 32.562 19.875 1 91.12 341 ASP A N 1
ATOM 2604 C CA . ASP A 1 341 ? 13.328 31.75 20.812 1 91.12 341 ASP A CA 1
ATOM 2605 C C . ASP A 1 341 ? 12.477 31.297 22 1 91.12 341 ASP A C 1
ATOM 2607 O O . ASP A 1 341 ? 12.836 30.359 22.703 1 91.12 341 ASP A O 1
ATOM 2611 N N . ILE A 1 342 ? 11.461 32.062 22.25 1 92.81 342 ILE A N 1
ATOM 2612 C CA . ILE A 1 342 ? 10.539 31.688 23.328 1 92.81 342 ILE A CA 1
ATOM 2613 C C . ILE A 1 342 ? 9.359 30.922 22.75 1 92.81 342 ILE A C 1
ATOM 2615 O O . ILE A 1 342 ? 8.523 31.5 22.047 1 92.81 342 ILE A O 1
ATOM 2619 N N . TYR A 1 343 ? 9.312 29.641 23 1 95.19 343 TYR A N 1
ATOM 2620 C CA . TYR A 1 343 ? 8.234 28.828 22.469 1 95.19 343 TYR A CA 1
ATOM 2621 C C . TYR A 1 343 ? 7.926 27.656 23.391 1 95.19 343 TYR A C 1
ATOM 2623 O O . TYR A 1 343 ? 8.719 27.328 24.281 1 95.19 343 TYR A O 1
ATOM 2631 N N . LYS A 1 344 ? 6.773 27.047 23.25 1 96.81 344 LYS A N 1
ATOM 2632 C CA . LYS A 1 344 ? 6.316 25.859 23.953 1 96.81 344 LYS A CA 1
ATOM 2633 C C . LYS A 1 344 ? 5.625 24.891 23.016 1 96.81 344 LYS A C 1
ATOM 2635 O O . LYS A 1 344 ? 4.77 25.281 22.219 1 96.81 344 LYS A O 1
ATOM 2640 N N . ILE A 1 345 ? 6.047 23.656 23.016 1 96.62 345 ILE A N 1
ATOM 2641 C CA . ILE A 1 345 ? 5.414 22.609 22.234 1 96.62 345 ILE A CA 1
ATOM 2642 C C . ILE A 1 345 ? 4.547 21.734 23.125 1 96.62 345 ILE A C 1
ATOM 2644 O O . ILE A 1 345 ? 5.047 21.125 24.078 1 96.62 345 ILE A O 1
ATOM 2648 N N . THR A 1 346 ? 3.277 21.672 22.891 1 97.06 346 THR A N 1
ATOM 2649 C CA . THR A 1 346 ? 2.334 20.891 23.672 1 97.06 346 THR A CA 1
ATOM 2650 C C . THR A 1 346 ? 1.64 19.844 22.812 1 97.06 346 THR A C 1
ATOM 2652 O O . THR A 1 346 ? 0.873 20.172 21.922 1 97.06 346 THR A O 1
ATOM 2655 N N . PRO A 1 347 ? 1.881 18.547 23.094 1 93.62 347 PRO A N 1
ATOM 2656 C CA . PRO A 1 347 ? 1.146 17.516 22.344 1 93.62 347 PRO A CA 1
ATOM 2657 C C . PRO A 1 347 ? -0.359 17.578 22.609 1 93.62 347 PRO A C 1
ATOM 2659 O O . PRO A 1 347 ? -0.789 17.812 23.734 1 93.62 347 PRO A O 1
ATOM 2662 N N . ILE A 1 348 ? -1.198 17.422 21.672 1 90.62 348 ILE A N 1
ATOM 2663 C CA . ILE A 1 348 ? -2.643 17.5 21.859 1 90.62 348 ILE A CA 1
ATOM 2664 C C . ILE A 1 348 ? -3.295 16.203 21.422 1 90.62 348 ILE A C 1
ATOM 2666 O O . ILE A 1 348 ? -4.172 15.672 22.109 1 90.62 348 ILE A O 1
ATOM 2670 N N . MET A 1 349 ? -3.143 15.742 20.281 1 81 349 MET A N 1
ATOM 2671 C CA . MET A 1 349 ? -3.652 14.469 19.766 1 81 349 MET A CA 1
ATOM 2672 C C . MET A 1 349 ? -2.52 13.617 19.203 1 81 349 MET A C 1
ATOM 2674 O O . MET A 1 349 ? -1.391 14.086 19.062 1 81 349 MET A O 1
ATOM 2678 N N . VAL A 1 350 ? -2.896 12.477 18.891 1 71.25 350 VAL A N 1
ATOM 2679 C CA . VAL A 1 350 ? -1.88 11.539 18.422 1 71.25 350 VAL A CA 1
ATOM 2680 C C . VAL A 1 350 ? -1.2 12.094 17.172 1 71.25 350 VAL A C 1
ATOM 2682 O O . VAL A 1 350 ? -1.81 12.148 16.109 1 71.25 350 VAL A O 1
ATOM 2685 N N . GLY A 1 351 ? -0.039 12.68 17.5 1 78.75 351 GLY A N 1
ATOM 2686 C CA . GLY A 1 351 ? 0.843 13.055 16.406 1 78.75 351 GLY A CA 1
ATOM 2687 C C . GLY A 1 351 ? 0.859 14.547 16.141 1 78.75 351 GLY A C 1
ATOM 2688 O O . GLY A 1 351 ? 1.656 15.039 15.336 1 78.75 351 GLY A O 1
ATOM 2689 N N . HIS A 1 352 ? -0.104 15.273 16.766 1 91.94 352 HIS A N 1
ATOM 2690 C CA . HIS A 1 352 ? -0.09 16.719 16.547 1 91.94 352 HIS A CA 1
ATOM 2691 C C . HIS A 1 352 ? 0.3 17.469 17.812 1 91.94 352 HIS A C 1
ATOM 2693 O O . HIS A 1 352 ? 0.19 16.922 18.922 1 91.94 352 HIS A O 1
ATOM 2699 N N . SER A 1 353 ? 0.765 18.609 17.625 1 96.38 353 SER A N 1
ATOM 2700 C CA . SER A 1 353 ? 1.143 19.5 18.719 1 96.38 353 SER A CA 1
ATOM 2701 C C . SER A 1 353 ? 0.756 20.953 18.406 1 96.38 353 SER A C 1
ATOM 2703 O O . SER A 1 353 ? 0.563 21.312 17.25 1 96.38 353 SER A O 1
ATOM 2705 N N . VAL A 1 354 ? 0.534 21.641 19.484 1 98 354 VAL A N 1
ATOM 2706 C CA . VAL A 1 354 ? 0.452 23.094 19.422 1 98 354 VAL A CA 1
ATOM 2707 C C . VAL A 1 354 ? 1.794 23.703 19.812 1 98 354 VAL A C 1
ATOM 2709 O O . VAL A 1 354 ? 2.35 23.375 20.859 1 98 354 VAL A O 1
ATOM 2712 N N . ILE A 1 355 ? 2.311 24.469 18.938 1 97.94 355 ILE A N 1
ATOM 2713 C CA . ILE A 1 355 ? 3.523 25.219 19.219 1 97.94 355 ILE A CA 1
ATOM 2714 C C . ILE A 1 355 ? 3.178 26.703 19.391 1 97.94 355 ILE A C 1
ATOM 2716 O O . ILE A 1 355 ? 2.773 27.375 18.453 1 97.94 355 ILE A O 1
ATOM 2720 N N . GLU A 1 356 ? 3.275 27.188 20.594 1 97.75 356 GLU A N 1
ATOM 2721 C CA . GLU A 1 356 ? 3.137 28.609 20.875 1 97.75 356 GLU A CA 1
ATOM 2722 C C . GLU A 1 356 ? 4.492 29.312 20.859 1 97.75 356 GLU A C 1
ATOM 2724 O O . GLU A 1 356 ? 5.367 29 21.672 1 97.75 356 GLU A O 1
ATOM 2729 N N . ALA A 1 357 ? 4.609 30.203 19.953 1 97 357 ALA A N 1
ATOM 2730 C CA . ALA A 1 357 ? 5.887 30.906 19.797 1 97 357 ALA A CA 1
ATOM 2731 C C . ALA A 1 357 ? 5.723 32.406 20 1 97 357 ALA A C 1
ATOM 2733 O O . ALA A 1 357 ? 4.75 33 19.516 1 97 357 ALA A O 1
ATOM 2734 N N . HIS A 1 358 ? 6.629 33.031 20.703 1 95 358 HIS A N 1
ATOM 2735 C CA . HIS A 1 358 ? 6.621 34.438 21 1 95 358 HIS A CA 1
ATOM 2736 C C . HIS A 1 358 ? 7.891 35.125 20.484 1 95 358 HIS A C 1
ATOM 2738 O O . HIS A 1 358 ? 8.992 34.594 20.656 1 95 358 HIS A O 1
ATOM 2744 N N . PRO A 1 359 ? 7.656 36.25 19.812 1 90.5 359 PRO A N 1
ATOM 2745 C CA . PRO A 1 359 ? 8.852 36.969 19.344 1 90.5 359 PRO A CA 1
ATOM 2746 C C . PRO A 1 359 ? 9.672 37.562 20.484 1 90.5 359 PRO A C 1
ATOM 2748 O O . PRO A 1 359 ? 9.125 37.906 21.531 1 90.5 359 PRO A O 1
ATOM 2751 N N . LEU A 1 360 ? 10.977 37.5 20.297 1 78.62 360 LEU A N 1
ATOM 2752 C CA . LEU A 1 360 ? 11.836 38.156 21.266 1 78.62 360 LEU A CA 1
ATOM 2753 C C . LEU A 1 360 ? 11.508 39.656 21.328 1 78.62 360 LEU A C 1
ATOM 2755 O O . LEU A 1 360 ? 11.141 40.25 20.312 1 78.62 360 LEU A O 1
ATOM 2759 N N . PRO A 1 361 ? 11.523 40.188 22.625 1 70.5 361 PRO A N 1
ATOM 2760 C CA . PRO A 1 361 ? 11.312 41.656 22.734 1 70.5 361 PRO A CA 1
ATOM 2761 C C . PRO A 1 361 ? 12.297 42.469 21.891 1 70.5 361 PRO A C 1
ATOM 2763 O O . PRO A 1 361 ? 13.438 42.031 21.688 1 70.5 361 PRO A O 1
ATOM 2766 N N . MET B 1 1 ? -11.508 2.709 31.531 1 56.47 1 MET B N 1
ATOM 2767 C CA . MET B 1 1 ? -11.578 3.945 30.766 1 56.47 1 MET B CA 1
ATOM 2768 C C . MET B 1 1 ? -10.297 4.145 29.953 1 56.47 1 MET B C 1
ATOM 2770 O O . MET B 1 1 ? -10.359 4.371 28.734 1 56.47 1 MET B O 1
ATOM 2774 N N . GLU B 1 2 ? -9.133 3.844 30.562 1 69.06 2 GLU B N 1
ATOM 2775 C CA . GLU B 1 2 ? -7.824 3.996 29.938 1 69.06 2 GLU B CA 1
ATOM 2776 C C . GLU B 1 2 ? -7.578 2.895 28.906 1 69.06 2 GLU B C 1
ATOM 2778 O O . GLU B 1 2 ? -7.062 3.156 27.812 1 69.06 2 GLU B O 1
ATOM 2783 N N . GLU B 1 3 ? -8.086 1.624 29.25 1 73.12 3 GLU B N 1
ATOM 2784 C CA . GLU B 1 3 ? -7.887 0.506 28.344 1 73.12 3 GLU B CA 1
ATOM 2785 C C . GLU B 1 3 ? -8.75 0.657 27.094 1 73.12 3 GLU B C 1
ATOM 2787 O O . GLU B 1 3 ? -8.305 0.354 25.984 1 73.12 3 GLU B O 1
ATOM 2792 N N . ALA B 1 4 ? -9.953 1.153 27.375 1 76.38 4 ALA B N 1
ATOM 2793 C CA . ALA B 1 4 ? -10.867 1.382 26.25 1 76.38 4 ALA B CA 1
ATOM 2794 C C . ALA B 1 4 ? -10.32 2.453 25.312 1 76.38 4 ALA B C 1
ATOM 2796 O O . ALA B 1 4 ? -10.383 2.303 24.094 1 76.38 4 ALA B O 1
ATOM 2797 N N . ALA B 1 5 ? -9.82 3.471 25.875 1 77.12 5 ALA B N 1
ATOM 2798 C CA . ALA B 1 5 ? -9.227 4.543 25.078 1 77.12 5 ALA B CA 1
ATOM 2799 C C . ALA B 1 5 ? -8.016 4.047 24.297 1 77.12 5 ALA B C 1
ATOM 2801 O O . ALA B 1 5 ? -7.824 4.398 23.141 1 77.12 5 ALA B O 1
ATOM 2802 N N . ALA B 1 6 ? -7.297 3.223 24.953 1 81.81 6 ALA B N 1
ATOM 2803 C CA . ALA B 1 6 ? -6.109 2.668 24.312 1 81.81 6 ALA B CA 1
ATOM 2804 C C . ALA B 1 6 ? -6.492 1.763 23.141 1 81.81 6 ALA B C 1
ATOM 2806 O O . ALA B 1 6 ? -5.859 1.805 22.078 1 81.81 6 ALA B O 1
ATOM 2807 N N . THR B 1 7 ? -7.52 0.971 23.328 1 86.25 7 THR B N 1
ATOM 2808 C CA . THR B 1 7 ? -8.008 0.081 22.281 1 86.25 7 THR B CA 1
ATOM 2809 C C . THR B 1 7 ? -8.547 0.882 21.094 1 86.25 7 THR B C 1
ATOM 2811 O O . THR B 1 7 ? -8.305 0.529 19.938 1 86.25 7 THR B O 1
ATOM 2814 N N . GLU B 1 8 ? -9.211 1.892 21.406 1 88.12 8 GLU B N 1
ATOM 2815 C CA . GLU B 1 8 ? -9.758 2.756 20.359 1 88.12 8 GLU B CA 1
ATOM 2816 C C . GLU B 1 8 ? -8.641 3.432 19.562 1 88.12 8 GLU B C 1
ATOM 2818 O O . GLU B 1 8 ? -8.719 3.539 18.344 1 88.12 8 GLU B O 1
ATOM 2823 N N . MET B 1 9 ? -7.664 3.865 20.25 1 86.38 9 MET B N 1
ATOM 2824 C CA . MET B 1 9 ? -6.543 4.531 19.594 1 86.38 9 MET B CA 1
ATOM 2825 C C . MET B 1 9 ? -5.773 3.557 18.703 1 86.38 9 MET B C 1
ATOM 2827 O O . MET B 1 9 ? -5.293 3.932 17.641 1 86.38 9 MET B O 1
ATOM 2831 N N . ARG B 1 10 ? -5.68 2.447 19.203 1 88.25 10 ARG B N 1
ATOM 2832 C CA . ARG B 1 10 ? -5.02 1.422 18.391 1 88.25 10 ARG B CA 1
ATOM 2833 C C . ARG B 1 10 ? -5.809 1.131 17.125 1 88.25 10 ARG B C 1
ATOM 2835 O O . ARG B 1 10 ? -5.227 0.997 16.047 1 88.25 10 ARG B O 1
ATOM 2842 N N . ALA B 1 11 ? -7.125 0.993 17.297 1 92.88 11 ALA B N 1
ATOM 2843 C CA . ALA B 1 11 ? -7.992 0.739 16.141 1 92.88 11 ALA B CA 1
ATOM 2844 C C . ALA B 1 11 ? -7.922 1.884 15.141 1 92.88 11 ALA B C 1
ATOM 2846 O O . ALA B 1 11 ? -7.871 1.652 13.93 1 92.88 11 ALA B O 1
ATOM 2847 N N . LEU B 1 12 ? -7.891 3.072 15.648 1 92.38 12 LEU B N 1
ATOM 2848 C CA . LEU B 1 12 ? -7.762 4.25 14.805 1 92.38 12 LEU B CA 1
ATOM 2849 C C . LEU B 1 12 ? -6.449 4.219 14.023 1 92.38 12 LEU B C 1
ATOM 2851 O O . LEU B 1 12 ? -6.441 4.41 12.805 1 92.38 12 LEU B O 1
ATOM 2855 N N . GLY B 1 13 ? -5.379 3.941 14.727 1 91.44 13 GLY B N 1
ATOM 2856 C CA . GLY B 1 13 ? -4.07 3.846 14.102 1 91.44 13 GLY B CA 1
ATOM 2857 C C . GLY B 1 13 ? -3.998 2.779 13.023 1 91.44 13 GLY B C 1
ATOM 2858 O O . GLY B 1 13 ? -3.355 2.975 11.992 1 91.44 13 GLY B O 1
ATOM 2859 N N . GLN B 1 14 ? -4.707 1.742 13.258 1 93.19 14 GLN B N 1
ATOM 2860 C CA . GLN B 1 14 ? -4.719 0.641 12.305 1 93.19 14 GLN B CA 1
ATOM 2861 C C . GLN B 1 14 ? -5.422 1.045 11.008 1 93.19 14 GLN B C 1
ATOM 2863 O O . GLN B 1 14 ? -4.969 0.698 9.914 1 93.19 14 GLN B O 1
ATOM 2868 N N . VAL B 1 15 ? -6.504 1.739 11.109 1 96.81 15 VAL B N 1
ATOM 2869 C CA . VAL B 1 15 ? -7.242 2.158 9.922 1 96.81 15 VAL B CA 1
ATOM 2870 C C . VAL B 1 15 ? -6.402 3.141 9.109 1 96.81 15 VAL B C 1
ATOM 2872 O O . VAL B 1 15 ? -6.301 3.018 7.887 1 96.81 15 VAL B O 1
ATOM 2875 N N . PHE B 1 16 ? -5.73 4.066 9.812 1 95.31 16 PHE B N 1
ATOM 2876 C CA . PHE B 1 16 ? -4.844 5 9.125 1 95.31 16 PHE B CA 1
ATOM 2877 C C . PHE B 1 16 ? -3.693 4.254 8.453 1 95.31 16 PHE B C 1
ATOM 2879 O O . PHE B 1 16 ? -3.293 4.598 7.34 1 95.31 16 PHE B O 1
ATOM 2886 N N . ALA B 1 17 ? -3.221 3.266 9.18 1 95.25 17 ALA B N 1
ATOM 2887 C CA . ALA B 1 17 ? -2.104 2.49 8.648 1 95.25 17 ALA B CA 1
ATOM 2888 C C . ALA B 1 17 ? -2.51 1.752 7.371 1 95.25 17 ALA B C 1
ATOM 2890 O O . ALA B 1 17 ? -1.73 1.667 6.422 1 95.25 17 ALA B O 1
ATOM 2891 N N . HIS B 1 18 ? -3.715 1.208 7.316 1 97.31 18 HIS B N 1
ATOM 2892 C CA . HIS B 1 18 ? -4.203 0.562 6.105 1 97.31 18 HIS B CA 1
ATOM 2893 C C . HIS B 1 18 ? -4.336 1.562 4.961 1 97.31 18 HIS B C 1
ATOM 2895 O O . HIS B 1 18 ? -3.967 1.264 3.824 1 97.31 18 HIS B O 1
ATOM 2901 N N . ALA B 1 19 ? -4.809 2.746 5.262 1 98.06 19 ALA B N 1
ATOM 2902 C CA . ALA B 1 19 ? -5.039 3.766 4.242 1 98.06 19 ALA B CA 1
ATOM 2903 C C . ALA B 1 19 ? -3.727 4.203 3.6 1 98.06 19 ALA B C 1
ATOM 2905 O O . ALA B 1 19 ? -3.693 4.555 2.418 1 98.06 19 ALA B O 1
ATOM 2906 N N . THR B 1 20 ? -2.654 4.145 4.379 1 97.69 20 THR B N 1
ATOM 2907 C CA . THR B 1 20 ? -1.389 4.676 3.887 1 97.69 20 THR B CA 1
ATOM 2908 C C . THR B 1 20 ? -0.399 3.549 3.609 1 97.69 20 THR B C 1
ATOM 2910 O O . THR B 1 20 ? 0.792 3.797 3.408 1 97.69 20 THR B O 1
ATOM 2913 N N . ALA B 1 21 ? -0.852 2.299 3.6 1 97.5 21 ALA B N 1
ATOM 2914 C CA . ALA B 1 21 ? 0.027 1.141 3.467 1 97.5 21 ALA B CA 1
ATOM 2915 C C . ALA B 1 21 ? 0.761 1.16 2.129 1 97.5 21 ALA B C 1
ATOM 2917 O O . ALA B 1 21 ? 1.892 0.678 2.027 1 97.5 21 ALA B O 1
ATOM 2918 N N . PHE B 1 22 ? 0.171 1.798 1.114 1 98.38 22 PHE B N 1
ATOM 2919 C CA . PHE B 1 22 ? 0.763 1.854 -0.218 1 98.38 22 PHE B CA 1
ATOM 2920 C C . PHE B 1 22 ? 2.133 2.521 -0.173 1 98.38 22 PHE B C 1
ATOM 2922 O O . PHE B 1 22 ? 2.977 2.275 -1.038 1 98.38 22 PHE B O 1
ATOM 2929 N N . ALA B 1 23 ? 2.391 3.344 0.805 1 98.38 23 ALA B N 1
ATOM 2930 C CA . ALA B 1 23 ? 3.652 4.07 0.912 1 98.38 23 ALA B CA 1
ATOM 2931 C C . ALA B 1 23 ? 4.832 3.111 1.02 1 98.38 23 ALA B C 1
ATOM 2933 O O . ALA B 1 23 ? 5.895 3.357 0.444 1 98.38 23 ALA B O 1
ATOM 2934 N N . ASP B 1 24 ? 4.648 2.004 1.726 1 97.62 24 ASP B N 1
ATOM 2935 C CA . ASP B 1 24 ? 5.727 1.03 1.875 1 97.62 24 ASP B CA 1
ATOM 2936 C C . ASP B 1 24 ? 6.082 0.395 0.533 1 97.62 24 ASP B C 1
ATOM 2938 O O . ASP B 1 24 ? 7.258 0.141 0.252 1 97.62 24 ASP B O 1
ATOM 2942 N N . THR B 1 25 ? 5.062 0.102 -0.3 1 98.62 25 THR B N 1
ATOM 2943 C CA . THR B 1 25 ? 5.305 -0.446 -1.63 1 98.62 25 THR B CA 1
ATOM 2944 C C . THR B 1 25 ? 6.098 0.538 -2.486 1 98.62 25 THR B C 1
ATOM 2946 O O . THR B 1 25 ? 7.062 0.154 -3.148 1 98.62 25 THR B O 1
ATOM 2949 N N . MET B 1 26 ? 5.75 1.806 -2.424 1 98.62 26 MET B N 1
ATOM 2950 C CA . MET B 1 26 ? 6.387 2.822 -3.256 1 98.62 26 MET B CA 1
ATOM 2951 C C . MET B 1 26 ? 7.812 3.092 -2.787 1 98.62 26 MET B C 1
ATOM 2953 O O . MET B 1 26 ? 8.703 3.334 -3.604 1 98.62 26 MET B O 1
ATOM 2957 N N . LEU B 1 27 ? 7.988 3.035 -1.489 1 98.38 27 LEU B N 1
ATOM 2958 C CA . LEU B 1 27 ? 9.32 3.254 -0.94 1 98.38 27 LEU B CA 1
ATOM 2959 C C . LEU B 1 27 ? 10.242 2.088 -1.277 1 98.38 27 LEU B C 1
ATOM 2961 O O . LEU B 1 27 ? 11.422 2.291 -1.577 1 98.38 27 LEU B O 1
ATOM 2965 N N . LEU B 1 28 ? 9.719 0.889 -1.21 1 98.56 28 LEU B N 1
ATOM 2966 C CA . LEU B 1 28 ? 10.508 -0.261 -1.642 1 98.56 28 LEU B CA 1
ATOM 2967 C C . LEU B 1 28 ? 10.875 -0.143 -3.115 1 98.56 28 LEU B C 1
ATOM 2969 O O . LEU B 1 28 ? 12.023 -0.409 -3.494 1 98.56 28 LEU B O 1
ATOM 2973 N N . LYS B 1 29 ? 9.922 0.221 -3.9 1 98.31 29 LYS B N 1
ATOM 2974 C CA . LYS B 1 29 ? 10.188 0.42 -5.324 1 98.31 29 LYS B CA 1
ATOM 2975 C C . LYS B 1 29 ? 11.305 1.435 -5.539 1 98.31 29 LYS B C 1
ATOM 2977 O O . LYS B 1 29 ? 12.188 1.223 -6.371 1 98.31 29 LYS B O 1
ATOM 2982 N N . LEU B 1 30 ? 11.281 2.516 -4.805 1 97.94 30 LEU B N 1
ATOM 2983 C CA . LEU B 1 30 ? 12.312 3.543 -4.902 1 97.94 30 LEU B CA 1
ATOM 2984 C C . LEU B 1 30 ? 13.68 2.979 -4.531 1 97.94 30 LEU B C 1
ATOM 2986 O O . LEU B 1 30 ? 14.68 3.268 -5.199 1 97.94 30 LEU B O 1
ATOM 2990 N N . ALA B 1 31 ? 13.742 2.217 -3.438 1 98 31 ALA B N 1
ATOM 2991 C CA . ALA B 1 31 ? 14.992 1.615 -2.99 1 98 31 ALA B CA 1
ATOM 2992 C C . ALA B 1 31 ? 15.617 0.764 -4.094 1 98 31 ALA B C 1
ATOM 2994 O O . ALA B 1 31 ? 16.828 0.804 -4.309 1 98 31 ALA B O 1
ATOM 2995 N N . VAL B 1 32 ? 14.75 0.024 -4.77 1 97.38 32 VAL B N 1
ATOM 2996 C CA . VAL B 1 32 ? 15.203 -0.851 -5.844 1 97.38 32 VAL B CA 1
ATOM 2997 C C . VAL B 1 32 ? 15.656 -0.012 -7.035 1 97.38 32 VAL B C 1
ATOM 2999 O O . VAL B 1 32 ? 16.719 -0.271 -7.613 1 97.38 32 VAL B O 1
ATOM 3002 N N . GLN B 1 33 ? 14.891 1.001 -7.391 1 95.69 33 GLN B N 1
ATOM 3003 C CA . GLN B 1 33 ? 15.195 1.867 -8.523 1 95.69 33 GLN B CA 1
ATOM 3004 C C . GLN B 1 33 ? 16.531 2.572 -8.336 1 95.69 33 GLN B C 1
ATOM 3006 O O . GLN B 1 33 ? 17.297 2.74 -9.297 1 95.69 33 GLN B O 1
ATOM 3011 N N . LEU B 1 34 ? 16.859 2.908 -7.141 1 96.12 34 LEU B N 1
ATOM 3012 C CA . LEU B 1 34 ? 18.062 3.664 -6.855 1 96.12 34 LEU B CA 1
ATOM 3013 C C . LEU B 1 34 ? 19.25 2.729 -6.609 1 96.12 34 LEU B C 1
ATOM 3015 O O . LEU B 1 34 ? 20.391 3.178 -6.512 1 96.12 34 LEU B O 1
ATOM 3019 N N . GLY B 1 35 ? 18.969 1.458 -6.48 1 97.12 35 GLY B N 1
ATOM 3020 C CA . GLY B 1 35 ? 20.016 0.502 -6.172 1 97.12 35 GLY B CA 1
ATOM 3021 C C . GLY B 1 35 ? 20.609 0.697 -4.789 1 97.12 35 GLY B C 1
ATOM 3022 O O . GLY B 1 35 ? 21.812 0.524 -4.598 1 97.12 35 GLY B O 1
ATOM 3023 N N . LEU B 1 36 ? 19.797 1.067 -3.814 1 98 36 LEU B N 1
ATOM 3024 C CA . LEU B 1 36 ? 20.297 1.389 -2.48 1 98 36 LEU B CA 1
ATOM 3025 C C . LEU B 1 36 ? 20.984 0.179 -1.849 1 98 36 LEU B C 1
ATOM 3027 O O . LEU B 1 36 ? 22.047 0.309 -1.236 1 98 36 LEU B O 1
ATOM 3031 N N . ALA B 1 37 ? 20.328 -0.991 -1.951 1 98.31 37 ALA B N 1
ATOM 3032 C CA . ALA B 1 37 ? 20.906 -2.193 -1.35 1 98.31 37 ALA B CA 1
ATOM 3033 C C . ALA B 1 37 ? 22.266 -2.514 -1.956 1 98.31 37 ALA B C 1
ATOM 3035 O O . ALA B 1 37 ? 23.203 -2.869 -1.237 1 98.31 37 ALA B O 1
ATOM 3036 N N . ASP B 1 38 ? 22.391 -2.359 -3.264 1 98.38 38 ASP B N 1
ATOM 3037 C CA . ASP B 1 38 ? 23.656 -2.617 -3.941 1 98.38 38 ASP B CA 1
ATOM 3038 C C . ASP B 1 38 ? 24.75 -1.667 -3.449 1 98.38 38 ASP B C 1
ATOM 3040 O O . ASP B 1 38 ? 25.859 -2.096 -3.148 1 98.38 38 ASP B O 1
ATOM 3044 N N . ILE B 1 39 ? 24.453 -0.411 -3.363 1 98.25 39 ILE B N 1
ATOM 3045 C CA . ILE B 1 39 ? 25.391 0.618 -2.953 1 98.25 39 ILE B CA 1
ATOM 3046 C C . ILE B 1 39 ? 25.859 0.353 -1.521 1 98.25 39 ILE B C 1
ATOM 3048 O O . ILE B 1 39 ? 27.062 0.344 -1.239 1 98.25 39 ILE B O 1
ATOM 3052 N N . ILE B 1 40 ? 24.906 0.122 -0.648 1 98.12 40 ILE B N 1
ATOM 3053 C CA . ILE B 1 40 ? 25.203 -0.035 0.77 1 98.12 40 ILE B CA 1
ATOM 3054 C C . ILE B 1 40 ? 25.984 -1.329 0.99 1 98.12 40 ILE B C 1
ATOM 3056 O O . ILE B 1 40 ? 26.953 -1.353 1.746 1 98.12 40 ILE B O 1
ATOM 3060 N N . HIS B 1 41 ? 25.594 -2.406 0.331 1 97.19 41 HIS B N 1
ATOM 3061 C CA . HIS B 1 41 ? 26.312 -3.674 0.437 1 97.19 41 HIS B CA 1
ATOM 3062 C C . HIS B 1 41 ? 27.75 -3.541 -0.057 1 97.19 41 HIS B C 1
ATOM 3064 O O . HIS B 1 41 ? 28.688 -3.998 0.605 1 97.19 41 HIS B O 1
ATOM 3070 N N . ALA B 1 42 ? 27.922 -2.938 -1.176 1 97 42 ALA B N 1
ATOM 3071 C CA . ALA B 1 42 ? 29.25 -2.771 -1.744 1 97 42 ALA B CA 1
ATOM 3072 C C . ALA B 1 42 ? 30.141 -1.939 -0.823 1 97 42 ALA B C 1
ATOM 3074 O O . ALA B 1 42 ? 31.312 -2.271 -0.612 1 97 42 ALA B O 1
ATOM 3075 N N . HIS B 1 43 ? 29.625 -0.924 -0.305 1 97.25 43 HIS B N 1
ATOM 3076 C CA . HIS B 1 43 ? 30.375 -0.055 0.584 1 97.25 43 HIS B CA 1
ATOM 3077 C C . HIS B 1 43 ? 30.781 -0.786 1.861 1 97.25 43 HIS B C 1
ATOM 3079 O O . HIS B 1 43 ? 31.906 -0.635 2.342 1 97.25 43 HIS B O 1
ATOM 3085 N N . THR B 1 44 ? 29.859 -1.517 2.389 1 95.56 44 THR B N 1
ATOM 3086 C CA . THR B 1 44 ? 30.062 -2.127 3.699 1 95.56 44 THR B CA 1
ATOM 3087 C C . THR B 1 44 ? 31.016 -3.309 3.602 1 95.56 44 THR B C 1
ATOM 3089 O O . THR B 1 44 ? 31.531 -3.785 4.617 1 95.56 44 THR B O 1
ATOM 3092 N N . GLN B 1 45 ? 31.234 -3.836 2.443 1 94.62 45 GLN B N 1
ATOM 3093 C CA . GLN B 1 45 ? 32.281 -4.844 2.25 1 94.62 45 GLN B CA 1
ATOM 3094 C C . GLN B 1 45 ? 33.656 -4.281 2.562 1 94.62 45 GLN B C 1
ATOM 3096 O O . GLN B 1 45 ? 34.531 -4.992 3.076 1 94.62 45 GLN B O 1
ATOM 3101 N N . LYS B 1 46 ? 33.875 -2.996 2.281 1 94.88 46 LYS B N 1
ATOM 3102 C CA . LYS B 1 46 ? 35.125 -2.318 2.523 1 94.88 46 LYS B CA 1
ATOM 3103 C C . LYS B 1 46 ? 35.125 -1.608 3.875 1 94.88 46 LYS B C 1
ATOM 3105 O O . LYS B 1 46 ? 36.188 -1.47 4.512 1 94.88 46 LYS B O 1
ATOM 3110 N N . ASN B 1 47 ? 34 -1.2 4.27 1 93.81 47 ASN B N 1
ATOM 3111 C CA . ASN B 1 47 ? 33.781 -0.458 5.508 1 93.81 47 ASN B CA 1
ATOM 3112 C C . ASN B 1 47 ? 32.656 -1.065 6.352 1 93.81 47 ASN B C 1
ATOM 3114 O O . ASN B 1 47 ? 31.531 -0.581 6.328 1 93.81 47 ASN B O 1
ATOM 3118 N N . PRO B 1 48 ? 33 -1.983 7.188 1 92.69 48 PRO B N 1
ATOM 3119 C CA . PRO B 1 48 ? 31.984 -2.748 7.906 1 92.69 48 PRO B CA 1
ATOM 3120 C C . PRO B 1 48 ? 31.188 -1.885 8.875 1 92.69 48 PRO B C 1
ATOM 3122 O O . PRO B 1 48 ? 30.125 -2.305 9.336 1 92.69 48 PRO B O 1
ATOM 3125 N N . GLU B 1 49 ? 31.672 -0.746 9.219 1 92 49 GLU B N 1
ATOM 3126 C CA . GLU B 1 49 ? 30.969 0.121 10.156 1 92 49 GLU B CA 1
ATOM 3127 C C . GLU B 1 49 ? 29.688 0.672 9.531 1 92 49 GLU B C 1
ATOM 3129 O O . GLU B 1 49 ? 28.75 1.046 10.242 1 92 49 GLU B O 1
ATOM 3134 N N . GLY B 1 50 ? 29.625 0.792 8.203 1 95.25 50 GLY B N 1
ATOM 3135 C CA . GLY B 1 50 ? 28.438 1.287 7.52 1 95.25 50 GLY B CA 1
ATOM 3136 C C . GLY B 1 50 ? 28.734 2.438 6.574 1 95.25 50 GLY B C 1
ATOM 3137 O O . GLY B 1 50 ? 29.891 2.828 6.406 1 95.25 50 GLY B O 1
ATOM 3138 N N . ILE B 1 51 ? 27.781 2.91 5.91 1 96.5 51 ILE B N 1
ATOM 3139 C CA . ILE B 1 51 ? 27.875 4.047 4.996 1 96.5 51 ILE B CA 1
ATOM 3140 C C . ILE B 1 51 ? 27.156 5.25 5.594 1 96.5 51 ILE B C 1
ATOM 3142 O O . ILE B 1 51 ? 26.078 5.113 6.16 1 96.5 51 ILE B O 1
ATOM 3146 N N . THR B 1 52 ? 27.75 6.379 5.566 1 95.25 52 THR B N 1
ATOM 3147 C CA . THR B 1 52 ? 27.094 7.59 6.047 1 95.25 52 THR B CA 1
ATOM 3148 C C . THR B 1 52 ? 26.109 8.117 5.008 1 95.25 52 THR B C 1
ATOM 3150 O O . THR B 1 52 ? 26.156 7.719 3.844 1 95.25 52 THR B O 1
ATOM 3153 N N . LEU B 1 53 ? 25.234 8.992 5.461 1 95 53 LEU B N 1
ATOM 3154 C CA . LEU B 1 53 ? 24.281 9.609 4.555 1 95 53 LEU B CA 1
ATOM 3155 C C . LEU B 1 53 ? 25 10.367 3.438 1 95 53 LEU B C 1
ATOM 3157 O O . LEU B 1 53 ? 24.578 10.312 2.279 1 95 53 LEU B O 1
ATOM 3161 N N . THR B 1 54 ? 26.016 11.047 3.766 1 95.12 54 THR B N 1
ATOM 3162 C CA . THR B 1 54 ? 26.781 11.828 2.803 1 95.12 54 THR B CA 1
ATOM 3163 C C . THR B 1 54 ? 27.438 10.914 1.771 1 95.12 54 THR B C 1
ATOM 3165 O O . THR B 1 54 ? 27.422 11.211 0.573 1 95.12 54 THR B O 1
ATOM 3168 N N . GLN B 1 55 ? 28.031 9.836 2.234 1 96.06 55 GLN B N 1
ATOM 3169 C CA . GLN B 1 55 ? 28.656 8.875 1.331 1 96.06 55 GLN B CA 1
ATOM 3170 C C . GLN B 1 55 ? 27.609 8.227 0.418 1 96.06 55 GLN B C 1
ATOM 3172 O O . GLN B 1 55 ? 27.875 8.023 -0.77 1 96.06 55 GLN B O 1
ATOM 3177 N N . LEU B 1 56 ? 26.5 7.902 1 1 97.38 56 LEU B N 1
ATOM 3178 C CA . LEU B 1 56 ? 25.406 7.332 0.217 1 97.38 56 LEU B CA 1
ATOM 3179 C C . LEU B 1 56 ? 24.953 8.297 -0.871 1 97.38 56 LEU B C 1
ATOM 3181 O O . LEU B 1 56 ? 24.781 7.906 -2.025 1 97.38 56 LEU B O 1
ATOM 3185 N N . ALA B 1 57 ? 24.781 9.57 -0.537 1 96.62 57 ALA B N 1
ATOM 3186 C CA . ALA B 1 57 ? 24.359 10.594 -1.481 1 96.62 57 ALA B CA 1
ATOM 3187 C C . ALA B 1 57 ? 25.328 10.695 -2.654 1 96.62 57 ALA B C 1
ATOM 3189 O O . ALA B 1 57 ? 24.906 10.844 -3.805 1 96.62 57 ALA B O 1
ATOM 3190 N N . LYS B 1 58 ? 26.562 10.602 -2.377 1 96.44 58 LYS B N 1
ATOM 3191 C CA . LYS B 1 58 ? 27.594 10.719 -3.4 1 96.44 58 LYS B CA 1
ATOM 3192 C C . LYS B 1 58 ? 27.594 9.5 -4.32 1 96.44 58 LYS B C 1
ATOM 3194 O O . LYS B 1 58 ? 28.047 9.578 -5.461 1 96.44 58 LYS B O 1
ATOM 3199 N N . SER B 1 59 ? 27.109 8.406 -3.793 1 97 59 SER B N 1
ATOM 3200 C CA . SER B 1 59 ? 27.156 7.148 -4.535 1 97 59 SER B CA 1
ATOM 3201 C C . SER B 1 59 ? 25.922 6.98 -5.418 1 97 59 SER B C 1
ATOM 3203 O O . SER B 1 59 ? 25.891 6.109 -6.285 1 97 59 SER B O 1
ATOM 3205 N N . LEU B 1 60 ? 24.875 7.805 -5.184 1 96.31 60 LEU B N 1
ATOM 3206 C CA . LEU B 1 60 ? 23.656 7.703 -5.98 1 96.31 60 LEU B CA 1
ATOM 3207 C C . LEU B 1 60 ? 23.891 8.227 -7.391 1 96.31 60 LEU B C 1
ATOM 3209 O O . LEU B 1 60 ? 24.734 9.109 -7.605 1 96.31 60 LEU B O 1
ATOM 3213 N N . PRO B 1 61 ? 23.188 7.645 -8.336 1 92.56 61 PRO B N 1
ATOM 3214 C CA . PRO B 1 61 ? 23.344 8.086 -9.719 1 92.56 61 PRO B CA 1
ATOM 3215 C C . PRO B 1 61 ? 22.625 9.406 -10 1 92.56 61 PRO B C 1
ATOM 3217 O O . PRO B 1 61 ? 21.844 9.492 -10.953 1 92.56 61 PRO B O 1
ATOM 3220 N N . LEU B 1 62 ? 22.844 10.406 -9.211 1 91.94 62 LEU B N 1
ATOM 3221 C CA . LEU B 1 62 ? 22.312 11.758 -9.328 1 91.94 62 LEU B CA 1
ATOM 3222 C C . LEU B 1 62 ? 23.422 12.797 -9.195 1 91.94 62 LEU B C 1
ATOM 3224 O O . LEU B 1 62 ? 24.328 12.633 -8.391 1 91.94 62 LEU B O 1
ATOM 3228 N N . ASP B 1 63 ? 23.391 13.82 -10.031 1 90.44 63 ASP B N 1
ATOM 3229 C CA . ASP B 1 63 ? 24.406 14.867 -9.992 1 90.44 63 ASP B CA 1
ATOM 3230 C C . ASP B 1 63 ? 24.406 15.578 -8.641 1 90.44 63 ASP B C 1
ATOM 3232 O O . ASP B 1 63 ? 25.469 15.844 -8.078 1 90.44 63 ASP B O 1
ATOM 3236 N N . GLN B 1 64 ? 23.266 15.977 -8.242 1 93.38 64 GLN B N 1
ATOM 3237 C CA . GLN B 1 64 ? 23.062 16.578 -6.93 1 93.38 64 GLN B CA 1
ATOM 3238 C C . GLN B 1 64 ? 21.906 15.914 -6.188 1 93.38 64 GLN B C 1
ATOM 3240 O O . GLN B 1 64 ? 20.844 15.672 -6.766 1 93.38 64 GLN B O 1
ATOM 3245 N N . VAL B 1 65 ? 22.266 15.555 -4.934 1 94.75 65 VAL B N 1
ATOM 3246 C CA . VAL B 1 65 ? 21.25 14.852 -4.152 1 94.75 65 VAL B CA 1
ATOM 3247 C C . VAL B 1 65 ? 20.719 15.766 -3.055 1 94.75 65 VAL B C 1
ATOM 3249 O O . VAL B 1 65 ? 21.484 16.453 -2.385 1 94.75 65 VAL B O 1
ATOM 3252 N N . ASN B 1 66 ? 19.391 15.844 -2.955 1 94.19 66 ASN B N 1
ATOM 3253 C CA . ASN B 1 66 ? 18.766 16.469 -1.794 1 94.19 66 ASN B CA 1
ATOM 3254 C C . ASN B 1 66 ? 18.953 15.633 -0.534 1 94.19 66 ASN B C 1
ATOM 3256 O O . ASN B 1 66 ? 18.156 14.734 -0.256 1 94.19 66 ASN B O 1
ATOM 3260 N N . ILE B 1 67 ? 19.875 16.016 0.249 1 93 67 ILE B N 1
ATOM 3261 C CA . ILE B 1 67 ? 20.328 15.203 1.371 1 93 67 ILE B CA 1
ATOM 3262 C C . ILE B 1 67 ? 19.234 15.141 2.436 1 93 67 ILE B C 1
ATOM 3264 O O . ILE B 1 67 ? 19.062 14.109 3.1 1 93 67 ILE B O 1
ATOM 3268 N N . ASN B 1 68 ? 18.484 16.172 2.621 1 91.44 68 ASN B N 1
ATOM 3269 C CA . ASN B 1 68 ? 17.391 16.188 3.592 1 91.44 68 ASN B CA 1
ATOM 3270 C C . ASN B 1 68 ? 16.312 15.164 3.229 1 91.44 68 ASN B C 1
ATOM 3272 O O . ASN B 1 68 ? 15.844 14.414 4.09 1 91.44 68 ASN B O 1
ATOM 3276 N N . ASN B 1 69 ? 15.906 15.18 1.949 1 95.06 69 ASN B N 1
ATOM 3277 C CA . ASN B 1 69 ? 14.922 14.203 1.496 1 95.06 69 ASN B CA 1
ATOM 3278 C C . ASN B 1 69 ? 15.469 12.773 1.578 1 95.06 69 ASN B C 1
ATOM 3280 O O . ASN B 1 69 ? 14.742 11.852 1.941 1 95.06 69 ASN B O 1
ATOM 3284 N N . LEU B 1 70 ? 16.75 12.648 1.253 1 96.06 70 LEU B N 1
ATOM 3285 C CA . LEU B 1 70 ? 17.375 11.328 1.352 1 96.06 70 LEU B CA 1
ATOM 3286 C C . LEU B 1 70 ? 17.344 10.82 2.789 1 96.06 70 LEU B C 1
ATOM 3288 O O . LEU B 1 70 ? 17.062 9.648 3.033 1 96.06 70 LEU B O 1
ATOM 3292 N N . SER B 1 71 ? 17.656 11.688 3.717 1 94.56 71 SER B N 1
ATOM 3293 C CA . SER B 1 71 ? 17.656 11.32 5.129 1 94.56 71 SER B CA 1
ATOM 3294 C C . SER B 1 71 ? 16.281 10.805 5.559 1 94.56 71 SER B C 1
ATOM 3296 O O . SER B 1 71 ? 16.188 9.781 6.238 1 94.56 71 SER B O 1
ATOM 3298 N N . ARG B 1 72 ? 15.258 11.492 5.188 1 94.5 72 ARG B N 1
ATOM 3299 C CA . ARG B 1 72 ? 13.891 11.125 5.539 1 94.5 72 ARG B CA 1
ATOM 3300 C C . ARG B 1 72 ? 13.5 9.797 4.895 1 94.5 72 ARG B C 1
ATOM 3302 O O . ARG B 1 72 ? 12.883 8.945 5.543 1 94.5 72 ARG B O 1
ATOM 3309 N N . ILE B 1 73 ? 13.852 9.602 3.625 1 96.62 73 ILE B N 1
ATOM 3310 C CA . ILE B 1 73 ? 13.562 8.359 2.908 1 96.62 73 ILE B CA 1
ATOM 3311 C C . ILE B 1 73 ? 14.297 7.199 3.572 1 96.62 73 ILE B C 1
ATOM 3313 O O . ILE B 1 73 ? 13.719 6.129 3.785 1 96.62 73 ILE B O 1
ATOM 3317 N N . MET B 1 74 ? 15.555 7.449 3.959 1 96.44 74 MET B N 1
ATOM 3318 C CA . MET B 1 74 ? 16.328 6.402 4.613 1 96.44 74 MET B CA 1
ATOM 3319 C C . MET B 1 74 ? 15.727 6.043 5.969 1 96.44 74 MET B C 1
ATOM 3321 O O . MET B 1 74 ? 15.781 4.887 6.387 1 96.44 74 MET B O 1
ATOM 3325 N N . GLY B 1 75 ? 15.203 7.09 6.652 1 93.62 75 GLY B N 1
ATOM 3326 C CA . GLY B 1 75 ? 14.477 6.789 7.879 1 93.62 75 GLY B CA 1
ATOM 3327 C C . GLY B 1 75 ? 13.336 5.812 7.676 1 93.62 75 GLY B C 1
ATOM 3328 O O . GLY B 1 75 ? 13.148 4.898 8.477 1 93.62 75 GLY B O 1
ATOM 3329 N N . CYS B 1 76 ? 12.586 5.965 6.605 1 95.19 76 CYS B N 1
ATOM 3330 C CA . CYS B 1 76 ? 11.492 5.055 6.281 1 95.19 76 CYS B CA 1
ATOM 3331 C C . CYS B 1 76 ? 12.023 3.658 5.969 1 95.19 76 CYS B C 1
ATOM 3333 O O . CYS B 1 76 ? 11.414 2.662 6.371 1 95.19 76 CYS B O 1
ATOM 3335 N N . MET B 1 77 ? 13.148 3.592 5.273 1 96.44 77 MET B N 1
ATOM 3336 C CA . MET B 1 77 ? 13.711 2.297 4.895 1 96.44 77 MET B CA 1
ATOM 3337 C C . MET B 1 77 ? 14.203 1.54 6.121 1 96.44 77 MET B C 1
ATOM 3339 O O . MET B 1 77 ? 14.133 0.31 6.168 1 96.44 77 MET B O 1
ATOM 3343 N N . VAL B 1 78 ? 14.711 2.277 7.078 1 95.25 78 VAL B N 1
ATOM 3344 C CA . VAL B 1 78 ? 15.125 1.668 8.336 1 95.25 78 VAL B CA 1
ATOM 3345 C C . VAL B 1 78 ? 13.906 1.123 9.07 1 95.25 78 VAL B C 1
ATOM 3347 O O . VAL B 1 78 ? 13.922 -0.003 9.57 1 95.25 78 VAL B O 1
ATOM 3350 N N . ARG B 1 79 ? 12.828 1.917 9.125 1 92.88 79 ARG B N 1
ATOM 3351 C CA . ARG B 1 79 ? 11.594 1.458 9.758 1 92.88 79 ARG B CA 1
ATOM 3352 C C . ARG B 1 79 ? 11.078 0.187 9.094 1 92.88 79 ARG B C 1
ATOM 3354 O O . ARG B 1 79 ? 10.562 -0.705 9.766 1 92.88 79 ARG B O 1
ATOM 3361 N N . MET B 1 80 ? 11.258 0.068 7.785 1 95.06 80 MET B N 1
ATOM 3362 C CA . MET B 1 80 ? 10.781 -1.068 7 1 95.06 80 MET B CA 1
ATOM 3363 C C . MET B 1 80 ? 11.688 -2.279 7.195 1 95.06 80 MET B C 1
ATOM 3365 O O . MET B 1 80 ? 11.391 -3.367 6.699 1 95.06 80 MET B O 1
ATOM 3369 N N . GLY B 1 81 ? 12.812 -2.094 7.836 1 94.94 81 GLY B N 1
ATOM 3370 C CA . GLY B 1 81 ? 13.727 -3.188 8.125 1 94.94 81 GLY B CA 1
ATOM 3371 C C . GLY B 1 81 ? 14.656 -3.51 6.965 1 94.94 81 GLY B C 1
ATOM 3372 O O . GLY B 1 81 ? 15.352 -4.527 6.984 1 94.94 81 GLY B O 1
ATOM 3373 N N . LEU B 1 82 ? 14.672 -2.652 5.926 1 97 82 LEU B N 1
ATOM 3374 C CA . LEU B 1 82 ? 15.531 -2.896 4.773 1 97 82 LEU B CA 1
ATOM 3375 C C . LEU B 1 82 ? 17 -2.633 5.121 1 97 82 LEU B C 1
ATOM 3377 O O . LEU B 1 82 ? 17.891 -3.295 4.594 1 97 82 LEU B O 1
ATOM 3381 N N . PHE B 1 83 ? 17.188 -1.607 5.965 1 97.31 83 PHE B N 1
ATOM 3382 C CA . PHE B 1 83 ? 18.516 -1.248 6.445 1 97.31 83 PHE B CA 1
ATOM 3383 C C . PHE B 1 83 ? 18.5 -0.989 7.945 1 97.31 83 PHE B C 1
ATOM 3385 O O . PHE B 1 83 ? 17.438 -0.809 8.539 1 97.31 83 PHE B O 1
ATOM 3392 N N . SER B 1 84 ? 19.625 -1.099 8.539 1 95.81 84 SER B N 1
ATOM 3393 C CA . SER B 1 84 ? 19.781 -0.692 9.93 1 95.81 84 SER B CA 1
ATOM 3394 C C . SER B 1 84 ? 20.516 0.639 10.039 1 95.81 84 SER B C 1
ATOM 3396 O O . SER B 1 84 ? 21.219 1.044 9.109 1 95.81 84 SER B O 1
ATOM 3398 N N . MET B 1 85 ? 20.266 1.31 11.07 1 93.62 85 MET B N 1
ATOM 3399 C CA . MET B 1 85 ? 20.875 2.615 11.305 1 93.62 85 MET B CA 1
ATOM 3400 C C . MET B 1 85 ? 21.531 2.668 12.68 1 93.62 85 MET B C 1
ATOM 3402 O O . MET B 1 85 ? 20.984 2.152 13.656 1 93.62 85 MET B O 1
ATOM 3406 N N . SER B 1 86 ? 22.719 3.121 12.742 1 89.38 86 SER B N 1
ATOM 3407 C CA . SER B 1 86 ? 23.422 3.385 13.992 1 89.38 86 SER B CA 1
ATOM 3408 C C . SER B 1 86 ? 24.031 4.777 13.992 1 89.38 86 SER B C 1
ATOM 3410 O O . SER B 1 86 ? 24.25 5.375 12.938 1 89.38 86 SER B O 1
ATOM 3412 N N . THR B 1 87 ? 23.984 5.395 15.156 1 79.31 87 THR B N 1
ATOM 3413 C CA . THR B 1 87 ? 24.594 6.719 15.258 1 79.31 87 THR B CA 1
ATOM 3414 C C . THR B 1 87 ? 26.047 6.617 15.672 1 79.31 87 THR B C 1
ATOM 3416 O O . THR B 1 87 ? 26.406 5.805 16.531 1 79.31 87 THR B O 1
ATOM 3419 N N . THR B 1 88 ? 26.938 7.238 14.852 1 68.56 88 THR B N 1
ATOM 3420 C CA . THR B 1 88 ? 28.375 7.23 15.156 1 68.56 88 THR B CA 1
ATOM 3421 C C . THR B 1 88 ? 28.625 7.785 16.562 1 68.56 88 THR B C 1
ATOM 3423 O O . THR B 1 88 ? 27.797 8.516 17.109 1 68.56 88 THR B O 1
ATOM 3426 N N . SER B 1 89 ? 29.641 7.195 17.219 1 58.94 89 SER B N 1
ATOM 3427 C CA . SER B 1 89 ? 30.078 7.621 18.547 1 58.94 89 SER B CA 1
ATOM 3428 C C . SER B 1 89 ? 30.188 9.141 18.625 1 58.94 89 SER B C 1
ATOM 3430 O O . SER B 1 89 ? 30 9.727 19.703 1 58.94 89 SER B O 1
ATOM 3432 N N . GLN B 1 90 ? 30.688 9.766 17.594 1 57.41 90 GLN B N 1
ATOM 3433 C CA . GLN B 1 90 ? 30.875 11.211 17.734 1 57.41 90 GLN B CA 1
ATOM 3434 C C . GLN B 1 90 ? 29.594 11.961 17.359 1 57.41 90 GLN B C 1
ATOM 3436 O O . GLN B 1 90 ? 29.578 13.195 17.344 1 57.41 90 GLN B O 1
ATOM 3441 N N . GLY B 1 91 ? 28.5 11.227 17.25 1 62.91 91 GLY B N 1
ATOM 3442 C CA . GLY B 1 91 ? 27.172 11.812 17.125 1 62.91 91 GLY B CA 1
ATOM 3443 C C . GLY B 1 91 ? 26.984 12.586 15.828 1 62.91 91 GLY B C 1
ATOM 3444 O O . GLY B 1 91 ? 26.047 13.383 15.703 1 62.91 91 GLY B O 1
ATOM 3445 N N . GLN B 1 92 ? 27.906 12.367 14.734 1 66.19 92 GLN B N 1
ATOM 3446 C CA . GLN B 1 92 ? 27.906 13.32 13.625 1 66.19 92 GLN B CA 1
ATOM 3447 C C . GLN B 1 92 ? 27.016 12.844 12.492 1 66.19 92 GLN B C 1
ATOM 3449 O O . GLN B 1 92 ? 26.234 13.617 11.93 1 66.19 92 GLN B O 1
ATOM 3454 N N . GLU B 1 93 ? 27.094 11.633 12.039 1 82.88 93 GLU B N 1
ATOM 3455 C CA . GLU B 1 93 ? 26.25 11.234 10.914 1 82.88 93 GLU B CA 1
ATOM 3456 C C . GLU B 1 93 ? 25.703 9.82 11.109 1 82.88 93 GLU B C 1
ATOM 3458 O O . GLU B 1 93 ? 26.375 8.961 11.695 1 82.88 93 GLU B O 1
ATOM 3463 N N . ASP B 1 94 ? 24.531 9.57 10.797 1 87.56 94 ASP B N 1
ATOM 3464 C CA . ASP B 1 94 ? 23.922 8.242 10.82 1 87.56 94 ASP B CA 1
ATOM 3465 C C . ASP B 1 94 ? 24.641 7.293 9.867 1 87.56 94 ASP B C 1
ATOM 3467 O O . ASP B 1 94 ? 25.094 7.699 8.797 1 87.56 94 ASP B O 1
ATOM 3471 N N . LEU B 1 95 ? 24.891 6.117 10.352 1 93.75 95 LEU B N 1
ATOM 3472 C CA . LEU B 1 95 ? 25.469 5.051 9.547 1 93.75 95 LEU B CA 1
ATOM 3473 C C . LEU B 1 95 ? 24.406 4.004 9.188 1 93.75 95 LEU B C 1
ATOM 3475 O O . LEU B 1 95 ? 23.625 3.594 10.047 1 93.75 95 LEU B O 1
ATOM 3479 N N . PHE B 1 96 ? 24.438 3.592 7.926 1 96.62 96 PHE B N 1
ATOM 3480 C CA . PHE B 1 96 ? 23.484 2.598 7.453 1 96.62 96 PHE B CA 1
ATOM 3481 C C . PHE B 1 96 ? 24.203 1.306 7.066 1 96.62 96 PHE B C 1
ATOM 3483 O O . PHE B 1 96 ? 25.297 1.339 6.492 1 96.62 96 PHE B O 1
ATOM 3490 N N . LYS B 1 97 ? 23.625 0.176 7.375 1 97.56 97 LYS B N 1
ATOM 3491 C CA . LYS B 1 97 ? 24.125 -1.153 7.039 1 97.56 97 LYS B CA 1
ATOM 3492 C C . LYS B 1 97 ? 23.016 -2.016 6.422 1 97.56 97 LYS B C 1
ATOM 3494 O O . LYS B 1 97 ? 21.828 -1.749 6.617 1 97.56 97 LYS B O 1
ATOM 3499 N N . PRO B 1 98 ? 23.438 -3.002 5.633 1 96.94 98 PRO B N 1
ATOM 3500 C CA . PRO B 1 98 ? 22.438 -3.945 5.133 1 96.94 98 PRO B CA 1
ATOM 3501 C C . PRO B 1 98 ? 21.844 -4.805 6.238 1 96.94 98 PRO B C 1
ATOM 3503 O O . PRO B 1 98 ? 22.406 -4.906 7.328 1 96.94 98 PRO B O 1
ATOM 3506 N N . THR B 1 99 ? 20.672 -5.25 6.059 1 96.44 99 THR B N 1
ATOM 3507 C CA . THR B 1 99 ? 20.031 -6.273 6.875 1 96.44 99 THR B CA 1
ATOM 3508 C C . THR B 1 99 ? 19.812 -7.547 6.066 1 96.44 99 THR B C 1
ATOM 3510 O O . THR B 1 99 ? 20.203 -7.633 4.906 1 96.44 99 THR B O 1
ATOM 3513 N N . HIS B 1 100 ? 19.188 -8.531 6.672 1 95.06 100 HIS B N 1
ATOM 3514 C CA . HIS B 1 100 ? 18.812 -9.734 5.938 1 95.06 100 HIS B CA 1
ATOM 3515 C C . HIS B 1 100 ? 17.844 -9.414 4.812 1 95.06 100 HIS B C 1
ATOM 3517 O O . HIS B 1 100 ? 17.906 -10.023 3.742 1 95.06 100 HIS B O 1
ATOM 3523 N N . SER B 1 101 ? 16.984 -8.43 5.012 1 96.5 101 SER B N 1
ATOM 3524 C CA . SER B 1 101 ? 15.969 -8.047 4.031 1 96.5 101 SER B CA 1
ATOM 3525 C C . SER B 1 101 ? 16.609 -7.434 2.789 1 96.5 101 SER B C 1
ATOM 3527 O O . SER B 1 101 ? 16.141 -7.66 1.67 1 96.5 101 SER B O 1
ATOM 3529 N N . SER B 1 102 ? 17.641 -6.68 2.992 1 97 102 SER B N 1
ATOM 3530 C CA . SER B 1 102 ? 18.266 -5.992 1.864 1 97 102 SER B CA 1
ATOM 3531 C C . SER B 1 102 ? 18.906 -6.98 0.9 1 97 102 SER B C 1
ATOM 3533 O O . SER B 1 102 ? 19.094 -6.676 -0.281 1 97 102 SER B O 1
ATOM 3535 N N . GLU B 1 103 ? 19.25 -8.188 1.346 1 95.81 103 GLU B N 1
ATOM 3536 C CA . GLU B 1 103 ? 19.844 -9.211 0.499 1 95.81 103 GLU B CA 1
ATOM 3537 C C . GLU B 1 103 ? 18.891 -9.648 -0.61 1 95.81 103 GLU B C 1
ATOM 3539 O O . GLU B 1 103 ? 19.328 -10.039 -1.694 1 95.81 103 GLU B O 1
ATOM 3544 N N . PHE B 1 104 ? 17.656 -9.484 -0.375 1 96.44 104 PHE B N 1
ATOM 3545 C CA . PHE B 1 104 ? 16.641 -9.969 -1.307 1 96.44 104 PHE B CA 1
ATOM 3546 C C . PHE B 1 104 ? 16.391 -8.938 -2.4 1 96.44 104 PHE B C 1
ATOM 3548 O O . PHE B 1 104 ? 15.68 -9.227 -3.371 1 96.44 104 PHE B O 1
ATOM 3555 N N . ILE B 1 105 ? 16.969 -7.746 -2.271 1 97.94 105 ILE B N 1
ATOM 3556 C CA . ILE B 1 105 ? 16.688 -6.73 -3.283 1 97.94 105 ILE B CA 1
ATOM 3557 C C . ILE B 1 105 ? 18 -6.285 -3.926 1 97.94 105 ILE B C 1
ATOM 3559 O O . ILE B 1 105 ? 18.109 -5.168 -4.438 1 97.94 105 ILE B O 1
ATOM 3563 N N . LEU B 1 106 ? 19.016 -7.125 -3.811 1 97.38 106 LEU B N 1
ATOM 3564 C CA . LEU B 1 106 ? 20.234 -6.941 -4.582 1 97.38 106 LEU B CA 1
ATOM 3565 C C . LEU B 1 106 ? 20 -7.281 -6.051 1 97.38 106 LEU B C 1
ATOM 3567 O O . LEU B 1 106 ? 19.344 -8.266 -6.371 1 97.38 106 LEU B O 1
ATOM 3571 N N . LYS B 1 107 ? 20.453 -6.516 -6.938 1 94.44 107 LYS B N 1
ATOM 3572 C CA . LYS B 1 107 ? 20.25 -6.703 -8.375 1 94.44 107 LYS B CA 1
ATOM 3573 C C . LYS B 1 107 ? 20.859 -8.023 -8.844 1 94.44 107 LYS B C 1
ATOM 3575 O O . LYS B 1 107 ? 20.234 -8.766 -9.594 1 94.44 107 LYS B O 1
ATOM 3580 N N . ASP B 1 108 ? 22.078 -8.391 -8.43 1 89.75 108 ASP B N 1
ATOM 3581 C CA . ASP B 1 108 ? 22.766 -9.586 -8.898 1 89.75 108 ASP B CA 1
ATOM 3582 C C . ASP B 1 108 ? 22.969 -10.586 -7.766 1 89.75 108 ASP B C 1
ATOM 3584 O O . ASP B 1 108 ? 23.844 -11.453 -7.844 1 89.75 108 ASP B O 1
ATOM 3588 N N . GLY B 1 109 ? 22.203 -10.43 -6.785 1 91.88 109 GLY B N 1
ATOM 3589 C CA . GLY B 1 109 ? 22.359 -11.328 -5.66 1 91.88 109 GLY B CA 1
ATOM 3590 C C . GLY B 1 109 ? 21.734 -12.695 -5.895 1 91.88 109 GLY B C 1
ATOM 3591 O O . GLY B 1 109 ? 20.719 -12.812 -6.578 1 91.88 109 GLY B O 1
ATOM 3592 N N . LYS B 1 110 ? 22.234 -13.719 -5.285 1 87.62 110 LYS B N 1
ATOM 3593 C CA . LYS B 1 110 ? 21.75 -15.086 -5.414 1 87.62 110 LYS B CA 1
ATOM 3594 C C . LYS B 1 110 ? 20.344 -15.227 -4.84 1 87.62 110 LYS B C 1
ATOM 3596 O O . LYS B 1 110 ? 19.547 -16.047 -5.32 1 87.62 110 LYS B O 1
ATOM 3601 N N . LYS B 1 111 ? 20.062 -14.414 -3.904 1 91.06 111 LYS B N 1
ATOM 3602 C CA . LYS B 1 111 ? 18.781 -14.516 -3.217 1 91.06 111 LYS B CA 1
ATOM 3603 C C . LYS B 1 111 ? 17.797 -13.461 -3.719 1 91.06 111 LYS B C 1
ATOM 3605 O O . LYS B 1 111 ? 16.703 -13.297 -3.164 1 91.06 111 LYS B O 1
ATOM 3610 N N . SER B 1 112 ? 18.188 -12.758 -4.73 1 95.06 112 SER B N 1
ATOM 3611 C CA . SER B 1 112 ? 17.375 -11.641 -5.211 1 95.06 112 SER B CA 1
ATOM 3612 C C . SER B 1 112 ? 15.992 -12.102 -5.637 1 95.06 112 SER B C 1
ATOM 3614 O O . SER B 1 112 ? 15.852 -13.102 -6.34 1 95.06 112 SER B O 1
ATOM 3616 N N . ILE B 1 113 ? 15.023 -11.328 -5.215 1 94.38 113 ILE B N 1
ATOM 3617 C CA . ILE B 1 113 ? 13.656 -11.625 -5.629 1 94.38 113 ILE B CA 1
ATOM 3618 C C . ILE B 1 113 ? 13.109 -10.477 -6.473 1 94.38 113 ILE B C 1
ATOM 3620 O O . ILE B 1 113 ? 11.898 -10.336 -6.633 1 94.38 113 ILE B O 1
ATOM 3624 N N . LEU B 1 114 ? 13.945 -9.625 -6.969 1 96 114 LEU B N 1
ATOM 3625 C CA . LEU B 1 114 ? 13.562 -8.445 -7.73 1 96 114 LEU B CA 1
ATOM 3626 C C . LEU B 1 114 ? 12.664 -8.82 -8.906 1 96 114 LEU B C 1
ATOM 3628 O O . LEU B 1 114 ? 11.633 -8.188 -9.133 1 96 114 LEU B O 1
ATOM 3632 N N . PRO B 1 115 ? 12.961 -9.883 -9.633 1 93.38 115 PRO B N 1
ATOM 3633 C CA . PRO B 1 115 ? 12.07 -10.219 -10.75 1 93.38 115 PRO B CA 1
ATOM 3634 C C . PRO B 1 115 ? 10.641 -10.516 -10.289 1 93.38 115 PRO B C 1
ATOM 3636 O O . PRO B 1 115 ? 9.688 -10.289 -11.039 1 93.38 115 PRO B O 1
ATOM 3639 N N . LEU B 1 116 ? 10.484 -10.984 -9.062 1 92.94 116 LEU B N 1
ATOM 3640 C CA . LEU B 1 116 ? 9.18 -11.398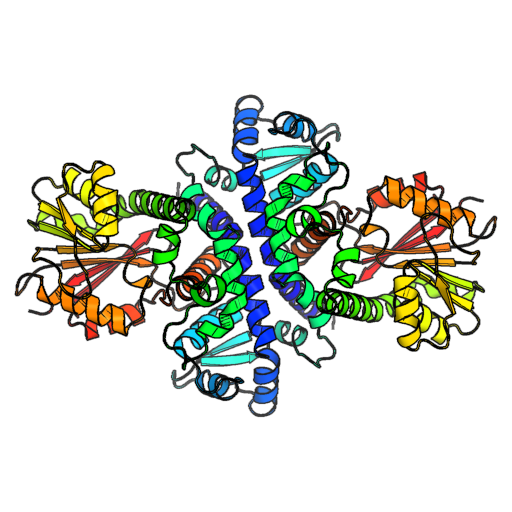 -8.555 1 92.94 116 LEU B CA 1
ATOM 3641 C C . LEU B 1 116 ? 8.398 -10.195 -8.023 1 92.94 116 LEU B C 1
ATOM 3643 O O . LEU B 1 116 ? 7.168 -10.188 -8.062 1 92.94 116 LEU B O 1
ATOM 3647 N N . ILE B 1 117 ? 9.102 -9.188 -7.535 1 95.69 117 ILE B N 1
ATOM 3648 C CA . ILE B 1 117 ? 8.367 -8.141 -6.836 1 95.69 117 ILE B CA 1
ATOM 3649 C C . ILE B 1 117 ? 8.266 -6.902 -7.73 1 95.69 117 ILE B C 1
ATOM 3651 O O . ILE B 1 117 ? 7.344 -6.094 -7.578 1 95.69 117 ILE B O 1
ATOM 3655 N N . MET B 1 118 ? 9.102 -6.727 -8.695 1 95.5 118 MET B N 1
ATOM 3656 C CA . MET B 1 118 ? 9.133 -5.516 -9.508 1 95.5 118 MET B CA 1
ATOM 3657 C C . MET B 1 118 ? 7.836 -5.355 -10.297 1 95.5 118 MET B C 1
ATOM 3659 O O . MET B 1 118 ? 7.254 -4.27 -10.328 1 95.5 118 MET B O 1
ATOM 3663 N N . PRO B 1 119 ? 7.309 -6.422 -10.914 1 94.88 119 PRO B N 1
ATOM 3664 C CA . PRO B 1 119 ? 6.102 -6.234 -11.727 1 94.88 119 PRO B CA 1
ATOM 3665 C C . PRO B 1 119 ? 4.914 -5.734 -10.906 1 94.88 119 PRO B C 1
ATOM 3667 O O . PRO B 1 119 ? 4.145 -4.891 -11.375 1 94.88 119 PRO B O 1
ATOM 3670 N N . VAL B 1 120 ? 4.797 -6.18 -9.695 1 95.38 120 VAL B N 1
ATOM 3671 C CA . VAL B 1 120 ? 3.59 -5.895 -8.922 1 95.38 120 VAL B CA 1
ATOM 3672 C C . VAL B 1 120 ? 3.633 -4.461 -8.406 1 95.38 120 VAL B C 1
ATOM 3674 O O . VAL B 1 120 ? 2.615 -3.926 -7.957 1 95.38 120 VAL B O 1
ATOM 3677 N N . MET B 1 121 ? 4.801 -3.816 -8.43 1 97.44 121 MET B N 1
ATOM 3678 C CA . MET B 1 121 ? 4.941 -2.48 -7.852 1 97.44 121 MET B CA 1
ATOM 3679 C C . MET B 1 121 ? 4.801 -1.409 -8.93 1 97.44 121 MET B C 1
ATOM 3681 O O . MET B 1 121 ? 4.863 -0.215 -8.633 1 97.44 121 MET B O 1
ATOM 3685 N N . GLN B 1 122 ? 4.559 -1.857 -10.172 1 96.75 122 GLN B N 1
ATOM 3686 C CA . GLN B 1 122 ? 4.414 -0.907 -11.266 1 96.75 122 GLN B CA 1
ATOM 3687 C C . GLN B 1 122 ? 3.033 -0.26 -11.258 1 96.75 122 GLN B C 1
ATOM 3689 O O . GLN B 1 122 ? 2.072 -0.845 -10.75 1 96.75 122 GLN B O 1
ATOM 3694 N N . GLU B 1 123 ? 2.988 0.97 -11.867 1 96 123 GLU B N 1
ATOM 3695 C CA . GLU B 1 123 ? 1.72 1.691 -11.914 1 96 123 GLU B CA 1
ATOM 3696 C C . GLU B 1 123 ? 0.656 0.889 -12.656 1 96 123 GLU B C 1
ATOM 3698 O O . GLU B 1 123 ? -0.505 0.857 -12.242 1 96 123 GLU B O 1
ATOM 3703 N N . TRP B 1 124 ? 1.021 0.214 -13.773 1 94.75 124 TRP B N 1
ATOM 3704 C CA . TRP B 1 124 ? 0.053 -0.535 -14.57 1 94.75 124 TRP B CA 1
ATOM 3705 C C . TRP B 1 124 ? -0.506 -1.712 -13.773 1 94.75 124 TRP B C 1
ATOM 3707 O O . TRP B 1 124 ? -1.591 -2.215 -14.078 1 94.75 124 TRP B O 1
ATOM 3717 N N . ALA B 1 125 ? 0.253 -2.223 -12.812 1 96.69 125 ALA B N 1
ATOM 3718 C CA . ALA B 1 125 ? -0.18 -3.355 -11.992 1 96.69 125 ALA B CA 1
ATOM 3719 C C . ALA B 1 125 ? -1.04 -2.893 -10.82 1 96.69 125 ALA B C 1
ATOM 3721 O O . ALA B 1 125 ? -1.953 -3.604 -10.398 1 96.69 125 ALA B O 1
ATOM 3722 N N . ILE B 1 126 ? -0.78 -1.691 -10.273 1 97.75 126 ILE B N 1
ATOM 3723 C CA . ILE B 1 126 ? -1.456 -1.22 -9.07 1 97.75 126 ILE B CA 1
ATOM 3724 C C . ILE B 1 126 ? -2.746 -0.498 -9.453 1 97.75 126 ILE B C 1
ATOM 3726 O O . ILE B 1 126 ? -3.77 -0.642 -8.781 1 97.75 126 ILE B O 1
ATOM 3730 N N . SER B 1 127 ? -2.83 0.24 -10.578 1 97.56 127 SER B N 1
ATOM 3731 C CA . SER B 1 127 ? -3.938 1.111 -10.953 1 97.56 127 SER B CA 1
ATOM 3732 C C . SER B 1 127 ? -5.23 0.321 -11.109 1 97.56 127 SER B C 1
ATOM 3734 O O . SER B 1 127 ? -6.309 0.803 -10.758 1 97.56 127 SER B O 1
ATOM 3736 N N . PRO B 1 128 ? -5.199 -0.993 -11.562 1 98 128 PRO B N 1
ATOM 3737 C CA . PRO B 1 128 ? -6.445 -1.743 -11.719 1 98 128 PRO B CA 1
ATOM 3738 C C . PRO B 1 128 ? -7.152 -1.998 -10.391 1 98 128 PRO B C 1
ATOM 3740 O O . PRO B 1 128 ? -8.367 -2.207 -10.359 1 98 128 PRO B O 1
ATOM 3743 N N . TRP B 1 129 ? -6.426 -1.982 -9.312 1 98.38 129 TRP B N 1
ATOM 3744 C CA . TRP B 1 129 ? -6.988 -2.293 -8 1 98.38 129 TRP B CA 1
ATOM 3745 C C . TRP B 1 129 ? -8.008 -1.237 -7.582 1 98.38 129 TRP B C 1
ATOM 3747 O O . TRP B 1 129 ? -8.812 -1.469 -6.68 1 98.38 129 TRP B O 1
ATOM 3757 N N . HIS B 1 130 ? -7.957 -0.035 -8.211 1 97.69 130 HIS B N 1
ATOM 3758 C CA . HIS B 1 130 ? -8.953 1 -7.953 1 97.69 130 HIS B CA 1
ATOM 3759 C C . HIS B 1 130 ? -10.336 0.573 -8.438 1 97.69 130 HIS B C 1
ATOM 3761 O O . HIS B 1 130 ? -11.344 1.191 -8.086 1 97.69 130 HIS B O 1
ATOM 3767 N N . PHE B 1 131 ? -10.414 -0.542 -9.18 1 97.12 131 PHE B N 1
ATOM 3768 C CA . PHE B 1 131 ? -11.664 -1.002 -9.773 1 97.12 131 PHE B CA 1
ATOM 3769 C C . PHE B 1 131 ? -12.055 -2.369 -9.219 1 97.12 131 PHE B C 1
ATOM 3771 O O . PHE B 1 131 ? -12.703 -3.16 -9.906 1 97.12 131 PHE B O 1
ATOM 3778 N N . LEU B 1 132 ? -11.688 -2.678 -8.008 1 96.38 132 LEU B N 1
ATOM 3779 C CA . LEU B 1 132 ? -11.922 -3.977 -7.391 1 96.38 132 LEU B CA 1
ATOM 3780 C C . LEU B 1 132 ? -13.422 -4.281 -7.324 1 96.38 132 LEU B C 1
ATOM 3782 O O . LEU B 1 132 ? -13.82 -5.445 -7.266 1 96.38 132 LEU B O 1
ATOM 3786 N N . ASP B 1 133 ? -14.242 -3.289 -7.328 1 94.75 133 ASP B N 1
ATOM 3787 C CA . ASP B 1 133 ? -15.688 -3.451 -7.207 1 94.75 133 ASP B CA 1
ATOM 3788 C C . ASP B 1 133 ? -16.25 -4.23 -8.391 1 94.75 133 ASP B C 1
ATOM 3790 O O . ASP B 1 133 ? -17.25 -4.941 -8.25 1 94.75 133 ASP B O 1
ATOM 3794 N N . VAL B 1 134 ? -15.633 -4.152 -9.555 1 95.06 134 VAL B N 1
ATOM 3795 C CA . VAL B 1 134 ? -16.156 -4.82 -10.742 1 95.06 134 VAL B CA 1
ATOM 3796 C C . VAL B 1 134 ? -16.078 -6.336 -10.562 1 95.06 134 VAL B C 1
ATOM 3798 O O . VAL B 1 134 ? -16.875 -7.074 -11.141 1 95.06 134 VAL B O 1
ATOM 3801 N N . ALA B 1 135 ? -15.078 -6.766 -9.742 1 94.69 135 ALA B N 1
ATOM 3802 C CA . ALA B 1 135 ? -14.914 -8.195 -9.492 1 94.69 135 ALA B CA 1
ATOM 3803 C C . ALA B 1 135 ? -16.078 -8.758 -8.688 1 94.69 135 ALA B C 1
ATOM 3805 O O . ALA B 1 135 ? -16.281 -9.969 -8.633 1 94.69 135 ALA B O 1
ATOM 3806 N N . LEU B 1 136 ? -16.875 -7.922 -8.047 1 95.31 136 LEU B N 1
ATOM 3807 C CA . LEU B 1 136 ? -18 -8.344 -7.211 1 95.31 136 LEU B CA 1
ATOM 3808 C C . LEU B 1 136 ? -19.297 -8.391 -8.023 1 95.31 136 LEU B C 1
ATOM 3810 O O . LEU B 1 136 ? -20.281 -8.977 -7.582 1 95.31 136 LEU B O 1
ATOM 3814 N N . ASP B 1 137 ? -19.297 -7.723 -9.141 1 92.94 137 ASP B N 1
ATOM 3815 C CA . ASP B 1 137 ? -20.484 -7.68 -9.977 1 92.94 137 ASP B CA 1
ATOM 3816 C C . ASP B 1 137 ? -20.688 -9.008 -10.703 1 92.94 137 ASP B C 1
ATOM 3818 O O . ASP B 1 137 ? -20.031 -9.281 -11.703 1 92.94 137 ASP B O 1
ATOM 3822 N N . GLY B 1 138 ? -21.656 -9.773 -10.297 1 88.88 138 GLY B N 1
ATOM 3823 C CA . GLY B 1 138 ? -21.938 -11.094 -10.836 1 88.88 138 GLY B CA 1
ATOM 3824 C C . GLY B 1 138 ? -22.469 -11.055 -12.258 1 88.88 138 GLY B C 1
ATOM 3825 O O . GLY B 1 138 ? -22.484 -12.078 -12.945 1 88.88 138 GLY B O 1
ATOM 3826 N N . ASN B 1 139 ? -22.922 -9.852 -12.75 1 83.69 139 ASN B N 1
ATOM 3827 C CA . ASN B 1 139 ? -23.438 -9.711 -14.102 1 83.69 139 ASN B CA 1
ATOM 3828 C C . ASN B 1 139 ? -22.312 -9.586 -15.133 1 83.69 139 ASN B C 1
ATOM 3830 O O . ASN B 1 139 ? -22.531 -9.766 -16.328 1 83.69 139 ASN B O 1
ATOM 3834 N N . LYS B 1 140 ? -21.297 -9.109 -14.758 1 68.12 140 LYS B N 1
ATOM 3835 C CA . LYS B 1 140 ? -20.172 -8.867 -15.656 1 68.12 140 LYS B CA 1
ATOM 3836 C C . LYS B 1 140 ? -19.203 -10.047 -15.664 1 68.12 140 LYS B C 1
ATOM 3838 O O . LYS B 1 140 ? -18 -9.867 -15.812 1 68.12 140 LYS B O 1
ATOM 3843 N N . LYS B 1 141 ? -19.859 -11.156 -15.859 1 63.84 141 LYS B N 1
ATOM 3844 C CA . LYS B 1 141 ? -19.141 -12.422 -15.766 1 63.84 141 LYS B CA 1
ATOM 3845 C C . LYS B 1 141 ? -17.812 -12.352 -16.516 1 63.84 141 LYS B C 1
ATOM 3847 O O . LYS B 1 141 ? -17.781 -12.164 -17.734 1 63.84 141 LYS B O 1
ATOM 3852 N N . ASN B 1 142 ? -16.734 -12.016 -15.797 1 72.81 142 ASN B N 1
ATOM 3853 C CA . ASN B 1 142 ? -15.383 -12.219 -16.328 1 72.81 142 ASN B CA 1
ATOM 3854 C C . ASN B 1 142 ? -14.633 -10.898 -16.469 1 72.81 142 ASN B C 1
ATOM 3856 O O . ASN B 1 142 ? -13.508 -10.867 -16.969 1 72.81 142 ASN B O 1
ATOM 3860 N N . LEU B 1 143 ? -15.445 -9.758 -16.344 1 90.75 143 LEU B N 1
ATOM 3861 C CA . LEU B 1 143 ? -14.664 -8.523 -16.422 1 90.75 143 LEU B CA 1
ATOM 3862 C C . LEU B 1 143 ? -13.766 -8.375 -15.203 1 90.75 143 LEU B C 1
ATOM 3864 O O . LEU B 1 143 ? -14.242 -8.359 -14.07 1 90.75 143 LEU B O 1
ATOM 3868 N N . THR B 1 144 ? -12.523 -8.281 -15.484 1 95.38 144 THR B N 1
ATOM 3869 C CA . THR B 1 144 ? -11.57 -8.125 -14.391 1 95.38 144 THR B CA 1
ATOM 3870 C C . THR B 1 144 ? -11.273 -6.652 -14.141 1 95.38 144 THR B C 1
ATOM 3872 O O . THR B 1 144 ? -11.453 -5.816 -15.023 1 95.38 144 THR B O 1
ATOM 3875 N N . PRO B 1 145 ? -10.852 -6.312 -12.938 1 97.56 145 PRO B N 1
ATOM 3876 C CA . PRO B 1 145 ? -10.398 -4.941 -12.68 1 97.56 145 PRO B CA 1
ATOM 3877 C C . PRO B 1 145 ? -9.32 -4.484 -13.656 1 97.56 145 PRO B C 1
ATOM 3879 O O . PRO B 1 145 ? -9.305 -3.316 -14.062 1 97.56 145 PRO B O 1
ATOM 3882 N N . PHE B 1 146 ? -8.469 -5.379 -14.07 1 97.56 146 PHE B N 1
ATOM 3883 C CA . PHE B 1 146 ? -7.43 -5.051 -15.039 1 97.56 146 PHE B CA 1
ATOM 3884 C C . PHE B 1 146 ? -8.047 -4.648 -16.375 1 97.56 146 PHE B C 1
ATOM 3886 O O . PHE B 1 146 ? -7.664 -3.633 -16.953 1 97.56 146 PHE B O 1
ATOM 3893 N N . GLU B 1 147 ? -8.992 -5.41 -16.828 1 96.62 147 GLU B N 1
ATOM 3894 C CA . GLU B 1 147 ? -9.672 -5.098 -18.078 1 96.62 147 GLU B CA 1
ATOM 3895 C C . GLU B 1 147 ? -10.406 -3.766 -18 1 96.62 147 GLU B C 1
ATOM 3897 O O . GLU B 1 147 ? -10.422 -2.996 -18.953 1 96.62 147 GLU B O 1
ATOM 3902 N N . LYS B 1 148 ? -11.039 -3.586 -16.891 1 96.81 148 LYS B N 1
ATOM 3903 C CA . LYS B 1 148 ? -11.734 -2.318 -16.703 1 96.81 148 LYS B CA 1
ATOM 3904 C C . LYS B 1 148 ? -10.773 -1.138 -16.828 1 96.81 148 LYS B C 1
ATOM 3906 O O . LYS B 1 148 ? -11.086 -0.148 -17.5 1 96.81 148 LYS B O 1
ATOM 3911 N N . LYS B 1 149 ? -9.602 -1.229 -16.234 1 96.75 149 LYS B N 1
ATOM 3912 C CA . LYS B 1 149 ? -8.633 -0.14 -16.203 1 96.75 149 LYS B CA 1
ATOM 3913 C C . LYS B 1 149 ? -7.953 0.031 -17.562 1 96.75 149 LYS B C 1
ATOM 3915 O O . LYS B 1 149 ? -7.762 1.155 -18.031 1 96.75 149 LYS B O 1
ATOM 3920 N N . HIS B 1 150 ? -7.59 -1.052 -18.203 1 96.12 150 HIS B N 1
ATOM 3921 C CA . HIS B 1 150 ? -6.684 -0.97 -19.328 1 96.12 150 HIS B CA 1
ATOM 3922 C C . HIS B 1 150 ? -7.418 -1.236 -20.641 1 96.12 150 HIS B C 1
ATOM 3924 O O . HIS B 1 150 ? -6.859 -1.037 -21.719 1 96.12 150 HIS B O 1
ATOM 3930 N N . GLY B 1 151 ? -8.633 -1.778 -20.578 1 94.88 151 GLY B N 1
ATOM 3931 C CA . GLY B 1 151 ? -9.453 -1.951 -21.766 1 94.88 151 GLY B CA 1
ATOM 3932 C C . GLY B 1 151 ? -9.164 -3.236 -22.516 1 94.88 151 GLY B C 1
ATOM 3933 O O . GLY B 1 151 ? -9.641 -3.428 -23.641 1 94.88 151 GLY B O 1
ATOM 3934 N N . CYS B 1 152 ? -8.289 -4.09 -21.969 1 93.25 152 CYS B N 1
ATOM 3935 C CA . CYS B 1 152 ? -7.969 -5.379 -22.562 1 93.25 152 CYS B CA 1
ATOM 3936 C C . CYS B 1 152 ? -7.547 -6.383 -21.5 1 93.25 152 CYS B C 1
ATOM 3938 O O . CYS B 1 152 ? -7.266 -6.004 -20.359 1 93.25 152 CYS B O 1
ATOM 3940 N N . LYS B 1 153 ? -7.531 -7.664 -21.844 1 90.88 153 LYS B N 1
ATOM 3941 C CA . LYS B 1 153 ? -7.098 -8.719 -20.938 1 90.88 153 LYS B CA 1
ATOM 3942 C C . LYS B 1 153 ? -5.59 -8.664 -20.703 1 90.88 153 LYS B C 1
ATOM 3944 O O . LYS B 1 153 ? -4.855 -8.094 -21.516 1 90.88 153 LYS B O 1
ATOM 3949 N N . LEU B 1 154 ? -5.188 -9.258 -19.641 1 90.62 154 LEU B N 1
ATOM 3950 C CA . LEU B 1 154 ? -3.801 -9.195 -19.203 1 90.62 154 LEU B CA 1
ATOM 3951 C C . LEU B 1 154 ? -2.855 -9.68 -20.297 1 90.62 154 LEU B C 1
ATOM 3953 O O . LEU B 1 154 ? -1.895 -8.984 -20.641 1 90.62 154 LEU B O 1
ATOM 3957 N N . TRP B 1 155 ? -3.143 -10.828 -20.875 1 83.94 155 TRP B N 1
ATOM 3958 C CA . TRP B 1 155 ? -2.258 -11.445 -21.859 1 83.94 155 TRP B CA 1
ATOM 3959 C C . TRP B 1 155 ? -2.191 -10.609 -23.125 1 83.94 155 TRP B C 1
ATOM 3961 O O . TRP B 1 155 ? -1.152 -10.555 -23.797 1 83.94 155 TRP B O 1
ATOM 3971 N N . GLU B 1 156 ? -3.283 -9.961 -23.516 1 86.88 156 GLU B N 1
ATOM 3972 C CA . GLU B 1 156 ? -3.311 -9.047 -24.641 1 86.88 156 GLU B CA 1
ATOM 3973 C C . GLU B 1 156 ? -2.451 -7.812 -24.391 1 86.88 156 GLU B C 1
ATOM 3975 O O . GLU B 1 156 ? -1.806 -7.293 -25.297 1 86.88 156 GLU B O 1
ATOM 3980 N N . ALA B 1 157 ? -2.504 -7.398 -23.172 1 90.62 157 ALA B N 1
ATOM 3981 C CA . ALA B 1 157 ? -1.719 -6.227 -22.797 1 90.62 157 ALA B CA 1
ATOM 3982 C C . ALA B 1 157 ? -0.226 -6.484 -22.984 1 90.62 157 ALA B C 1
ATOM 3984 O O . ALA B 1 157 ? 0.529 -5.574 -23.328 1 90.62 157 ALA B O 1
ATOM 3985 N N . PHE B 1 158 ? 0.192 -7.676 -22.734 1 85.88 158 PHE B N 1
ATOM 3986 C CA . PHE B 1 158 ? 1.6 -8.023 -22.891 1 85.88 158 PHE B CA 1
ATOM 3987 C C . PHE B 1 158 ? 2.041 -7.902 -24.344 1 85.88 158 PHE B C 1
ATOM 3989 O O . PHE B 1 158 ? 3.195 -7.57 -24.609 1 85.88 158 PHE B O 1
ATOM 3996 N N . SER B 1 159 ? 1.158 -8.172 -25.203 1 81.56 159 SER B N 1
ATOM 3997 C CA . SER B 1 159 ? 1.465 -8.055 -26.625 1 81.56 159 SER B CA 1
ATOM 3998 C C . SER B 1 159 ? 1.522 -6.594 -27.047 1 81.56 159 SER B C 1
ATOM 4000 O O . SER B 1 159 ? 2.322 -6.23 -27.922 1 81.56 159 SER B O 1
ATOM 4002 N N . LYS B 1 160 ? 0.741 -5.781 -26.453 1 86.38 160 LYS B N 1
ATOM 4003 C CA . LYS B 1 160 ? 0.651 -4.367 -26.812 1 86.38 160 LYS B CA 1
ATOM 4004 C C . LYS B 1 160 ? 1.761 -3.561 -26.141 1 86.38 160 LYS B C 1
ATOM 4006 O O . LYS B 1 160 ? 2.205 -2.543 -26.672 1 86.38 160 LYS B O 1
ATOM 4011 N N . GLN B 1 161 ? 2.131 -4.023 -25.031 1 88.94 161 GLN B N 1
ATOM 4012 C CA . GLN B 1 161 ? 3.188 -3.387 -24.25 1 88.94 161 GLN B CA 1
ATOM 4013 C C . GLN B 1 161 ? 4.281 -4.387 -23.891 1 88.94 161 GLN B C 1
ATOM 4015 O O . GLN B 1 161 ? 4.32 -4.891 -22.766 1 88.94 161 GLN B O 1
ATOM 4020 N N . PRO B 1 162 ? 5.207 -4.461 -24.688 1 83.75 162 PRO B N 1
ATOM 4021 C CA . PRO B 1 162 ? 6.199 -5.531 -24.562 1 83.75 162 PRO B CA 1
ATOM 4022 C C . PRO B 1 162 ? 6.961 -5.492 -23.25 1 83.75 162 PRO B C 1
ATOM 4024 O O . PRO B 1 162 ? 7.336 -6.543 -22.719 1 83.75 162 PRO B O 1
ATOM 4027 N N . MET B 1 163 ? 7.137 -4.293 -22.734 1 86.38 163 MET B N 1
ATOM 4028 C CA . MET B 1 163 ? 7.867 -4.191 -21.484 1 86.38 163 MET B CA 1
ATOM 4029 C C . MET B 1 163 ? 7.102 -4.875 -20.344 1 86.38 163 MET B C 1
ATOM 4031 O O . MET B 1 163 ? 7.707 -5.488 -19.469 1 86.38 163 MET B O 1
ATOM 4035 N N . MET B 1 164 ? 5.836 -4.801 -20.422 1 88.56 164 MET B N 1
ATOM 4036 C CA . MET B 1 164 ? 4.996 -5.492 -19.453 1 88.56 164 MET B CA 1
ATOM 4037 C C . MET B 1 164 ? 5.188 -7.004 -19.547 1 88.56 164 MET B C 1
ATOM 4039 O O . MET B 1 164 ? 5.402 -7.672 -18.531 1 88.56 164 MET B O 1
ATOM 4043 N N . GLY B 1 165 ? 5.121 -7.445 -20.734 1 83.94 165 GLY B N 1
ATOM 4044 C CA . GLY B 1 165 ? 5.293 -8.867 -20.969 1 83.94 165 GLY B CA 1
ATOM 4045 C C . GLY B 1 165 ? 6.652 -9.383 -20.531 1 83.94 165 GLY B C 1
ATOM 4046 O O . GLY B 1 165 ? 6.75 -10.445 -19.922 1 83.94 165 GLY B O 1
ATOM 4047 N N . MET B 1 166 ? 7.633 -8.617 -20.781 1 84.19 166 MET B N 1
ATOM 4048 C CA . MET B 1 166 ? 8.992 -9 -20.406 1 84.19 166 MET B CA 1
ATOM 4049 C C . MET B 1 166 ? 9.141 -9.125 -18.906 1 84.19 166 MET B C 1
ATOM 4051 O O . MET B 1 166 ? 9.75 -10.078 -18.406 1 84.19 166 MET B O 1
ATOM 4055 N N . MET B 1 167 ? 8.602 -8.164 -18.203 1 88 167 MET B N 1
ATOM 4056 C CA . MET B 1 167 ? 8.68 -8.195 -16.75 1 88 167 MET B CA 1
ATOM 4057 C C . MET B 1 167 ? 7.953 -9.414 -16.188 1 88 167 MET B C 1
ATOM 4059 O O . MET B 1 167 ? 8.438 -10.062 -15.258 1 88 167 MET B O 1
ATOM 4063 N N . PHE B 1 168 ? 6.879 -9.695 -16.812 1 87 168 PHE B N 1
ATOM 4064 C CA . PHE B 1 168 ? 6.094 -10.836 -16.375 1 87 168 PHE B CA 1
ATOM 4065 C C . PHE B 1 168 ? 6.844 -12.141 -16.609 1 87 168 PHE B C 1
ATOM 4067 O O . PHE B 1 168 ? 6.961 -12.969 -15.719 1 87 168 PHE B O 1
ATOM 4074 N N . TYR B 1 169 ? 7.34 -12.273 -17.719 1 81.5 169 TYR B N 1
ATOM 4075 C CA . TYR B 1 169 ? 7.992 -13.531 -18.078 1 81.5 169 TYR B CA 1
ATOM 4076 C C . TYR B 1 169 ? 9.273 -13.727 -17.281 1 81.5 169 TYR B C 1
ATOM 4078 O O . TYR B 1 169 ? 9.625 -14.859 -16.938 1 81.5 169 TYR B O 1
ATOM 4086 N N . GLU B 1 170 ? 9.961 -12.625 -16.984 1 86.12 170 GLU B N 1
ATOM 4087 C CA . GLU B 1 170 ? 11.133 -12.711 -16.109 1 86.12 170 GLU B CA 1
ATOM 4088 C C . GLU B 1 170 ? 10.758 -13.172 -14.711 1 86.12 170 GLU B C 1
ATOM 4090 O O . GLU B 1 170 ? 11.492 -13.938 -14.078 1 86.12 170 GLU B O 1
ATOM 4095 N N . ALA B 1 171 ? 9.68 -12.695 -14.297 1 90.25 171 ALA B N 1
ATOM 4096 C CA . ALA B 1 171 ? 9.188 -13.117 -12.984 1 90.25 171 ALA B CA 1
ATOM 4097 C C . ALA B 1 171 ? 8.852 -14.602 -12.984 1 90.25 171 ALA B C 1
ATOM 4099 O O . ALA B 1 171 ? 9.211 -15.328 -12.047 1 90.25 171 ALA B O 1
ATOM 4100 N N . MET B 1 172 ? 8.164 -15.055 -13.984 1 87.19 172 MET B N 1
ATOM 4101 C CA . MET B 1 172 ? 7.785 -16.453 -14.07 1 87.19 172 MET B CA 1
ATOM 4102 C C . MET B 1 172 ? 9.016 -17.344 -14.172 1 87.19 172 MET B C 1
ATOM 4104 O O . MET B 1 172 ? 9.055 -18.438 -13.586 1 87.19 172 MET B O 1
ATOM 4108 N N . LYS B 1 173 ? 9.961 -16.844 -14.961 1 85.69 173 LYS B N 1
ATOM 4109 C CA . LYS B 1 173 ? 11.219 -17.594 -15.078 1 85.69 173 LYS B CA 1
ATOM 4110 C C . LYS B 1 173 ? 11.891 -17.75 -13.727 1 85.69 173 LYS B C 1
ATOM 4112 O O . LYS B 1 173 ? 12.312 -18.859 -13.359 1 85.69 173 LYS B O 1
ATOM 4117 N N . ALA B 1 174 ? 11.992 -16.688 -13 1 88.25 174 ALA B N 1
ATOM 4118 C CA . ALA B 1 174 ? 12.617 -16.719 -11.68 1 88.25 174 ALA B CA 1
ATOM 4119 C C . ALA B 1 174 ? 11.867 -17.672 -10.75 1 88.25 174 ALA B C 1
ATOM 4121 O O . ALA B 1 174 ? 12.484 -18.438 -10.016 1 88.25 174 ALA B O 1
ATOM 4122 N N . GLU B 1 175 ? 10.625 -17.609 -10.812 1 89.5 175 GLU B N 1
ATOM 4123 C CA . GLU B 1 175 ? 9.82 -18.484 -9.969 1 89.5 175 GLU B CA 1
ATOM 4124 C C . GLU B 1 175 ? 9.992 -19.953 -10.359 1 89.5 175 GLU B C 1
ATOM 4126 O O . GLU B 1 175 ? 10.078 -20.812 -9.492 1 89.5 175 GLU B O 1
ATOM 4131 N N . THR B 1 176 ? 10.039 -20.141 -11.602 1 90.88 176 THR B N 1
ATOM 4132 C CA . THR B 1 176 ? 10.211 -21.5 -12.109 1 90.88 176 THR B CA 1
ATOM 4133 C C . THR B 1 176 ? 11.547 -22.078 -11.648 1 90.88 176 THR B C 1
ATOM 4135 O O . THR B 1 176 ? 11.617 -23.234 -11.211 1 90.88 176 THR B O 1
ATOM 4138 N N . MET B 1 177 ? 12.547 -21.281 -11.703 1 88.38 177 MET B N 1
ATOM 4139 C CA . MET B 1 177 ? 13.883 -21.719 -11.32 1 88.38 177 MET B CA 1
ATOM 4140 C C . MET B 1 177 ? 13.93 -22.078 -9.836 1 88.38 177 MET B C 1
ATOM 4142 O O . MET B 1 177 ? 14.688 -22.969 -9.438 1 88.38 177 MET B O 1
ATOM 4146 N N . ALA B 1 178 ? 13.086 -21.453 -9.117 1 88.44 178 ALA B N 1
ATOM 4147 C CA . ALA B 1 178 ? 13.039 -21.75 -7.684 1 88.44 178 ALA B CA 1
ATOM 4148 C C . ALA B 1 178 ? 12.156 -22.953 -7.398 1 88.44 178 ALA B C 1
ATOM 4150 O O . ALA B 1 178 ? 12.453 -23.75 -6.5 1 88.44 178 ALA B O 1
ATOM 4151 N N . LEU B 1 179 ? 11.156 -23.156 -8.156 1 93.12 179 LEU B N 1
ATOM 4152 C CA . LEU B 1 179 ? 10.133 -24.141 -7.848 1 93.12 179 LEU B CA 1
ATOM 4153 C C . LEU B 1 179 ? 10.492 -25.5 -8.43 1 93.12 179 LEU B C 1
ATOM 4155 O O . LEU B 1 179 ? 10.25 -26.531 -7.805 1 93.12 179 LEU B O 1
ATOM 4159 N N . ILE B 1 180 ? 11.109 -25.562 -9.578 1 94.88 180 ILE B N 1
ATOM 4160 C CA . ILE B 1 180 ? 11.234 -26.781 -10.352 1 94.88 180 ILE B CA 1
ATOM 4161 C C . ILE B 1 180 ? 12.141 -27.766 -9.617 1 94.88 180 ILE B C 1
ATOM 4163 O O . ILE B 1 180 ? 11.836 -28.969 -9.547 1 94.88 180 ILE B O 1
ATOM 4167 N N . PRO B 1 181 ? 13.258 -27.312 -8.977 1 94.81 181 PRO B N 1
ATOM 4168 C CA . PRO B 1 181 ? 14.055 -28.266 -8.203 1 94.81 181 PRO B CA 1
ATOM 4169 C C . PRO B 1 181 ? 13.242 -28.953 -7.109 1 94.81 181 PRO B C 1
ATOM 4171 O O . PRO B 1 181 ? 13.422 -30.156 -6.859 1 94.81 181 PRO B O 1
ATOM 4174 N N . GLU B 1 182 ? 12.359 -28.234 -6.477 1 95.19 182 GLU B N 1
ATOM 4175 C CA . GLU B 1 182 ? 11.508 -28.812 -5.441 1 95.19 182 GLU B CA 1
ATOM 4176 C C . GLU B 1 182 ? 10.484 -29.781 -6.043 1 95.19 182 GLU B C 1
ATOM 4178 O O . GLU B 1 182 ? 10.195 -30.828 -5.457 1 95.19 182 GLU B O 1
ATOM 4183 N N . VAL B 1 183 ? 9.992 -29.438 -7.184 1 97.06 183 VAL B N 1
ATOM 4184 C CA . VAL B 1 183 ? 9.047 -30.297 -7.887 1 97.06 183 VAL B CA 1
ATOM 4185 C C . VAL B 1 183 ? 9.727 -31.609 -8.25 1 97.06 183 VAL B C 1
ATOM 4187 O O . VAL B 1 183 ? 9.141 -32.688 -8.07 1 97.06 183 VAL B O 1
ATOM 4190 N N . ILE B 1 184 ? 10.93 -31.531 -8.758 1 97.25 184 ILE B N 1
ATOM 4191 C CA . ILE B 1 184 ? 11.695 -32.719 -9.164 1 97.25 184 ILE B CA 1
ATOM 4192 C C . ILE B 1 184 ? 11.922 -33.625 -7.957 1 97.25 184 ILE B C 1
ATOM 4194 O O . ILE B 1 184 ? 11.773 -34.844 -8.055 1 97.25 184 ILE B O 1
ATOM 4198 N N . LYS B 1 185 ? 12.195 -33 -6.832 1 96.31 185 LYS B N 1
ATOM 4199 C CA . LYS B 1 185 ? 12.414 -33.75 -5.609 1 96.31 185 LYS B CA 1
ATOM 4200 C C . LYS B 1 185 ? 11.141 -34.5 -5.18 1 96.31 185 LYS B C 1
ATOM 4202 O O . LYS B 1 185 ? 11.18 -35.688 -4.867 1 96.31 185 LYS B O 1
ATOM 4207 N N . VAL B 1 186 ? 10.055 -33.812 -5.176 1 96.88 186 VAL B N 1
ATOM 4208 C CA . VAL B 1 186 ? 8.781 -34.344 -4.695 1 96.88 186 VAL B CA 1
ATOM 4209 C C . VAL B 1 186 ? 8.273 -35.406 -5.66 1 96.88 186 VAL B C 1
ATOM 4211 O O . VAL B 1 186 ? 7.695 -36.406 -5.234 1 96.88 186 VAL B O 1
ATOM 4214 N N . CYS B 1 187 ? 8.508 -35.25 -6.984 1 97.56 187 CYS B N 1
ATOM 4215 C CA . CYS B 1 187 ? 7.922 -36.094 -8 1 97.56 187 CYS B CA 1
ATOM 4216 C C . CYS B 1 187 ? 8.977 -37 -8.633 1 97.56 187 CYS B C 1
ATOM 4218 O O . CYS B 1 187 ? 8.836 -37.406 -9.789 1 97.56 187 CYS B O 1
ATOM 4220 N N . GLU B 1 188 ? 10.047 -37.219 -7.953 1 97.06 188 GLU B N 1
ATOM 4221 C CA . GLU B 1 188 ? 11.164 -37.969 -8.508 1 97.06 188 GLU B CA 1
ATOM 4222 C C . GLU B 1 188 ? 10.711 -39.344 -9.008 1 97.06 188 GLU B C 1
ATOM 4224 O O . GLU B 1 188 ? 11.078 -39.75 -10.109 1 97.06 188 GLU B O 1
ATOM 4229 N N . VAL B 1 189 ? 9.961 -40.031 -8.242 1 96.25 189 VAL B N 1
ATOM 4230 C CA . VAL B 1 189 ? 9.492 -41.375 -8.586 1 96.25 189 VAL B CA 1
ATOM 4231 C C . VAL B 1 189 ? 8.641 -41.312 -9.852 1 96.25 189 VAL B C 1
ATOM 4233 O O . VAL B 1 189 ? 8.766 -42.156 -10.734 1 96.25 189 VAL B O 1
ATOM 4236 N N . THR B 1 190 ? 7.789 -40.344 -9.891 1 96 190 THR B N 1
ATOM 4237 C CA . THR B 1 190 ? 6.953 -40.156 -11.07 1 96 190 THR B CA 1
ATOM 4238 C C . THR B 1 190 ? 7.812 -39.938 -12.312 1 96 190 THR B C 1
ATOM 4240 O O . THR B 1 190 ? 7.582 -40.562 -13.352 1 96 190 THR B O 1
ATOM 4243 N N . PHE B 1 191 ? 8.82 -39.062 -12.242 1 97.38 191 PHE B N 1
ATOM 4244 C CA . PHE B 1 191 ? 9.664 -38.75 -13.383 1 97.38 191 PHE B CA 1
ATOM 4245 C C . PHE B 1 191 ? 10.484 -39.938 -13.828 1 97.38 191 PHE B C 1
ATOM 4247 O O . PHE B 1 191 ? 10.812 -40.062 -15.016 1 97.38 191 PHE B O 1
ATOM 4254 N N . GLN B 1 192 ? 10.75 -40.844 -12.93 1 96.81 192 GLN B N 1
ATOM 4255 C CA . GLN B 1 192 ? 11.508 -42.031 -13.266 1 96.81 192 GLN B CA 1
ATOM 4256 C C . GLN B 1 192 ? 10.648 -43.031 -14.039 1 96.81 192 GLN B C 1
ATOM 4258 O O . GLN B 1 192 ? 11.164 -43.844 -14.812 1 96.81 192 GLN B O 1
ATOM 4263 N N . ARG B 1 193 ? 9.398 -42.906 -13.898 1 95.56 193 ARG B N 1
ATOM 4264 C CA . ARG B 1 193 ? 8.516 -43.969 -14.398 1 95.56 193 ARG B CA 1
ATOM 4265 C C . ARG B 1 193 ? 7.863 -43.531 -15.711 1 95.56 193 ARG B C 1
ATOM 4267 O O . ARG B 1 193 ? 7.34 -44.375 -16.438 1 95.56 193 ARG B O 1
ATOM 4274 N N . ILE B 1 194 ? 7.953 -42.312 -16.031 1 96.38 194 ILE B N 1
ATOM 4275 C CA . ILE B 1 194 ? 7.234 -41.844 -17.203 1 96.38 194 ILE B CA 1
ATOM 4276 C C . ILE B 1 194 ? 8.195 -41.75 -18.391 1 96.38 194 ILE B C 1
ATOM 4278 O O . ILE B 1 194 ? 9.414 -41.688 -18.219 1 96.38 194 ILE B O 1
ATOM 4282 N N . GLY B 1 195 ? 7.547 -41.75 -19.562 1 96.81 195 GLY B N 1
ATOM 4283 C CA . GLY B 1 195 ? 8.32 -41.594 -20.797 1 96.81 195 GLY B CA 1
ATOM 4284 C C . GLY B 1 195 ? 8.117 -40.25 -21.453 1 96.81 195 GLY B C 1
ATOM 4285 O O . GLY B 1 195 ? 8.953 -39.812 -22.25 1 96.81 195 GLY B O 1
ATOM 4286 N N . SER B 1 196 ? 7.094 -39.594 -21.109 1 97.69 196 SER B N 1
ATOM 4287 C CA . SER B 1 196 ? 6.809 -38.312 -21.734 1 97.69 196 SER B CA 1
ATOM 4288 C C . SER B 1 196 ? 6.105 -37.344 -20.766 1 97.69 196 SER B C 1
ATOM 4290 O O . SER B 1 196 ? 5.391 -37.781 -19.875 1 97.69 196 SER B O 1
ATOM 4292 N N . LEU B 1 197 ? 6.391 -36.062 -20.906 1 98.25 197 LEU B N 1
ATOM 4293 C CA . LEU B 1 197 ? 5.805 -35 -20.094 1 98.25 197 LEU B CA 1
ATOM 4294 C C . LEU B 1 197 ? 5.457 -33.781 -20.953 1 98.25 197 LEU B C 1
ATOM 4296 O O . LEU B 1 197 ? 6.242 -33.406 -21.812 1 98.25 197 LEU B O 1
ATOM 4300 N N . ILE B 1 198 ? 4.285 -33.281 -20.781 1 98.25 198 ILE B N 1
ATOM 4301 C CA . ILE B 1 198 ? 3.932 -32 -21.391 1 98.25 198 ILE B CA 1
ATOM 4302 C C . ILE B 1 198 ? 3.758 -30.938 -20.312 1 98.25 198 ILE B C 1
ATOM 4304 O O . ILE B 1 198 ? 2.967 -31.109 -19.375 1 98.25 198 ILE B O 1
ATOM 4308 N N . ASP B 1 199 ? 4.562 -29.906 -20.359 1 97.75 199 ASP B N 1
ATOM 4309 C CA . ASP B 1 199 ? 4.375 -28.688 -19.562 1 97.75 199 ASP B CA 1
ATOM 4310 C C . ASP B 1 199 ? 3.314 -27.781 -20.172 1 97.75 199 ASP B C 1
ATOM 4312 O O . ASP B 1 199 ? 3.598 -27.047 -21.125 1 97.75 199 ASP B O 1
ATOM 4316 N N . VAL B 1 200 ? 2.117 -27.875 -19.609 1 97.62 200 VAL B N 1
ATOM 4317 C CA . VAL B 1 200 ? 0.979 -27.125 -20.141 1 97.62 200 VAL B CA 1
ATOM 4318 C C . VAL B 1 200 ? 1.07 -25.672 -19.719 1 97.62 200 VAL B C 1
ATOM 4320 O O . VAL B 1 200 ? 1.065 -25.359 -18.516 1 97.62 200 VAL B O 1
ATOM 4323 N N . GLY B 1 201 ? 1.105 -24.781 -20.688 1 93.5 201 GLY B N 1
ATOM 4324 C CA . GLY B 1 201 ? 1.354 -23.375 -20.375 1 93.5 201 GLY B CA 1
ATOM 4325 C C . GLY B 1 201 ? 2.779 -23.109 -19.938 1 93.5 201 GLY B C 1
ATOM 4326 O O . GLY B 1 201 ? 3.012 -22.281 -19.047 1 93.5 201 GLY B O 1
ATOM 4327 N N . GLY B 1 202 ? 3.715 -23.781 -20.484 1 92.06 202 GLY B N 1
ATOM 4328 C CA . GLY B 1 202 ? 5.082 -23.781 -20 1 92.06 202 GLY B CA 1
ATOM 4329 C C . GLY B 1 202 ? 5.902 -22.609 -20.5 1 92.06 202 GLY B C 1
ATOM 4330 O O . GLY B 1 202 ? 7.051 -22.422 -20.094 1 92.06 202 GLY B O 1
ATOM 4331 N N . ALA B 1 203 ? 5.375 -21.797 -21.406 1 87.56 203 ALA B N 1
ATOM 4332 C CA . ALA B 1 203 ? 5.961 -20.562 -21.906 1 87.56 203 ALA B CA 1
ATOM 4333 C C . ALA B 1 203 ? 7.355 -20.812 -22.469 1 87.56 203 ALA B C 1
ATOM 4335 O O . ALA B 1 203 ? 7.52 -21.578 -23.422 1 87.56 203 ALA B O 1
ATOM 4336 N N . THR B 1 204 ? 8.438 -20.328 -21.781 1 84.19 204 THR B N 1
ATOM 4337 C CA . THR B 1 204 ? 9.797 -20.344 -22.312 1 84.19 204 THR B CA 1
ATOM 4338 C C . THR B 1 204 ? 10.375 -21.766 -22.266 1 84.19 204 THR B C 1
ATOM 4340 O O . THR B 1 204 ? 11.391 -22.047 -22.906 1 84.19 204 THR B O 1
ATOM 4343 N N . GLY B 1 205 ? 9.742 -22.625 -21.516 1 90.88 205 GLY B N 1
ATOM 4344 C CA . GLY B 1 205 ? 10.164 -24.016 -21.484 1 90.88 205 GLY B CA 1
ATOM 4345 C C . GLY B 1 205 ? 11.211 -24.312 -20.422 1 90.88 205 GLY B C 1
ATOM 4346 O O . GLY B 1 205 ? 11.695 -25.438 -20.312 1 90.88 205 GLY B O 1
ATOM 4347 N N . ILE B 1 206 ? 11.461 -23.344 -19.594 1 89.62 206 ILE B N 1
ATOM 4348 C CA . ILE B 1 206 ? 12.516 -23.5 -18.594 1 89.62 206 ILE B CA 1
ATOM 4349 C C . ILE B 1 206 ? 12.172 -24.641 -17.656 1 89.62 206 ILE B C 1
ATOM 4351 O O . ILE B 1 206 ? 13.055 -25.422 -17.266 1 89.62 206 ILE B O 1
ATOM 4355 N N . GLY B 1 207 ? 10.961 -24.75 -17.219 1 93.62 207 GLY B N 1
ATOM 4356 C CA . GLY B 1 207 ? 10.555 -25.844 -16.359 1 93.62 207 GLY B CA 1
ATOM 4357 C C . GLY B 1 207 ? 10.734 -27.219 -17 1 93.62 207 GLY B C 1
ATOM 4358 O O . GLY B 1 207 ? 11.414 -28.078 -16.453 1 93.62 207 GLY B O 1
ATOM 4359 N N . ALA B 1 208 ? 10.219 -27.359 -18.188 1 95.19 208 ALA B N 1
ATOM 4360 C CA . ALA B 1 208 ? 10.328 -28.609 -18.922 1 95.19 208 ALA B CA 1
ATOM 4361 C C . ALA B 1 208 ? 11.781 -28.953 -19.234 1 95.19 208 ALA B C 1
ATOM 4363 O O . ALA B 1 208 ? 12.195 -30.109 -19.156 1 95.19 208 ALA B O 1
ATOM 4364 N N . SER B 1 209 ? 12.508 -27.922 -19.578 1 94.12 209 SER B N 1
ATOM 4365 C CA . SER B 1 209 ? 13.914 -28.109 -19.906 1 94.12 209 SER B CA 1
ATOM 4366 C C . SER B 1 209 ? 14.695 -28.625 -18.688 1 94.12 209 SER B C 1
ATOM 4368 O O . SER B 1 209 ? 15.57 -29.469 -18.828 1 94.12 209 SER B O 1
ATOM 4370 N N . SER B 1 210 ? 14.43 -28.109 -17.562 1 94 210 SER B N 1
ATOM 4371 C CA . SER B 1 210 ? 15.094 -28.531 -16.344 1 94 210 SER B CA 1
ATOM 4372 C C . SER B 1 210 ? 14.773 -29.984 -16.016 1 94 210 SER B C 1
ATOM 4374 O O . SER B 1 210 ? 15.656 -30.734 -15.586 1 94 210 SER B O 1
ATOM 4376 N N . ILE B 1 211 ? 13.57 -30.375 -16.203 1 96.38 211 ILE B N 1
ATOM 4377 C CA . ILE B 1 211 ? 13.164 -31.75 -15.969 1 96.38 211 ILE B CA 1
ATOM 4378 C C . ILE B 1 211 ? 13.844 -32.688 -16.984 1 96.38 211 ILE B C 1
ATOM 4380 O O . ILE B 1 211 ? 14.391 -33.719 -16.609 1 96.38 211 ILE B O 1
ATOM 4384 N N . ALA B 1 212 ? 13.883 -32.25 -18.234 1 96.38 212 ALA B N 1
ATOM 4385 C CA . ALA B 1 212 ? 14.508 -33.062 -19.297 1 96.38 212 ALA B CA 1
ATOM 4386 C C . ALA B 1 212 ? 16 -33.25 -19.031 1 96.38 212 ALA B C 1
ATOM 4388 O O . ALA B 1 212 ? 16.562 -34.281 -19.359 1 96.38 212 ALA B O 1
ATOM 4389 N N . ALA B 1 213 ? 16.578 -32.219 -18.516 1 94.81 213 ALA B N 1
ATOM 4390 C CA . ALA B 1 213 ? 18 -32.281 -18.219 1 94.81 213 ALA B CA 1
ATOM 4391 C C . ALA B 1 213 ? 18.297 -33.344 -17.141 1 94.81 213 ALA B C 1
ATOM 4393 O O . ALA B 1 213 ? 19.328 -34 -17.188 1 94.81 213 ALA B O 1
ATOM 4394 N N . GLN B 1 214 ? 17.453 -33.5 -16.219 1 95.75 214 GLN B N 1
ATOM 4395 C CA . GLN B 1 214 ? 17.672 -34.438 -15.117 1 95.75 214 GLN B CA 1
ATOM 4396 C C . GLN B 1 214 ? 17.156 -35.844 -15.469 1 95.75 214 GLN B C 1
ATOM 4398 O O . GLN B 1 214 ? 17.656 -36.844 -14.938 1 95.75 214 GLN B O 1
ATOM 4403 N N . PHE B 1 215 ? 16.219 -35.812 -16.344 1 97.38 215 PHE B N 1
ATOM 4404 C CA . PHE B 1 215 ? 15.641 -37.094 -16.781 1 97.38 215 PHE B CA 1
ATOM 4405 C C . PHE B 1 215 ? 15.633 -37.188 -18.312 1 97.38 215 PHE B C 1
ATOM 4407 O O . PHE B 1 215 ? 14.57 -37.125 -18.938 1 97.38 215 PHE B O 1
ATOM 4414 N N . PRO B 1 216 ? 16.719 -37.5 -18.906 1 96.06 216 PRO B N 1
ATOM 4415 C CA . PRO B 1 216 ? 16.859 -37.406 -20.359 1 96.06 216 PRO B CA 1
ATOM 4416 C C . PRO B 1 216 ? 15.992 -38.438 -21.078 1 96.06 216 PRO B C 1
ATOM 4418 O O . PRO B 1 216 ? 15.719 -38.281 -22.281 1 96.06 216 PRO B O 1
ATOM 4421 N N . HIS B 1 217 ? 15.633 -39.438 -20.375 1 97.19 217 HIS B N 1
ATOM 4422 C CA . HIS B 1 217 ? 14.797 -40.469 -21 1 97.19 217 HIS B CA 1
ATOM 4423 C C . HIS B 1 217 ? 13.359 -39.969 -21.156 1 97.19 217 HIS B C 1
ATOM 4425 O O . HIS B 1 217 ? 12.57 -40.562 -21.906 1 97.19 217 HIS B O 1
ATOM 4431 N N . VAL B 1 218 ? 12.953 -38.906 -20.469 1 97.56 218 VAL B N 1
ATOM 4432 C CA . VAL B 1 218 ? 11.609 -38.344 -20.547 1 97.56 218 VAL B CA 1
ATOM 4433 C C . VAL B 1 218 ? 11.523 -37.375 -21.719 1 97.56 218 VAL B C 1
ATOM 4435 O O . VAL B 1 218 ? 12.266 -36.375 -21.766 1 97.56 218 VAL B O 1
ATOM 4438 N N . LYS B 1 219 ? 10.695 -37.656 -22.688 1 97.69 219 LYS B N 1
ATOM 4439 C CA . LYS B 1 219 ? 10.422 -36.688 -23.75 1 97.69 219 LYS B CA 1
ATOM 4440 C C . LYS B 1 219 ? 9.578 -35.531 -23.25 1 97.69 219 LYS B C 1
ATOM 4442 O O . LYS B 1 219 ? 8.367 -35.656 -23.078 1 97.69 219 LYS B O 1
ATOM 4447 N N . CYS B 1 220 ? 10.227 -34.344 -23.094 1 97.31 220 CYS B N 1
ATOM 4448 C CA . CYS B 1 220 ? 9.539 -33.188 -22.547 1 97.31 220 CYS B CA 1
ATOM 4449 C C . CYS B 1 220 ? 9.086 -32.25 -23.656 1 97.31 220 CYS B C 1
ATOM 4451 O O . CYS B 1 220 ? 9.836 -31.969 -24.578 1 97.31 220 CYS B O 1
ATOM 4453 N N . SER B 1 221 ? 7.867 -31.828 -23.609 1 96.81 221 SER B N 1
ATOM 4454 C CA . SER B 1 221 ? 7.301 -30.828 -24.516 1 96.81 221 SER B CA 1
ATOM 4455 C C . SER B 1 221 ? 6.625 -29.703 -23.734 1 96.81 221 SER B C 1
ATOM 4457 O O . SER B 1 221 ? 6.305 -29.859 -22.562 1 96.81 221 SER B O 1
ATOM 4459 N N . VAL B 1 222 ? 6.5 -28.547 -24.391 1 96.31 222 VAL B N 1
ATOM 4460 C CA . VAL B 1 222 ? 5.785 -27.391 -23.844 1 96.31 222 VAL B CA 1
ATOM 4461 C C . VAL B 1 222 ? 4.586 -27.062 -24.719 1 96.31 222 VAL B C 1
ATOM 4463 O O . VAL B 1 222 ? 4.727 -26.875 -25.938 1 96.31 222 VAL B O 1
ATOM 4466 N N . LEU B 1 223 ? 3.436 -27.109 -24.109 1 96.5 223 LEU B N 1
ATOM 4467 C CA . LEU B 1 223 ? 2.234 -26.656 -24.797 1 96.5 223 LEU B CA 1
ATOM 4468 C C . LEU B 1 223 ? 1.872 -25.234 -24.391 1 96.5 223 LEU B C 1
ATOM 4470 O O . LEU B 1 223 ? 1.714 -24.938 -23.203 1 96.5 223 LEU B O 1
ATOM 4474 N N . ASP B 1 224 ? 1.744 -24.344 -25.328 1 93 224 ASP B N 1
ATOM 4475 C CA . ASP B 1 224 ? 1.311 -22.969 -25.094 1 93 224 ASP B CA 1
ATOM 4476 C C . ASP B 1 224 ? 0.647 -22.375 -26.328 1 93 224 ASP B C 1
ATOM 4478 O O . ASP B 1 224 ? 0.564 -23.031 -27.375 1 93 224 ASP B O 1
ATOM 4482 N N . ARG B 1 225 ? 0.102 -21.203 -26.172 1 89.75 225 ARG B N 1
ATOM 4483 C CA . ARG B 1 225 ? -0.511 -20.516 -27.297 1 89.75 225 ARG B CA 1
ATOM 4484 C C . ARG B 1 225 ? 0.497 -20.297 -28.422 1 89.75 225 ARG B C 1
ATOM 4486 O O . ARG B 1 225 ? 1.691 -20.125 -28.172 1 89.75 225 ARG B O 1
ATOM 4493 N N . PRO B 1 226 ? 0.007 -20.188 -29.625 1 89.56 226 PRO B N 1
ATOM 4494 C CA . PRO B 1 226 ? 0.89 -20.031 -30.797 1 89.56 226 PRO B CA 1
ATOM 4495 C C . PRO B 1 226 ? 1.812 -18.812 -30.672 1 89.56 226 PRO B C 1
ATOM 4497 O O . PRO B 1 226 ? 2.99 -18.906 -31.031 1 89.56 226 PRO B O 1
ATOM 4500 N N . ASP B 1 227 ? 1.302 -17.75 -30.172 1 82.94 227 ASP B N 1
ATOM 4501 C CA . ASP B 1 227 ? 2.104 -16.531 -30.078 1 82.94 227 ASP B CA 1
ATOM 4502 C C . ASP B 1 227 ? 3.229 -16.703 -29.062 1 82.94 227 ASP B C 1
ATOM 4504 O O . ASP B 1 227 ? 4.328 -16.172 -29.25 1 82.94 227 ASP B O 1
ATOM 4508 N N . VAL B 1 228 ? 2.975 -17.453 -28.062 1 83.06 228 VAL B N 1
ATOM 4509 C CA . VAL B 1 228 ? 3.979 -17.688 -27.031 1 83.06 228 VAL B CA 1
ATOM 4510 C C . VAL B 1 228 ? 5.039 -18.656 -27.562 1 83.06 228 VAL B C 1
ATOM 4512 O O . VAL B 1 228 ? 6.238 -18.438 -27.359 1 83.06 228 VAL B O 1
ATOM 4515 N N . VAL B 1 229 ? 4.641 -19.672 -28.203 1 87.69 229 VAL B N 1
ATOM 4516 C CA . VAL B 1 229 ? 5.547 -20.672 -28.766 1 87.69 229 VAL B CA 1
ATOM 4517 C C . VAL B 1 229 ? 6.477 -20 -29.781 1 87.69 229 VAL B C 1
ATOM 4519 O O . VAL B 1 229 ? 7.664 -20.328 -29.844 1 87.69 229 VAL B O 1
ATOM 4522 N N . ALA B 1 230 ? 5.898 -19.031 -30.531 1 83.81 230 ALA B N 1
ATOM 4523 C CA . ALA B 1 230 ? 6.688 -18.312 -31.531 1 83.81 230 ALA B CA 1
ATOM 4524 C C . ALA B 1 230 ? 7.824 -17.531 -30.875 1 83.81 230 ALA B C 1
ATOM 4526 O O . ALA B 1 230 ? 8.922 -17.438 -31.438 1 83.81 230 ALA B O 1
ATOM 4527 N N . LEU B 1 231 ? 7.527 -17.094 -29.672 1 76.5 231 LEU B N 1
ATOM 4528 C CA . LEU B 1 231 ? 8.531 -16.312 -28.953 1 76.5 231 LEU B CA 1
ATOM 4529 C C . LEU B 1 231 ? 9.531 -17.219 -28.25 1 76.5 231 LEU B C 1
ATOM 4531 O O . LEU B 1 231 ? 10.711 -16.891 -28.141 1 76.5 231 LEU B O 1
ATOM 4535 N N . ALA B 1 232 ? 9.078 -18.328 -27.781 1 78.25 232 ALA B N 1
ATOM 4536 C CA . ALA B 1 232 ? 9.867 -19.25 -26.984 1 78.25 232 ALA B CA 1
ATOM 4537 C C . ALA B 1 232 ? 10.938 -19.938 -27.828 1 78.25 232 ALA B C 1
ATOM 4539 O O . ALA B 1 232 ? 11.984 -20.328 -27.312 1 78.25 232 ALA B O 1
ATOM 4540 N N . LYS B 1 233 ? 10.664 -20.062 -28.969 1 68.12 233 LYS B N 1
ATOM 4541 C CA . LYS B 1 233 ? 11.609 -20.75 -29.859 1 68.12 233 LYS B CA 1
ATOM 4542 C C . LYS B 1 233 ? 12.945 -20.016 -29.906 1 68.12 233 LYS B C 1
ATOM 4544 O O . LYS B 1 233 ? 13.984 -20.625 -30.156 1 68.12 233 LYS B O 1
ATOM 4549 N N . PHE B 1 234 ? 12.75 -18.844 -29.438 1 63.94 234 PHE B N 1
ATOM 4550 C CA . PHE B 1 234 ? 13.977 -18.047 -29.406 1 63.94 234 PHE B CA 1
ATOM 4551 C C . PHE B 1 234 ? 14.672 -18.172 -28.062 1 63.94 234 PHE B C 1
ATOM 4553 O O . PHE B 1 234 ? 15.828 -17.766 -27.922 1 63.94 234 PHE B O 1
ATOM 4560 N N . ALA B 1 235 ? 13.992 -18.781 -27.141 1 64.12 235 ALA B N 1
ATOM 4561 C CA . ALA B 1 235 ? 14.516 -18.797 -25.781 1 64.12 235 ALA B CA 1
ATOM 4562 C C . ALA B 1 235 ? 15.516 -19.938 -25.578 1 64.12 235 ALA B C 1
ATOM 4564 O O . ALA B 1 235 ? 16.297 -19.922 -24.625 1 64.12 235 ALA B O 1
ATOM 4565 N N . GLY B 1 236 ? 15.695 -20.812 -26.516 1 65 236 GLY B N 1
ATOM 4566 C CA . GLY B 1 236 ? 16.844 -21.703 -26.562 1 65 236 GLY B CA 1
ATOM 4567 C C . GLY B 1 236 ? 16.688 -22.922 -25.656 1 65 236 GLY B C 1
ATOM 4568 O O . GLY B 1 236 ? 17.625 -23.312 -24.969 1 65 236 GLY B O 1
ATOM 4569 N N . CYS B 1 237 ? 15.633 -23.562 -25.484 1 77.5 237 CYS B N 1
ATOM 4570 C CA . CYS B 1 237 ? 15.57 -24.828 -24.766 1 77.5 237 CYS B CA 1
ATOM 4571 C C . CYS B 1 237 ? 15.617 -26 -25.719 1 77.5 237 CYS B C 1
ATOM 4573 O O . CYS B 1 237 ? 14.57 -26.531 -26.125 1 77.5 237 CYS B O 1
ATOM 4575 N N . PRO B 1 238 ? 16.828 -26.469 -26.078 1 77.31 238 PRO B N 1
ATOM 4576 C CA . PRO B 1 238 ? 16.984 -27.438 -27.156 1 77.31 238 PRO B CA 1
ATOM 4577 C C . PRO B 1 238 ? 16.438 -28.812 -26.781 1 77.31 238 PRO B C 1
ATOM 4579 O O . PRO B 1 238 ? 16.156 -29.641 -27.656 1 77.31 238 PRO B O 1
ATOM 4582 N N . ASN B 1 239 ? 16.281 -29.188 -25.547 1 88.5 239 ASN B N 1
ATOM 4583 C CA . ASN B 1 239 ? 15.852 -30.516 -25.141 1 88.5 239 ASN B CA 1
ATOM 4584 C C . ASN B 1 239 ? 14.344 -30.594 -24.938 1 88.5 239 ASN B C 1
ATOM 4586 O O . ASN B 1 239 ? 13.836 -31.547 -24.344 1 88.5 239 ASN B O 1
ATOM 4590 N N . VAL B 1 240 ? 13.656 -29.516 -25.438 1 93.25 240 VAL B N 1
ATOM 4591 C CA . VAL B 1 240 ? 12.211 -29.484 -25.234 1 93.25 240 VAL B CA 1
ATOM 4592 C C . VAL B 1 240 ? 11.516 -29.172 -26.562 1 93.25 240 VAL B C 1
ATOM 4594 O O . VAL B 1 240 ? 12.016 -28.359 -27.359 1 93.25 240 VAL B O 1
ATOM 4597 N N . GLU B 1 241 ? 10.531 -29.875 -26.859 1 93.5 241 GLU B N 1
ATOM 4598 C CA . GLU B 1 241 ? 9.695 -29.594 -28.016 1 93.5 241 GLU B CA 1
ATOM 4599 C C . GLU B 1 241 ? 8.57 -28.625 -27.672 1 93.5 241 GLU B C 1
ATOM 4601 O O . GLU B 1 241 ? 7.922 -28.766 -26.625 1 93.5 241 GLU B O 1
ATOM 4606 N N . PHE B 1 242 ? 8.367 -27.594 -28.516 1 94.38 242 PHE B N 1
ATOM 4607 C CA . PHE B 1 242 ? 7.293 -26.625 -28.312 1 94.38 242 PHE B CA 1
ATOM 4608 C C . PHE B 1 242 ? 6.094 -26.953 -29.188 1 94.38 242 PHE B C 1
ATOM 4610 O O . PHE B 1 242 ? 6.242 -27.156 -30.391 1 94.38 242 PHE B O 1
ATOM 4617 N N . LEU B 1 243 ? 4.996 -27.078 -28.578 1 94.69 243 LEU B N 1
ATOM 4618 C CA . LEU B 1 243 ? 3.734 -27.375 -29.234 1 94.69 243 LEU B CA 1
ATOM 4619 C C . LEU B 1 243 ? 2.773 -26.203 -29.141 1 94.69 243 LEU B C 1
ATOM 4621 O O . LEU B 1 243 ? 2.447 -25.734 -28.047 1 94.69 243 LEU B O 1
ATOM 4625 N N . ALA B 1 244 ? 2.32 -25.656 -30.328 1 94.5 244 ALA B N 1
ATOM 4626 C CA . ALA B 1 244 ? 1.311 -24.594 -30.328 1 94.5 244 ALA B CA 1
ATOM 4627 C C . ALA B 1 244 ? -0.091 -25.188 -30.172 1 94.5 244 ALA B C 1
ATOM 4629 O O . ALA B 1 244 ? -0.473 -26.109 -30.891 1 94.5 244 ALA B O 1
ATOM 4630 N N . GLY B 1 245 ? -0.759 -24.719 -29.156 1 94.75 245 GLY B N 1
ATOM 4631 C CA . GLY B 1 245 ? -2.109 -25.219 -28.938 1 94.75 245 GLY B CA 1
ATOM 4632 C C . GLY B 1 245 ? -2.824 -24.484 -27.812 1 94.75 245 GLY B C 1
ATOM 4633 O O . GLY B 1 245 ? -2.324 -23.484 -27.281 1 94.75 245 GLY B O 1
ATOM 4634 N N . ASP B 1 246 ? -4.035 -24.906 -27.609 1 95.12 246 ASP B N 1
ATOM 4635 C CA . ASP B 1 246 ? -4.914 -24.375 -26.578 1 95.12 246 ASP B CA 1
ATOM 4636 C C . ASP B 1 246 ? -5.305 -25.453 -25.578 1 95.12 246 ASP B C 1
ATOM 4638 O O . ASP B 1 246 ? -5.988 -26.422 -25.922 1 95.12 246 ASP B O 1
ATOM 4642 N N . MET B 1 247 ? -4.93 -25.234 -24.297 1 96.19 247 MET B N 1
ATOM 4643 C CA . MET B 1 247 ? -5.148 -26.234 -23.266 1 96.19 247 MET B CA 1
ATOM 4644 C C . MET B 1 247 ? -6.641 -26.469 -23.047 1 96.19 247 MET B C 1
ATOM 4646 O O . MET B 1 247 ? -7.035 -27.484 -22.453 1 96.19 247 MET B O 1
ATOM 4650 N N . PHE B 1 248 ? -7.496 -25.516 -23.484 1 96.31 248 PHE B N 1
ATOM 4651 C CA . PHE B 1 248 ? -8.938 -25.656 -23.328 1 96.31 248 PHE B CA 1
ATOM 4652 C C . PHE B 1 248 ? -9.516 -26.562 -24.406 1 96.31 248 PHE B C 1
ATOM 4654 O O . PHE B 1 248 ? -10.641 -27.047 -24.281 1 96.31 248 PHE B O 1
ATOM 4661 N N . THR B 1 249 ? -8.805 -26.703 -25.438 1 95.31 249 THR B N 1
ATOM 4662 C CA . THR B 1 249 ? -9.305 -27.469 -26.578 1 95.31 249 THR B CA 1
ATOM 4663 C C . THR B 1 249 ? -8.734 -28.875 -26.594 1 95.31 249 THR B C 1
ATOM 4665 O O . THR B 1 249 ? -9.484 -29.859 -26.594 1 95.31 249 THR B O 1
ATOM 4668 N N . SER B 1 250 ? -7.445 -28.891 -26.641 1 94.25 250 SER B N 1
ATOM 4669 C CA . SER B 1 250 ? -6.824 -30.219 -26.625 1 94.25 250 SER B CA 1
ATOM 4670 C C . SER B 1 250 ? -5.395 -30.141 -26.094 1 94.25 250 SER B C 1
ATOM 4672 O O . SER B 1 250 ? -4.703 -29.141 -26.281 1 94.25 250 SER B O 1
ATOM 4674 N N . ILE B 1 251 ? -5.008 -31.219 -25.453 1 97.06 251 ILE B N 1
ATOM 4675 C CA . ILE B 1 251 ? -3.641 -31.453 -25 1 97.06 251 ILE B CA 1
ATOM 4676 C C . ILE B 1 251 ? -3.125 -32.781 -25.578 1 97.06 251 ILE B C 1
ATOM 4678 O O . ILE B 1 251 ? -3.801 -33.812 -25.5 1 97.06 251 ILE B O 1
ATOM 4682 N N . PRO B 1 252 ? -2.016 -32.719 -26.234 1 96.75 252 PRO B N 1
ATOM 4683 C CA . PRO B 1 252 ? -1.474 -33.969 -26.766 1 96.75 252 PRO B CA 1
ATOM 4684 C C . PRO B 1 252 ? -1.226 -35 -25.688 1 96.75 252 PRO B C 1
ATOM 4686 O O . PRO B 1 252 ? -1.058 -34.656 -24.516 1 96.75 252 PRO B O 1
ATOM 4689 N N . HIS B 1 253 ? -1.19 -36.25 -26.141 1 96.06 253 HIS B N 1
ATOM 4690 C CA . HIS B 1 253 ? -1.013 -37.375 -25.219 1 96.06 253 HIS B CA 1
ATOM 4691 C C . HIS B 1 253 ? 0.361 -37.344 -24.562 1 96.06 253 HIS B C 1
ATOM 4693 O O . HIS B 1 253 ? 1.356 -37 -25.203 1 96.06 253 HIS B O 1
ATOM 4699 N N . ALA B 1 254 ? 0.472 -37.625 -23.297 1 97.31 254 ALA B N 1
ATOM 4700 C CA . ALA B 1 254 ? 1.697 -37.781 -22.516 1 97.31 254 ALA B CA 1
ATOM 4701 C C . ALA B 1 254 ? 1.449 -38.625 -21.266 1 97.31 254 ALA B C 1
ATOM 4703 O O . ALA B 1 254 ? 0.304 -38.781 -20.828 1 97.31 254 ALA B O 1
ATOM 4704 N N . ASP B 1 255 ? 2.502 -39.156 -20.719 1 97.19 255 ASP B N 1
ATOM 4705 C CA . ASP B 1 255 ? 2.389 -39.938 -19.484 1 97.19 255 ASP B CA 1
ATOM 4706 C C . ASP B 1 255 ? 2.109 -39.031 -18.281 1 97.19 255 ASP B C 1
ATOM 4708 O O . ASP B 1 255 ? 1.507 -39.469 -17.312 1 97.19 255 ASP B O 1
ATOM 4712 N N . ALA B 1 256 ? 2.607 -37.812 -18.359 1 98.06 256 ALA B N 1
ATOM 4713 C CA . ALA B 1 256 ? 2.393 -36.844 -17.281 1 98.06 256 ALA B CA 1
ATOM 4714 C C . ALA B 1 256 ? 2.205 -35.438 -17.828 1 98.06 256 ALA B C 1
ATOM 4716 O O . ALA B 1 256 ? 2.701 -35.125 -18.906 1 98.06 256 ALA B O 1
ATOM 4717 N N . LEU B 1 257 ? 1.476 -34.719 -17.109 1 98.5 257 LEU B N 1
ATOM 4718 C CA . LEU B 1 257 ? 1.254 -33.312 -17.422 1 98.5 257 LEU B CA 1
ATOM 4719 C C . LEU B 1 257 ? 1.668 -32.406 -16.25 1 98.5 257 LEU B C 1
ATOM 4721 O O . LEU B 1 257 ? 1.434 -32.75 -15.086 1 98.5 257 LEU B O 1
ATOM 4725 N N . LEU B 1 258 ? 2.365 -31.359 -16.531 1 98.5 258 LEU B N 1
ATOM 4726 C CA . LEU B 1 258 ? 2.754 -30.375 -15.539 1 98.5 258 LEU B CA 1
ATOM 4727 C C . LEU B 1 258 ? 1.973 -29.078 -15.727 1 98.5 258 LEU B C 1
ATOM 4729 O O . LEU B 1 258 ? 1.964 -28.5 -16.828 1 98.5 258 LEU B O 1
ATOM 4733 N N . LEU B 1 259 ? 1.224 -28.672 -14.742 1 98.25 259 LEU B N 1
ATOM 4734 C CA . LEU B 1 259 ? 0.575 -27.359 -14.672 1 98.25 259 LEU B CA 1
ATOM 4735 C C . LEU B 1 259 ? 1.154 -26.531 -13.531 1 98.25 259 LEU B C 1
ATOM 4737 O O . LEU B 1 259 ? 0.686 -26.609 -12.398 1 98.25 259 LEU B O 1
ATOM 4741 N N . LYS B 1 260 ? 2.145 -25.797 -13.867 1 97.12 260 LYS B N 1
ATOM 4742 C CA . LYS B 1 260 ? 2.803 -24.953 -12.867 1 97.12 260 LYS B CA 1
ATOM 4743 C C . LYS B 1 260 ? 2.275 -23.516 -12.922 1 97.12 260 LYS B C 1
ATOM 4745 O O . LYS B 1 260 ? 2.604 -22.766 -13.836 1 97.12 260 LYS B O 1
ATOM 4750 N N . LYS B 1 261 ? 1.498 -23.172 -11.883 1 94.75 261 LYS B N 1
ATOM 4751 C CA . LYS B 1 261 ? 0.956 -21.812 -11.766 1 94.75 261 LYS B CA 1
ATOM 4752 C C . LYS B 1 261 ? 0.083 -21.469 -12.969 1 94.75 261 LYS B C 1
ATOM 4754 O O . LYS B 1 261 ? 0.267 -20.422 -13.594 1 94.75 261 LYS B O 1
ATOM 4759 N N . ILE B 1 262 ? -0.783 -22.328 -13.312 1 96.06 262 ILE B N 1
ATOM 4760 C CA . ILE B 1 262 ? -1.681 -22.172 -14.453 1 96.06 262 ILE B CA 1
ATOM 4761 C C . ILE B 1 262 ? -3.123 -22.062 -13.961 1 96.06 262 ILE B C 1
ATOM 4763 O O . ILE B 1 262 ? -3.844 -21.141 -14.336 1 96.06 262 ILE B O 1
ATOM 4767 N N . LEU B 1 263 ? -3.512 -22.938 -13.055 1 97.44 263 LEU B N 1
ATOM 4768 C CA . LEU B 1 263 ? -4.922 -23.094 -12.719 1 97.44 263 LEU B CA 1
ATOM 4769 C C . LEU B 1 263 ? -5.414 -21.922 -11.883 1 97.44 263 LEU B C 1
ATOM 4771 O O . LEU B 1 263 ? -6.594 -21.562 -11.93 1 97.44 263 LEU B O 1
ATOM 4775 N N . HIS B 1 264 ? -4.523 -21.281 -11.164 1 95.94 264 HIS B N 1
ATOM 4776 C CA . HIS B 1 264 ? -4.922 -20.125 -10.359 1 95.94 264 HIS B CA 1
ATOM 4777 C C . HIS B 1 264 ? -5.316 -18.938 -11.242 1 95.94 264 HIS B C 1
ATOM 4779 O O . HIS B 1 264 ? -5.906 -17.969 -10.766 1 95.94 264 HIS B O 1
ATOM 4785 N N . ASP B 1 265 ? -5.02 -19 -12.508 1 94.12 265 ASP B N 1
ATOM 4786 C CA . ASP B 1 265 ? -5.41 -17.938 -13.43 1 94.12 265 ASP B CA 1
ATOM 4787 C C . ASP B 1 265 ? -6.898 -18.016 -13.75 1 94.12 265 ASP B C 1
ATOM 4789 O O . ASP B 1 265 ? -7.449 -17.109 -14.367 1 94.12 265 ASP B O 1
ATOM 4793 N N . TRP B 1 266 ? -7.562 -19.078 -13.289 1 93.81 266 TRP B N 1
ATOM 4794 C CA . TRP B 1 266 ? -8.906 -19.375 -13.773 1 93.81 266 TRP B CA 1
ATOM 4795 C C . TRP B 1 266 ? -9.852 -19.672 -12.609 1 93.81 266 TRP B C 1
ATOM 4797 O O . TRP B 1 266 ? -9.406 -20.047 -11.523 1 93.81 266 TRP B O 1
ATOM 4807 N N . GLY B 1 267 ? -11.141 -19.469 -12.953 1 92.06 267 GLY B N 1
ATOM 4808 C CA . GLY B 1 267 ? -12.156 -19.938 -12.023 1 92.06 267 GLY B CA 1
ATOM 4809 C C . GLY B 1 267 ? -12.344 -21.438 -12.055 1 92.06 267 GLY B C 1
ATOM 4810 O O . GLY B 1 267 ? -11.703 -22.141 -12.844 1 92.06 267 GLY B O 1
ATOM 4811 N N . ASP B 1 268 ? -13.227 -21.953 -11.266 1 93.12 268 ASP B N 1
ATOM 4812 C CA . ASP B 1 268 ? -13.391 -23.391 -11.102 1 93.12 268 ASP B CA 1
ATOM 4813 C C . ASP B 1 268 ? -13.953 -24.031 -12.375 1 93.12 268 ASP B C 1
ATOM 4815 O O . ASP B 1 268 ? -13.586 -25.141 -12.727 1 93.12 268 ASP B O 1
ATOM 4819 N N . ASP B 1 269 ? -14.82 -23.312 -13.031 1 92.56 269 ASP B N 1
ATOM 4820 C CA . ASP B 1 269 ? -15.406 -23.859 -14.25 1 92.56 269 ASP B CA 1
ATOM 4821 C C . ASP B 1 269 ? -14.344 -24.062 -15.328 1 92.56 269 ASP B C 1
ATOM 4823 O O . ASP B 1 269 ? -14.312 -25.094 -15.992 1 92.56 269 ASP B O 1
ATOM 4827 N N . GLU B 1 270 ? -13.547 -23.062 -15.484 1 94.62 270 GLU B N 1
ATOM 4828 C CA . GLU B 1 270 ? -12.461 -23.172 -16.453 1 94.62 270 GLU B CA 1
ATOM 4829 C C . GLU B 1 270 ? -11.453 -24.234 -16.047 1 94.62 270 GLU B C 1
ATOM 4831 O O . GLU B 1 270 ? -10.953 -24.984 -16.891 1 94.62 270 GLU B O 1
ATOM 4836 N N . CYS B 1 271 ? -11.172 -24.297 -14.773 1 97.38 271 CYS B N 1
ATOM 4837 C CA . CYS B 1 271 ? -10.227 -25.297 -14.273 1 97.38 271 CYS B CA 1
ATOM 4838 C C . CYS B 1 271 ? -10.75 -26.719 -14.523 1 97.38 271 CYS B C 1
ATOM 4840 O O . CYS B 1 271 ? -9.977 -27.609 -14.852 1 97.38 271 CYS B O 1
ATOM 4842 N N . LEU B 1 272 ? -12.023 -26.875 -14.336 1 97 272 LEU B N 1
ATOM 4843 C CA . LEU B 1 272 ? -12.625 -28.188 -14.602 1 97 272 LEU B CA 1
ATOM 4844 C C . LEU B 1 272 ? -12.438 -28.578 -16.062 1 97 272 LEU B C 1
ATOM 4846 O O . LEU B 1 272 ? -12.117 -29.734 -16.359 1 97 272 LEU B O 1
ATOM 4850 N N . LYS B 1 273 ? -12.617 -27.641 -16.938 1 96.94 273 LYS B N 1
ATOM 4851 C CA . LYS B 1 273 ? -12.422 -27.906 -18.359 1 96.94 273 LYS B CA 1
ATOM 4852 C C . LYS B 1 273 ? -10.984 -28.297 -18.656 1 96.94 273 LYS B C 1
ATOM 4854 O O . LYS B 1 273 ? -10.742 -29.25 -19.391 1 96.94 273 LYS B O 1
ATOM 4859 N N . ILE B 1 274 ? -10.062 -27.594 -18.062 1 97.88 274 ILE B N 1
ATOM 4860 C CA . ILE B 1 274 ? -8.648 -27.875 -18.266 1 97.88 274 ILE B CA 1
ATOM 4861 C C . ILE B 1 274 ? -8.312 -29.266 -17.734 1 97.88 274 ILE B C 1
ATOM 4863 O O . ILE B 1 274 ? -7.668 -30.062 -18.422 1 97.88 274 ILE B O 1
ATOM 4867 N N . LEU B 1 275 ? -8.781 -29.562 -16.562 1 97.12 275 LEU B N 1
ATOM 4868 C CA . LEU B 1 275 ? -8.469 -30.828 -15.914 1 97.12 275 LEU B CA 1
ATOM 4869 C C . LEU B 1 275 ? -9.125 -32 -16.656 1 97.12 275 LEU B C 1
ATOM 4871 O O . LEU B 1 275 ? -8.57 -33.094 -16.703 1 97.12 275 LEU B O 1
ATOM 4875 N N . GLN B 1 276 ? -10.266 -31.734 -17.219 1 95.06 276 GLN B N 1
ATOM 4876 C CA . GLN B 1 276 ? -10.906 -32.75 -18.031 1 95.06 276 GLN B CA 1
ATOM 4877 C C . GLN B 1 276 ? -10.078 -33.062 -19.281 1 95.06 276 GLN B C 1
ATOM 4879 O O . GLN B 1 276 ? -9.938 -34.219 -19.656 1 95.06 276 GLN B O 1
ATOM 4884 N N . ARG B 1 277 ? -9.555 -32 -19.922 1 96.38 277 ARG B N 1
ATOM 4885 C CA . ARG B 1 277 ? -8.656 -32.219 -21.047 1 96.38 277 ARG B CA 1
ATOM 4886 C C . ARG B 1 277 ? -7.43 -33 -20.609 1 96.38 277 ARG B C 1
ATOM 4888 O O . ARG B 1 277 ? -6.973 -33.906 -21.344 1 96.38 277 ARG B O 1
ATOM 4895 N N . CYS B 1 278 ? -6.926 -32.719 -19.422 1 96.62 278 CYS B N 1
ATOM 4896 C CA . CYS B 1 278 ? -5.785 -33.438 -18.891 1 96.62 278 CYS B CA 1
ATOM 4897 C C . CYS B 1 278 ? -6.113 -34.906 -18.734 1 96.62 278 CYS B C 1
ATOM 4899 O O . CYS B 1 278 ? -5.316 -35.781 -19.125 1 96.62 278 CYS B O 1
ATOM 4901 N N . LYS B 1 279 ? -7.246 -35.219 -18.219 1 94.56 279 LYS B N 1
ATOM 4902 C CA . LYS B 1 279 ? -7.66 -36.594 -18 1 94.56 279 LYS B CA 1
ATOM 4903 C C . LYS B 1 279 ? -7.758 -37.344 -19.328 1 94.56 279 LYS B C 1
ATOM 4905 O O . LYS B 1 279 ? -7.336 -38.5 -19.422 1 94.56 279 LYS B O 1
ATOM 4910 N N . GLU B 1 280 ? -8.266 -36.688 -20.297 1 93 280 GLU B N 1
ATOM 4911 C CA . GLU B 1 280 ? -8.484 -37.281 -21.594 1 93 280 GLU B CA 1
ATOM 4912 C C . GLU B 1 280 ? -7.164 -37.656 -22.266 1 93 280 GLU B C 1
ATOM 4914 O O . GLU B 1 280 ? -7.098 -38.625 -23.047 1 93 280 GLU B O 1
ATOM 4919 N N . THR B 1 281 ? -6.184 -36.938 -21.969 1 92.88 281 THR B N 1
ATOM 4920 C CA . THR B 1 281 ? -4.934 -37.094 -22.703 1 92.88 281 THR B CA 1
ATOM 4921 C C . THR B 1 281 ? -4.016 -38.094 -22.016 1 92.88 281 THR B C 1
ATOM 4923 O O . THR B 1 281 ? -3.082 -38.625 -22.625 1 92.88 281 THR B O 1
ATOM 4926 N N . LEU B 1 282 ? -4.211 -38.312 -20.75 1 94.62 282 LEU B N 1
ATOM 4927 C CA . LEU B 1 282 ? -3.398 -39.25 -19.984 1 94.62 282 LEU B CA 1
ATOM 4928 C C . LEU B 1 282 ? -3.713 -40.719 -20.375 1 94.62 282 LEU B C 1
ATOM 4930 O O . LEU B 1 282 ? -4.812 -41 -20.844 1 94.62 282 LEU B O 1
ATOM 4934 N N . PRO B 1 283 ? -2.74 -41.531 -20.281 1 91.19 283 PRO B N 1
ATOM 4935 C CA . PRO B 1 283 ? -3.018 -42.938 -20.594 1 91.19 283 PRO B CA 1
ATOM 4936 C C . PRO B 1 283 ? -4.062 -43.562 -19.656 1 91.19 283 PRO B C 1
ATOM 4938 O O . PRO B 1 283 ? -4.117 -43.219 -18.469 1 91.19 283 PRO B O 1
ATOM 4941 N N . LYS B 1 284 ? -4.805 -44.469 -20.312 1 82.81 284 LYS B N 1
ATOM 4942 C CA . LYS B 1 284 ? -5.828 -45.156 -19.547 1 82.81 284 LYS B CA 1
ATOM 4943 C C . LYS B 1 284 ? -5.211 -45.938 -18.391 1 82.81 284 LYS B C 1
ATOM 4945 O O . LYS B 1 284 ? -4.281 -46.719 -18.594 1 82.81 284 LYS B O 1
ATOM 4950 N N . GLY B 1 285 ? -5.711 -45.781 -17.297 1 72.62 285 GLY B N 1
ATOM 4951 C CA . GLY B 1 285 ? -5.273 -46.531 -16.125 1 72.62 285 GLY B CA 1
ATOM 4952 C C . GLY B 1 285 ? -3.941 -46.062 -15.578 1 72.62 285 GLY B C 1
ATOM 4953 O O . GLY B 1 285 ? -3.346 -46.719 -14.719 1 72.62 285 GLY B O 1
ATOM 4954 N N . GLY B 1 286 ? -3.654 -44.844 -16.234 1 82.75 286 GLY B N 1
ATOM 4955 C CA . GLY B 1 286 ? -2.346 -44.375 -15.812 1 82.75 286 GLY B CA 1
ATOM 4956 C C . GLY B 1 286 ? -2.139 -42.875 -16.078 1 82.75 286 GLY B C 1
ATOM 4957 O O . GLY B 1 286 ? -3.082 -42.188 -16.422 1 82.75 286 GLY B O 1
ATOM 4958 N N . GLY B 1 287 ? -1.062 -42.375 -15.625 1 92.69 287 GLY B N 1
ATOM 4959 C CA . GLY B 1 287 ? -0.637 -41 -15.859 1 92.69 287 GLY B CA 1
ATOM 4960 C C . GLY B 1 287 ? -0.742 -40.125 -14.625 1 92.69 287 GLY B C 1
ATOM 4961 O O . GLY B 1 287 ? -1.303 -40.531 -13.609 1 92.69 287 GLY B O 1
ATOM 4962 N N . THR B 1 288 ? -0.143 -39.062 -14.68 1 96.25 288 THR B N 1
ATOM 4963 C CA . THR B 1 288 ? -0.088 -38.156 -13.531 1 96.25 288 THR B CA 1
ATOM 4964 C C . THR B 1 288 ? -0.208 -36.719 -13.977 1 96.25 288 THR B C 1
ATOM 4966 O O . THR B 1 288 ? 0.381 -36.312 -14.984 1 96.25 288 THR B O 1
ATOM 4969 N N . VAL B 1 289 ? -1.092 -36.031 -13.32 1 98.12 289 VAL B N 1
ATOM 4970 C CA . VAL B 1 289 ? -1.082 -34.562 -13.445 1 98.12 289 VAL B CA 1
ATOM 4971 C C . VAL B 1 289 ? -0.349 -33.969 -12.258 1 98.12 289 VAL B C 1
ATOM 4973 O O . VAL B 1 289 ? -0.706 -34.219 -11.102 1 98.12 289 VAL B O 1
ATOM 4976 N N . ILE B 1 290 ? 0.702 -33.25 -12.547 1 98.44 290 ILE B N 1
ATOM 4977 C CA . ILE B 1 290 ? 1.471 -32.531 -11.531 1 98.44 290 ILE B CA 1
ATOM 4978 C C . ILE B 1 290 ? 1.079 -31.047 -11.531 1 98.44 290 ILE B C 1
ATOM 4980 O O . ILE B 1 290 ? 1.33 -30.328 -12.5 1 98.44 290 ILE B O 1
ATOM 4984 N N . ILE B 1 291 ? 0.435 -30.641 -10.453 1 98.56 291 ILE B N 1
ATOM 4985 C CA . ILE B 1 291 ? -0.017 -29.266 -10.289 1 98.56 291 ILE B CA 1
ATOM 4986 C C . ILE B 1 291 ? 0.842 -28.547 -9.242 1 98.56 291 ILE B C 1
ATOM 4988 O O . ILE B 1 291 ? 1.061 -29.078 -8.156 1 98.56 291 ILE B O 1
ATOM 4992 N N . VAL B 1 292 ? 1.409 -27.422 -9.625 1 97.69 292 VAL B N 1
ATOM 4993 C CA . VAL B 1 292 ? 2.188 -26.609 -8.688 1 97.69 292 VAL B CA 1
ATOM 4994 C C . VAL B 1 292 ? 1.479 -25.281 -8.445 1 97.69 292 VAL B C 1
ATOM 4996 O O . VAL B 1 292 ? 1.402 -24.438 -9.336 1 97.69 292 VAL B O 1
ATOM 4999 N N . GLU B 1 293 ? 0.924 -25.109 -7.281 1 96.5 293 GLU B N 1
ATOM 5000 C CA . GLU B 1 293 ? 0.131 -23.922 -6.934 1 96.5 293 GLU B CA 1
ATOM 5001 C C . GLU B 1 293 ? 0.356 -23.516 -5.48 1 96.5 293 GLU B C 1
ATOM 5003 O O . GLU B 1 293 ? 0.84 -24.312 -4.676 1 96.5 293 GLU B O 1
ATOM 5008 N N . ALA B 1 294 ? 0.055 -22.219 -5.219 1 93.31 294 ALA B N 1
ATOM 5009 C CA . ALA B 1 294 ? -0.084 -21.812 -3.822 1 93.31 294 ALA B CA 1
ATOM 5010 C C . ALA B 1 294 ? -1.349 -22.406 -3.203 1 93.31 294 ALA B C 1
ATOM 5012 O O . ALA B 1 294 ? -2.42 -22.375 -3.812 1 93.31 294 ALA B O 1
ATOM 5013 N N . VAL B 1 295 ? -1.232 -23.062 -2.104 1 92.88 295 VAL B N 1
ATOM 5014 C CA . VAL B 1 295 ? -2.387 -23.609 -1.392 1 92.88 295 VAL B CA 1
ATOM 5015 C C . VAL B 1 295 ? -2.668 -22.766 -0.151 1 92.88 295 VAL B C 1
ATOM 5017 O O . VAL B 1 295 ? -1.811 -22.625 0.727 1 92.88 295 VAL B O 1
ATOM 5020 N N . MET B 1 296 ? -3.828 -22.188 -0.135 1 90.19 296 MET B N 1
ATOM 5021 C CA . MET B 1 296 ? -4.215 -21.266 0.926 1 90.19 296 MET B CA 1
ATOM 5022 C C . MET B 1 296 ? -4.535 -22.016 2.213 1 90.19 296 MET B C 1
ATOM 5024 O O . MET B 1 296 ? -5.066 -23.125 2.174 1 90.19 296 MET B O 1
ATOM 5028 N N . ASP B 1 297 ? -4.152 -21.328 3.303 1 79.5 297 ASP B N 1
ATOM 5029 C CA . ASP B 1 297 ? -4.508 -21.891 4.605 1 79.5 297 ASP B CA 1
ATOM 5030 C C . ASP B 1 297 ? -5.934 -21.516 4.992 1 79.5 297 ASP B C 1
ATOM 5032 O O . ASP B 1 297 ? -6.441 -20.469 4.578 1 79.5 297 ASP B O 1
ATOM 5036 N N . LYS B 1 298 ? -6.707 -22.484 5.539 1 64.38 298 LYS B N 1
ATOM 5037 C CA . LYS B 1 298 ? -8.039 -22.141 6.02 1 64.38 298 LYS B CA 1
ATOM 5038 C C . LYS B 1 298 ? -7.98 -21.078 7.109 1 64.38 298 LYS B C 1
ATOM 5040 O O . LYS B 1 298 ? -8.828 -20.172 7.16 1 64.38 298 LYS B O 1
ATOM 5045 N N . GLU B 1 299 ? -7.012 -21.422 8.086 1 59.47 299 GLU B N 1
ATOM 5046 C CA . GLU B 1 299 ? -6.988 -20.547 9.242 1 59.47 299 GLU B CA 1
ATOM 5047 C C . GLU B 1 299 ? -5.992 -19.406 9.047 1 59.47 299 GLU B C 1
ATOM 5049 O O . GLU B 1 299 ? -4.809 -19.641 8.805 1 59.47 299 GLU B O 1
ATOM 5054 N N . MET B 1 300 ? -6.406 -18.453 8.297 1 56.31 300 MET B N 1
ATOM 5055 C CA . MET B 1 300 ? -5.496 -17.328 8.195 1 56.31 300 MET B CA 1
ATOM 5056 C C . MET B 1 300 ? -5.133 -16.781 9.57 1 56.31 300 MET B C 1
ATOM 5058 O O . MET B 1 300 ? -5.992 -16.266 10.289 1 56.31 300 MET B O 1
ATOM 5062 N N . ASP B 1 301 ? -4.152 -17.516 10.242 1 54.56 301 ASP B N 1
ATOM 5063 C CA . ASP B 1 301 ? -3.701 -17.125 11.57 1 54.56 301 ASP B CA 1
ATOM 5064 C C . ASP B 1 301 ? -2.932 -15.812 11.523 1 54.56 301 ASP B C 1
ATOM 5066 O O . ASP B 1 301 ? -1.94 -15.688 10.797 1 54.56 301 ASP B O 1
ATOM 5070 N N . GLY B 1 302 ? -3.395 -14.883 12.242 1 59.06 302 GLY B N 1
ATOM 5071 C CA . GLY B 1 302 ? -2.865 -13.617 12.727 1 59.06 302 GLY B CA 1
ATOM 5072 C C . GLY B 1 302 ? -2.324 -12.734 11.625 1 59.06 302 GLY B C 1
ATOM 5073 O O . GLY B 1 302 ? -2.547 -13 10.438 1 59.06 302 GLY B O 1
ATOM 5074 N N . ASP B 1 303 ? -1.945 -11.672 11.797 1 65.12 303 ASP B N 1
ATOM 5075 C CA . ASP B 1 303 ? -1.364 -10.648 10.93 1 65.12 303 ASP B CA 1
ATOM 5076 C C . ASP B 1 303 ? 0.132 -10.883 10.742 1 65.12 303 ASP B C 1
ATOM 5078 O O . ASP B 1 303 ? 0.952 -10.055 11.148 1 65.12 303 ASP B O 1
ATOM 5082 N N . ASP B 1 304 ? 0.389 -12.102 10.102 1 81.81 304 ASP B N 1
ATOM 5083 C CA . ASP B 1 304 ? 1.796 -12.312 9.773 1 81.81 304 ASP B CA 1
ATOM 5084 C C . ASP B 1 304 ? 2.082 -11.953 8.32 1 81.81 304 ASP B C 1
ATOM 5086 O O . ASP B 1 304 ? 1.157 -11.836 7.508 1 81.81 304 ASP B O 1
ATOM 5090 N N . ALA B 1 305 ? 3.348 -11.758 8.031 1 86.94 305 ALA B N 1
ATOM 5091 C CA . ALA B 1 305 ? 3.785 -11.258 6.73 1 86.94 305 ALA B CA 1
ATOM 5092 C C . ALA B 1 305 ? 3.357 -12.195 5.605 1 86.94 305 ALA B C 1
ATOM 5094 O O . ALA B 1 305 ? 2.891 -11.75 4.555 1 86.94 305 ALA B O 1
ATOM 5095 N N . TRP B 1 306 ? 3.434 -13.477 5.805 1 85.75 306 TRP B N 1
ATOM 5096 C CA . TRP B 1 306 ? 3.137 -14.438 4.746 1 85.75 306 TRP B CA 1
ATOM 5097 C C . TRP B 1 306 ? 1.635 -14.516 4.488 1 85.75 306 TRP B C 1
ATOM 5099 O O . TRP B 1 306 ? 1.201 -14.719 3.354 1 85.75 306 TRP B O 1
ATOM 5109 N N . SER B 1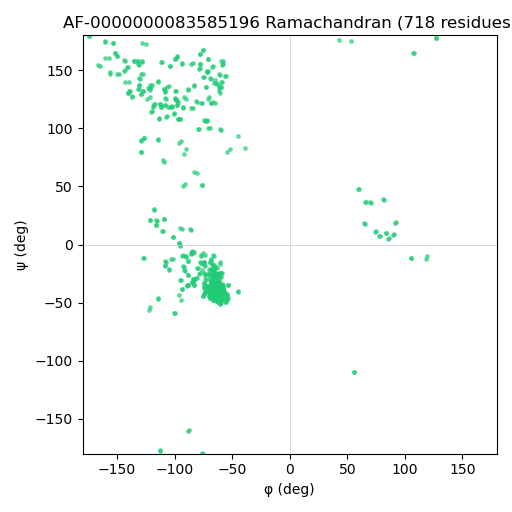 307 ? 0.834 -14.375 5.535 1 86.19 307 SER B N 1
ATOM 5110 C CA . SER B 1 307 ? -0.61 -14.305 5.34 1 86.19 307 SER B CA 1
ATOM 5111 C C . SER B 1 307 ? -0.999 -13.102 4.488 1 86.19 307 SER B C 1
ATOM 5113 O O . SER B 1 307 ? -1.853 -13.211 3.605 1 86.19 307 SER B O 1
ATOM 5115 N N . ARG B 1 308 ? -0.327 -11.984 4.73 1 90.56 308 ARG B N 1
ATOM 5116 C CA . ARG B 1 308 ? -0.568 -10.781 3.938 1 90.56 308 ARG B CA 1
ATOM 5117 C C . ARG B 1 308 ? -0.215 -11.016 2.473 1 90.56 308 ARG B C 1
ATOM 5119 O O . ARG B 1 308 ? -0.981 -10.648 1.579 1 90.56 308 ARG B O 1
ATOM 5126 N N . VAL B 1 309 ? 0.849 -11.68 2.307 1 91.69 309 VAL B N 1
ATOM 5127 C CA . VAL B 1 309 ? 1.359 -11.914 0.959 1 91.69 309 VAL B CA 1
ATOM 5128 C C . VAL B 1 309 ? 0.429 -12.867 0.211 1 91.69 309 VAL B C 1
ATOM 5130 O O . VAL B 1 309 ? 0.071 -12.617 -0.942 1 91.69 309 VAL B O 1
ATOM 5133 N N . LYS B 1 310 ? 0.036 -13.938 0.863 1 90 310 LYS B N 1
ATOM 5134 C CA . LYS B 1 310 ? -0.839 -14.922 0.234 1 90 310 LYS B CA 1
ATOM 5135 C C . LYS B 1 310 ? -2.176 -14.297 -0.159 1 90 310 LYS B C 1
ATOM 5137 O O . LYS B 1 310 ? -2.674 -14.531 -1.262 1 90 310 LYS B O 1
ATOM 5142 N N . MET B 1 311 ? -2.701 -13.508 0.688 1 92.5 311 MET B N 1
ATOM 5143 C CA . MET B 1 311 ? -3.99 -12.883 0.414 1 92.5 311 MET B CA 1
ATOM 5144 C C . MET B 1 311 ? -3.859 -11.836 -0.69 1 92.5 311 MET B C 1
ATOM 5146 O O . MET B 1 311 ? -4.727 -11.734 -1.559 1 92.5 311 MET B O 1
ATOM 5150 N N . ALA B 1 312 ? -2.773 -11.117 -0.591 1 94.94 312 ALA B N 1
ATOM 5151 C CA . ALA B 1 312 ? -2.531 -10.141 -1.651 1 94.94 312 ALA B CA 1
ATOM 5152 C C . ALA B 1 312 ? -2.385 -10.828 -3.006 1 94.94 312 ALA B C 1
ATOM 5154 O O . ALA B 1 312 ? -2.875 -10.328 -4.02 1 94.94 312 ALA B O 1
ATOM 5155 N N . ASN B 1 313 ? -1.711 -11.914 -3.021 1 93.56 313 ASN B N 1
ATOM 5156 C CA . ASN B 1 313 ? -1.541 -12.672 -4.258 1 93.56 313 ASN B CA 1
ATOM 5157 C C . ASN B 1 313 ? -2.873 -13.211 -4.777 1 93.56 313 ASN B C 1
ATOM 5159 O O . ASN B 1 313 ? -3.129 -13.188 -5.98 1 93.56 313 ASN B O 1
ATOM 5163 N N . ASP B 1 314 ? -3.66 -13.711 -3.852 1 95.62 314 ASP B N 1
ATOM 5164 C CA . ASP B 1 314 ? -4.988 -14.172 -4.25 1 95.62 314 ASP B CA 1
ATOM 5165 C C . ASP B 1 314 ? -5.809 -13.023 -4.84 1 95.62 314 ASP B C 1
ATOM 5167 O O . ASP B 1 314 ? -6.445 -13.188 -5.883 1 95.62 314 ASP B O 1
ATOM 5171 N N . MET B 1 315 ? -5.77 -11.867 -4.211 1 97.19 315 MET B N 1
ATOM 5172 C CA . MET B 1 315 ? -6.453 -10.695 -4.742 1 97.19 315 MET B CA 1
ATOM 5173 C C . MET B 1 315 ? -5.875 -10.289 -6.094 1 97.19 315 MET B C 1
ATOM 5175 O O . MET B 1 315 ? -6.605 -9.852 -6.984 1 97.19 315 MET B O 1
ATOM 5179 N N . GLY B 1 316 ? -4.598 -10.445 -6.172 1 97.19 316 GLY B N 1
ATOM 5180 C CA . GLY B 1 316 ? -3.969 -10.18 -7.457 1 97.19 316 GLY B CA 1
ATOM 5181 C C . GLY B 1 316 ? -4.52 -11.039 -8.578 1 97.19 316 GLY B C 1
ATOM 5182 O O . GLY B 1 316 ? -4.754 -10.547 -9.688 1 97.19 316 GLY B O 1
ATOM 5183 N N . MET B 1 317 ? -4.766 -12.289 -8.289 1 96.19 317 MET B N 1
ATOM 5184 C CA . MET B 1 317 ? -5.359 -13.164 -9.297 1 96.19 317 MET B CA 1
ATOM 5185 C C . MET B 1 317 ? -6.75 -12.672 -9.688 1 96.19 317 MET B C 1
ATOM 5187 O O . MET B 1 317 ? -7.113 -12.703 -10.867 1 96.19 317 MET B O 1
ATOM 5191 N N . MET B 1 318 ? -7.473 -12.258 -8.719 1 96 318 MET B N 1
ATOM 5192 C CA . MET B 1 318 ? -8.797 -11.695 -8.977 1 96 318 MET B CA 1
ATOM 5193 C C . MET B 1 318 ? -8.703 -10.484 -9.891 1 96 318 MET B C 1
ATOM 5195 O O . MET B 1 318 ? -9.469 -10.359 -10.852 1 96 318 MET B O 1
ATOM 5199 N N . VAL B 1 319 ? -7.719 -9.609 -9.648 1 97.5 319 VAL B N 1
ATOM 5200 C CA . VAL B 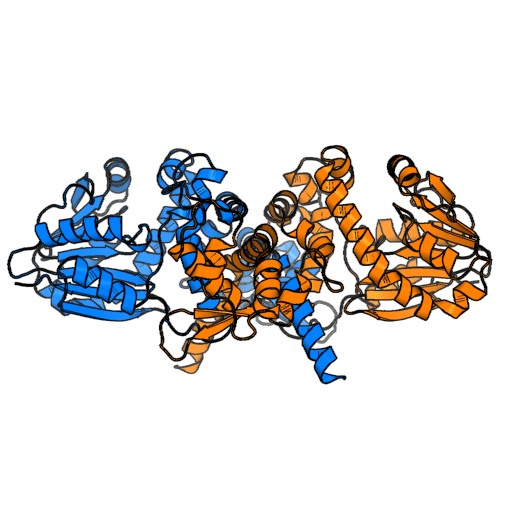1 319 ? -7.582 -8.328 -10.336 1 97.5 319 VAL B CA 1
ATOM 5201 C C . VAL B 1 319 ? -7.086 -8.555 -11.758 1 97.5 319 VAL B C 1
ATOM 5203 O O . VAL B 1 319 ? -7.602 -7.957 -12.703 1 97.5 319 VAL B O 1
ATOM 5206 N N . PHE B 1 320 ? -6.168 -9.461 -11.914 1 96.12 320 PHE B N 1
ATOM 5207 C CA . PHE B 1 320 ? -5.441 -9.555 -13.18 1 96.12 320 PHE B CA 1
ATOM 5208 C C . PHE B 1 320 ? -6.098 -10.57 -14.109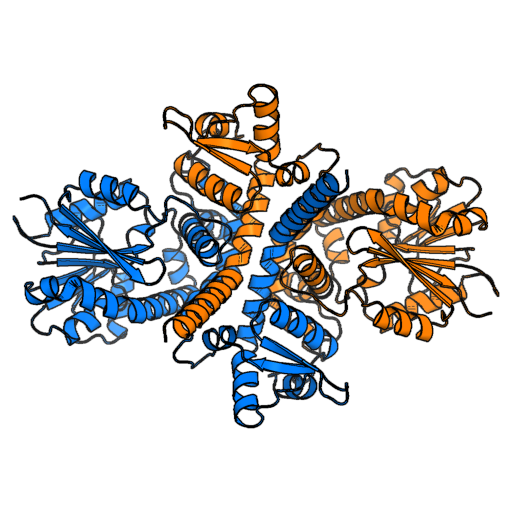 1 96.12 320 PHE B C 1
ATOM 5210 O O . PHE B 1 320 ? -6.168 -10.352 -15.32 1 96.12 320 PHE B O 1
ATOM 5217 N N . THR B 1 321 ? -6.602 -11.734 -13.523 1 93.75 321 THR B N 1
ATOM 5218 C CA . THR B 1 321 ? -6.996 -12.828 -14.406 1 93.75 321 THR B CA 1
ATOM 5219 C C . THR B 1 321 ? -8.43 -13.266 -14.109 1 93.75 321 THR B C 1
ATOM 5221 O O . THR B 1 321 ? -9.031 -13.992 -14.898 1 93.75 321 THR B O 1
ATOM 5224 N N . GLY B 1 322 ? -8.961 -12.805 -13.023 1 93.44 322 GLY B N 1
ATOM 5225 C CA . GLY B 1 322 ? -10.258 -13.305 -12.594 1 93.44 322 GLY B CA 1
ATOM 5226 C C . GLY B 1 322 ? -10.172 -14.672 -11.922 1 93.44 322 GLY B C 1
ATOM 5227 O O . GLY B 1 322 ? -11.195 -15.242 -11.555 1 93.44 322 GLY B O 1
ATOM 5228 N N . GLY B 1 323 ? -8.969 -15.117 -11.695 1 94.81 323 GLY B N 1
ATOM 5229 C CA . GLY B 1 323 ? -8.742 -16.406 -11.07 1 94.81 323 GLY B CA 1
ATOM 5230 C C . GLY B 1 323 ? -8.695 -16.344 -9.555 1 94.81 323 GLY B C 1
ATOM 5231 O O . GLY B 1 323 ? -9.328 -15.477 -8.953 1 94.81 323 GLY B O 1
ATOM 5232 N N . LYS B 1 324 ? -8.102 -17.375 -8.961 1 95.5 324 LYS B N 1
ATOM 5233 C CA . LYS B 1 324 ? -8.047 -17.453 -7.5 1 95.5 324 LYS B CA 1
ATOM 5234 C C . LYS B 1 324 ? -7.035 -18.484 -7.035 1 95.5 324 LYS B C 1
ATOM 5236 O O . LYS B 1 324 ? -6.711 -19.422 -7.773 1 95.5 324 LYS B O 1
ATOM 5241 N N . GLU B 1 325 ? -6.523 -18.266 -5.84 1 95.38 325 GLU B N 1
ATOM 5242 C CA . GLU B 1 325 ? -5.859 -19.328 -5.102 1 95.38 325 GLU B CA 1
ATOM 5243 C C . GLU B 1 325 ? -6.863 -20.188 -4.332 1 95.38 325 GLU B C 1
ATOM 5245 O O . GLU B 1 325 ? -7.961 -19.719 -4.012 1 95.38 325 GLU B O 1
ATOM 5250 N N . ARG B 1 326 ? -6.457 -21.391 -4.059 1 95.69 326 ARG B N 1
ATOM 5251 C CA . ARG B 1 326 ? -7.426 -22.312 -3.496 1 95.69 326 ARG B CA 1
ATOM 5252 C C . ARG B 1 326 ? -6.883 -22.969 -2.23 1 95.69 326 ARG B C 1
ATOM 5254 O O . ARG B 1 326 ? -5.676 -23.188 -2.102 1 95.69 326 ARG B O 1
ATOM 5261 N N . THR B 1 327 ? -7.793 -23.234 -1.336 1 92.44 327 THR B N 1
ATOM 5262 C CA . THR B 1 327 ? -7.461 -24.047 -0.163 1 92.44 327 THR B CA 1
ATOM 5263 C C . THR B 1 327 ? -7.348 -25.516 -0.532 1 92.44 327 THR B C 1
ATOM 5265 O O . THR B 1 327 ? -7.738 -25.922 -1.629 1 92.44 327 THR B O 1
ATOM 5268 N N . ALA B 1 328 ? -6.777 -26.266 0.443 1 93.69 328 ALA B N 1
ATOM 5269 C CA . ALA B 1 328 ? -6.68 -27.719 0.233 1 93.69 328 ALA B CA 1
ATOM 5270 C C . ALA B 1 328 ? -8.062 -28.328 0.004 1 93.69 328 ALA B C 1
ATOM 5272 O O . ALA B 1 328 ? -8.219 -29.219 -0.831 1 93.69 328 ALA B O 1
ATOM 5273 N N . GLU B 1 329 ? -9.047 -27.828 0.693 1 93.25 329 GLU B N 1
ATOM 5274 C CA . GLU B 1 329 ? -10.406 -28.328 0.558 1 93.25 329 GLU B CA 1
ATOM 5275 C C . GLU B 1 329 ? -10.992 -28 -0.812 1 93.25 329 GLU B C 1
ATOM 5277 O O . GLU B 1 329 ? -11.688 -28.812 -1.416 1 93.25 329 GLU B O 1
ATOM 5282 N N . GLU B 1 330 ? -10.75 -26.844 -1.239 1 94.31 330 GLU B N 1
ATOM 5283 C CA . GLU B 1 330 ? -11.234 -26.453 -2.559 1 94.31 330 GLU B CA 1
ATOM 5284 C C . GLU B 1 330 ? -10.57 -27.266 -3.66 1 94.31 330 GLU B C 1
ATOM 5286 O O . GLU B 1 330 ? -11.211 -27.625 -4.656 1 94.31 330 GLU B O 1
ATOM 5291 N N . TRP B 1 331 ? -9.273 -27.578 -3.525 1 96.5 331 TRP B N 1
ATOM 5292 C CA . TRP B 1 331 ? -8.578 -28.438 -4.477 1 96.5 331 TRP B CA 1
ATOM 5293 C C . TRP B 1 331 ? -9.18 -29.828 -4.5 1 96.5 331 TRP B C 1
ATOM 5295 O O . TRP B 1 331 ? -9.367 -30.422 -5.57 1 96.5 331 TRP B O 1
ATOM 5305 N N . LYS B 1 332 ? -9.438 -30.344 -3.309 1 96.31 332 LYS B N 1
ATOM 5306 C CA . LYS B 1 332 ? -10.062 -31.656 -3.207 1 96.31 332 LYS B CA 1
ATOM 5307 C C . LYS B 1 332 ? -11.359 -31.719 -4.012 1 96.31 332 LYS B C 1
ATOM 5309 O O . LYS B 1 332 ? -11.57 -32.656 -4.801 1 96.31 332 LYS B O 1
ATOM 5314 N N . VAL B 1 333 ? -12.148 -30.719 -3.846 1 96.19 333 VAL B N 1
ATOM 5315 C CA . VAL B 1 333 ? -13.438 -30.672 -4.52 1 96.19 333 VAL B CA 1
ATOM 5316 C C . VAL B 1 333 ? -13.234 -30.531 -6.027 1 96.19 333 VAL B C 1
ATOM 5318 O O . VAL B 1 333 ? -13.875 -31.219 -6.816 1 96.19 333 VAL B O 1
ATOM 5321 N N . LEU B 1 334 ? -12.344 -29.656 -6.422 1 97.06 334 LEU B N 1
ATOM 5322 C CA . LEU B 1 334 ? -12.078 -29.391 -7.832 1 97.06 334 LEU B CA 1
ATOM 5323 C C . LEU B 1 334 ? -11.531 -30.641 -8.516 1 97.06 334 LEU B C 1
ATOM 5325 O O . LEU B 1 334 ? -11.992 -31.016 -9.594 1 97.06 334 LEU B O 1
ATOM 5329 N N . LEU B 1 335 ? -10.594 -31.328 -7.879 1 97.12 335 LEU B N 1
ATOM 5330 C CA . LEU B 1 335 ? -9.969 -32.531 -8.438 1 97.12 335 LEU B CA 1
ATOM 5331 C C . LEU B 1 335 ? -10.977 -33.656 -8.531 1 97.12 335 LEU B C 1
ATOM 5333 O O . LEU B 1 335 ? -11.047 -34.344 -9.555 1 97.12 335 LEU B O 1
ATOM 5337 N N . ALA B 1 336 ? -11.727 -33.812 -7.508 1 95.62 336 ALA B N 1
ATOM 5338 C CA . ALA B 1 336 ? -12.742 -34.844 -7.508 1 95.62 336 ALA B CA 1
ATOM 5339 C C . ALA B 1 336 ? -13.758 -34.625 -8.625 1 95.62 336 ALA B C 1
ATOM 5341 O O . ALA B 1 336 ? -14.148 -35.594 -9.312 1 95.62 336 ALA B O 1
ATOM 5342 N N . SER B 1 337 ? -14.156 -33.406 -8.789 1 95.81 337 SER B N 1
ATOM 5343 C CA . SER B 1 337 ? -15.133 -33.062 -9.812 1 95.81 337 SER B CA 1
ATOM 5344 C C . SER B 1 337 ? -14.594 -33.344 -11.211 1 95.81 337 SER B C 1
ATOM 5346 O O . SER B 1 337 ? -15.359 -33.594 -12.141 1 95.81 337 SER B O 1
ATOM 5348 N N . ALA B 1 338 ? -13.297 -33.344 -11.328 1 95.12 338 ALA B N 1
ATOM 5349 C CA . ALA B 1 338 ? -12.664 -33.562 -12.625 1 95.12 338 ALA B CA 1
ATOM 5350 C C . ALA B 1 338 ? -12.281 -35.031 -12.805 1 95.12 338 ALA B C 1
ATOM 5352 O O . ALA B 1 338 ? -11.742 -35.406 -13.844 1 95.12 338 ALA B O 1
ATOM 5353 N N . GLY B 1 339 ? -12.531 -35.844 -11.828 1 92.88 339 GLY B N 1
ATOM 5354 C CA . GLY B 1 339 ? -12.258 -37.281 -11.922 1 92.88 339 GLY B CA 1
ATOM 5355 C C . GLY B 1 339 ? -10.883 -37.656 -11.406 1 92.88 339 GLY B C 1
ATOM 5356 O O . GLY B 1 339 ? -10.32 -38.688 -11.812 1 92.88 339 GLY B O 1
ATOM 5357 N N . PHE B 1 340 ? -10.273 -36.812 -10.617 1 94.94 340 PHE B N 1
ATOM 5358 C CA . PHE B 1 340 ? -8.992 -37.094 -9.992 1 94.94 340 PHE B CA 1
ATOM 5359 C C . PHE B 1 340 ? -9.148 -37.281 -8.492 1 94.94 340 PHE B C 1
ATOM 5361 O O . PHE B 1 340 ? -8.609 -36.531 -7.688 1 94.94 340 PHE B O 1
ATOM 5368 N N . ASP B 1 341 ? -9.688 -38.344 -8.047 1 91 341 ASP B N 1
ATOM 5369 C CA . ASP B 1 341 ? -9.969 -38.625 -6.641 1 91 341 ASP B CA 1
ATOM 5370 C C . ASP B 1 341 ? -8.711 -39.062 -5.895 1 91 341 ASP B C 1
ATOM 5372 O O . ASP B 1 341 ? -8.664 -39 -4.664 1 91 341 ASP B O 1
ATOM 5376 N N . ILE B 1 342 ? -7.789 -39.594 -6.648 1 92.75 342 ILE B N 1
ATOM 5377 C CA . ILE B 1 342 ? -6.52 -39.969 -6.055 1 92.75 342 ILE B CA 1
ATOM 5378 C C . ILE B 1 342 ? -5.496 -38.875 -6.23 1 92.75 342 ILE B C 1
ATOM 5380 O O . ILE B 1 342 ? -5.051 -38.594 -7.348 1 92.75 342 ILE B O 1
ATOM 5384 N N . TYR B 1 343 ? -5.164 -38.188 -5.148 1 95.06 343 TYR B N 1
ATOM 5385 C CA . TYR B 1 343 ? -4.215 -37.094 -5.23 1 95.06 343 TYR B CA 1
ATOM 5386 C C . TYR B 1 343 ? -3.434 -36.938 -3.93 1 95.06 343 TYR B C 1
ATOM 5388 O O . TYR B 1 343 ? -3.82 -37.5 -2.9 1 95.06 343 TYR B O 1
ATOM 5396 N N . LYS B 1 344 ? -2.312 -36.25 -3.975 1 96.81 344 LYS B N 1
ATOM 5397 C CA . LYS B 1 344 ? -1.464 -35.938 -2.836 1 96.81 344 LYS B CA 1
ATOM 5398 C C . LYS B 1 344 ? -0.986 -34.469 -2.918 1 96.81 344 LYS B C 1
ATOM 5400 O O . LYS B 1 344 ? -0.518 -34.031 -3.969 1 96.81 344 LYS B O 1
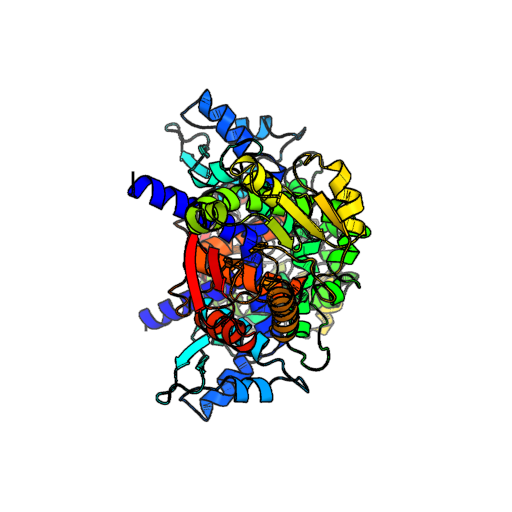ATOM 5405 N N . ILE B 1 345 ? -1.187 -33.719 -1.879 1 96.62 345 ILE B N 1
ATOM 5406 C CA . ILE B 1 345 ? -0.699 -32.375 -1.791 1 96.62 345 ILE B CA 1
ATOM 5407 C C . ILE B 1 345 ? 0.546 -32.312 -0.909 1 96.62 345 ILE B C 1
ATOM 5409 O O . ILE B 1 345 ? 0.498 -32.688 0.266 1 96.62 345 ILE B O 1
ATOM 5413 N N . THR B 1 346 ? 1.657 -31.891 -1.429 1 97.12 346 THR B N 1
ATOM 5414 C CA . THR B 1 346 ? 2.924 -31.812 -0.708 1 97.12 346 THR B CA 1
ATOM 5415 C C . THR B 1 346 ? 3.443 -30.375 -0.683 1 97.12 346 THR B C 1
ATOM 5417 O O . THR B 1 346 ? 3.799 -29.828 -1.726 1 97.12 346 THR B O 1
ATOM 5420 N N . PRO B 1 347 ? 3.506 -29.766 0.499 1 93.69 347 PRO B N 1
ATOM 5421 C CA . PRO B 1 347 ? 4.105 -28.422 0.567 1 93.69 347 PRO B CA 1
ATOM 5422 C C . PRO B 1 347 ? 5.578 -28.422 0.17 1 93.69 347 PRO B C 1
ATOM 5424 O O . PRO B 1 347 ? 6.32 -29.344 0.516 1 93.69 347 PRO B O 1
ATOM 5427 N N . ILE B 1 348 ? 6.074 -27.5 -0.565 1 90.69 348 ILE B N 1
ATOM 5428 C CA . ILE B 1 348 ? 7.465 -27.469 -1.003 1 90.69 348 ILE B CA 1
ATOM 5429 C C . ILE B 1 348 ? 8.133 -26.188 -0.519 1 90.69 348 ILE B C 1
ATOM 5431 O O . ILE B 1 348 ? 9.289 -26.219 -0.09 1 90.69 348 ILE B O 1
ATOM 5435 N N . MET B 1 349 ? 7.656 -25.078 -0.757 1 81.5 349 MET B N 1
ATOM 5436 C CA . MET B 1 349 ? 8.156 -23.781 -0.284 1 81.5 349 MET B CA 1
ATOM 5437 C C . MET B 1 349 ? 7.047 -22.984 0.376 1 81.5 349 MET B C 1
ATOM 5439 O O . MET B 1 349 ? 5.875 -23.344 0.301 1 81.5 349 MET B O 1
ATOM 5443 N N . VAL B 1 350 ? 7.457 -21.953 0.891 1 71.31 350 VAL B N 1
ATOM 5444 C CA . VAL B 1 350 ? 6.492 -21.141 1.625 1 71.31 350 VAL B CA 1
ATOM 5445 C C . VAL B 1 350 ? 5.371 -20.688 0.687 1 71.31 350 VAL B C 1
ATOM 5447 O O . VAL B 1 350 ? 5.598 -19.875 -0.215 1 71.31 350 VAL B O 1
ATOM 5450 N N . GLY B 1 351 ? 4.312 -21.469 0.843 1 78.88 351 GLY B N 1
ATOM 5451 C CA . GLY B 1 351 ? 3.08 -21.047 0.197 1 78.88 351 GLY B CA 1
ATOM 5452 C C . GLY B 1 351 ? 2.754 -21.859 -1.048 1 78.88 351 GLY B C 1
ATOM 5453 O O . GLY B 1 351 ? 1.678 -21.703 -1.629 1 78.88 351 GLY B O 1
ATOM 5454 N N . HIS B 1 352 ? 3.723 -22.656 -1.515 1 91.94 352 HIS B N 1
ATOM 5455 C CA . HIS B 1 352 ? 3.416 -23.453 -2.693 1 91.94 352 HIS B CA 1
ATOM 5456 C C . HIS B 1 352 ? 3.367 -24.938 -2.35 1 91.94 352 HIS B C 1
ATOM 5458 O O . HIS B 1 352 ? 3.934 -25.359 -1.341 1 91.94 352 HIS B O 1
ATOM 5464 N N . SER B 1 353 ? 2.695 -25.625 -3.148 1 96.44 353 SER B N 1
ATOM 5465 C CA . SER B 1 353 ? 2.578 -27.062 -3.025 1 96.44 353 SER B CA 1
ATOM 5466 C C . SER B 1 353 ? 2.607 -27.75 -4.391 1 96.44 353 SER B C 1
ATOM 5468 O O . SER B 1 353 ? 2.34 -27.109 -5.414 1 96.44 353 SER B O 1
ATOM 5470 N N . VAL B 1 354 ? 3.062 -28.969 -4.344 1 98 354 VAL B N 1
ATOM 5471 C CA . VAL B 1 354 ? 2.889 -29.859 -5.477 1 98 354 VAL B CA 1
ATOM 5472 C C . VAL B 1 354 ? 1.68 -30.766 -5.238 1 98 354 VAL B C 1
ATOM 5474 O O . VAL B 1 354 ? 1.564 -31.391 -4.184 1 98 354 VAL B O 1
ATOM 5477 N N . ILE B 1 355 ? 0.786 -30.703 -6.145 1 97.94 355 ILE B N 1
ATOM 5478 C CA . ILE B 1 355 ? -0.363 -31.609 -6.125 1 97.94 355 ILE B CA 1
ATOM 5479 C C . ILE B 1 355 ? -0.211 -32.656 -7.215 1 97.94 355 ILE B C 1
ATOM 5481 O O . ILE B 1 355 ? -0.258 -32.344 -8.406 1 97.94 355 ILE B O 1
ATOM 5485 N N . GLU B 1 356 ? 0.021 -33.875 -6.824 1 97.75 356 GLU B N 1
ATOM 5486 C CA . GLU B 1 356 ? 0.019 -35 -7.746 1 97.75 356 GLU B CA 1
ATOM 5487 C C . GLU B 1 356 ? -1.355 -35.656 -7.809 1 97.75 356 GLU B C 1
ATOM 5489 O O . GLU B 1 356 ? -1.848 -36.188 -6.801 1 97.75 356 GLU B O 1
ATOM 5494 N N . ALA B 1 357 ? -1.911 -35.625 -8.961 1 97 357 ALA B N 1
ATOM 5495 C CA . ALA B 1 357 ? -3.258 -36.156 -9.125 1 97 357 ALA B CA 1
ATOM 5496 C C . ALA B 1 357 ? -3.275 -37.281 -10.164 1 97 357 ALA B C 1
ATOM 5498 O O . ALA B 1 357 ? -2.633 -37.156 -11.211 1 97 357 ALA B O 1
ATOM 5499 N N . HIS B 1 358 ? -3.98 -38.344 -9.898 1 94.94 358 HIS B N 1
ATOM 5500 C CA . HIS B 1 358 ? -4.105 -39.5 -10.773 1 94.94 358 HIS B CA 1
ATOM 5501 C C . HIS B 1 358 ? -5.562 -39.75 -11.141 1 94.94 358 HIS B C 1
ATOM 5503 O O . HIS B 1 358 ? -6.441 -39.719 -10.273 1 94.94 358 HIS B O 1
ATOM 5509 N N . PRO B 1 359 ? -5.746 -40 -12.438 1 90.38 359 PRO B N 1
ATOM 5510 C CA . PRO B 1 359 ? -7.125 -40.312 -12.82 1 90.38 359 PRO B CA 1
ATOM 5511 C C . PRO B 1 359 ? -7.594 -41.656 -12.297 1 90.38 359 PRO B C 1
ATOM 5513 O O . PRO B 1 359 ? -6.781 -42.562 -12.133 1 90.38 359 PRO B O 1
ATOM 5516 N N . LEU B 1 360 ? -8.859 -41.688 -11.93 1 78.38 360 LEU B N 1
ATOM 5517 C CA . LEU B 1 360 ? -9.43 -42.969 -11.57 1 78.38 360 LEU B CA 1
ATOM 5518 C C . LEU B 1 360 ? -9.32 -43.938 -12.727 1 78.38 360 LEU B C 1
ATOM 5520 O O . LEU B 1 360 ? -9.414 -43.562 -13.891 1 78.38 360 LEU B O 1
ATOM 5524 N N . PRO B 1 361 ? -8.984 -45.25 -12.336 1 70 361 PRO B N 1
ATOM 5525 C CA . PRO B 1 361 ? -8.969 -46.281 -13.391 1 70 361 PRO B CA 1
ATOM 5526 C C . PRO B 1 361 ? -10.281 -46.344 -14.164 1 70 361 PRO B C 1
ATOM 5528 O O . PRO B 1 361 ? -11.352 -46.094 -13.602 1 70 361 PRO B O 1
#

Organism: NCBI:txid337451

Foldseek 3Di:
DVVVVVVVVVVVVVVVCVVCVLVLLVLVLVCLVFQVLVQFAVVCVVPVVAAWLVRSQVSTPDPHDPSVVSVVSVVVCCVVVQWPWDADPVNDTIGIHGDPNSQQSHPPHPNHLCLQSVLCSDPLNVVLVVVLVVLVDVVVVFDFSSCVVPVDAQVVVCVVPVVSVVSVVSNVLVVLVVCLVLVCVVCVVVLVPWQEEEEEQCQLCNSQLVSCVVRVSYAYEYEDAPVSLVVNVVSDSPSYHYDHDDLLPADAATQEYEAEPPQQLDALVSSLSSLLRVQVRHDVVGHKYKYKAFADDPPLPDPDPLSVVQVVVQSSSCRRRVGGHYHPVRVCVSCVSSQFNDWDWADRDSRMTIIITIHDD/DVVVVVVVVVVVVVVVCVVCVLVLLVLVLVCLVFQVLVQFAVVCVVPVVAAWLVRSQVSTPDPHDPSVVSVVSVVVCCVVVQWPWDADPVRDTIGIHGDPNSQQSHPPHPNHLCLQSVLCSDPLNVVLVVVLVVLVDVVVVFDFSSCVVPVDAQVVVCVVPVVSVVSVVSNVLVVLVVCLVLVCVVCVVVLVPWQEEEEEQCQLCNSQLVSCVVRVSYAYEYEDAPVSLVVNVVSDSPSYHYDHDDLLPADAATQEYEHEPPQQLDALVSSLSSLLRVQVRHDVVGHKYKYKAFADDPPLPDPDPLSVVQVVVQSSSCRRRVGGHYHPVRVCVSCVSSQFNDWDWADRDRRMTIIITIHDD

pLDDT: mean 91.65, std 8.7, range [54.56, 98.62]

InterPro domains:
  IPR001077 O-methyltransferase, C-terminal domain [PF00891] (134-340)
  IPR012967 Caffeic acid 3-O-methyltransferase-like, dimerisation domain [PF08100] (18-107)
  IPR016461 O-methyltransferase-like [PIRSF005739] (5-359)
  IPR016461 O-methyltransferase-like [PS51683] (16-359)
  IPR016461 O-methyltransferase-like [PTHR11746] (25-343)
  IPR029063 S-adenosyl-L-methionine-dependent methyltransferase superfamily [G3DSA:3.40.50.150] (107-360)
  IPR029063 S-adenosyl-L-methionine-dependent methyltransferase superfamily [SSF53335] (111-357)
  IPR036388 Winged helix-like DNA-binding domain superfamily [G3DSA:1.10.10.10] (2-105)
  IPR036390 Winged helix DNA-binding domain superfamily [SSF46785] (9-109)

Nearest PDB structures (foldseek):
  6cig-assembly1_A  TM=9.259E-01  e=5.539E-29  Medicago sativa
  4pgh-assembly2_C  TM=8.601E-01  e=9.687E-29  Sorghum bicolor
  2qyo-assembly1_B  TM=8.184E-01  e=1.281E-28  unclassified
  4evi-assembly1_A  TM=8.593E-01  e=3.101E-27  Linum nodiflorum
  5xoh-assembly1_A-2  TM=8.535E-01  e=3.591E-25  Kitagawia praeruptora

Secondary structure (DSSP, 8-state):
-HHHHHHHHHHHHHHHHHHTTHHHHHHHHHHHHHTHHHHHHHHHHH-TT-EEHHHHHHHSS-SSB-HHHHHHHHHHHHHTTSEEEEE-TTSSSEEEEE-TGGGGG-TT-TT--HHHHTGGGSHHHHGGGGGGGGGGBTTSTT--HHHHHHSS-HHHHHHH-HHHHHHHHHHHHHHHHHHHHHHHHHTHHHHHH-SEEEEET-TTSHHHHHHHHH-TTSEEEEEE-HHHHHHHTTT--TTEEEEE--TTT-----SEEEEES-GGGS-HHHHHHHHHHHHHHSPTT--EEEEEEEEEPSS--TT-HHHHHHHHHHHHHHHHTS---EEHHHHHHHHHHTT--EEEEEEEETTEEEEEEE---/-HHHHHHHHHHHHHHHHHHTTHHHHHHHHHHHHHTHHHHHHHHHHH-TT-EEHHHHHHHSS-SSB-HHHHHHHHHHHHHTTSEEEEE-TTSSSEEEEE-TGGGGG-TT-TT--HHHHTGGGSHHHHGGGGGGGGGGBTTSTT--HHHHHHSS-HHHHHHH-HHHHHHHHHHHHHHHHHHHHHHHHHTHHHHHH-SEEEEET-TTSHHHHHHHHH-TTSEEEEEE-HHHHHHHTTT--TTEEEEE--TTT-----SEEEEES-GGGS-HHHHHHHHHHHHHHSPTT--EEEEEEEEE-SS--TT-HHHHHHHHHHHHHHHHTS---EEHHHHHHHHHHTT--EEEEEEEETTEEEEEEE---

Solvent-accessible surface area (backbone atoms only — not comparable to full-atom values): 36855 Å² total; per-residue (Å²): 110,69,64,59,49,50,52,49,49,50,27,50,28,45,51,49,26,31,42,46,26,35,47,47,18,40,50,50,49,48,40,52,75,63,38,46,42,48,52,44,47,59,49,28,75,80,32,77,86,33,42,37,62,68,58,49,44,71,68,39,99,49,97,38,56,27,61,70,52,45,50,54,52,48,52,52,38,34,65,71,46,38,27,42,75,47,71,41,92,84,70,76,51,53,22,36,36,68,35,78,32,22,47,34,49,19,89,85,39,94,63,36,44,47,53,65,43,52,52,58,60,32,67,85,55,47,60,16,47,81,36,51,68,49,49,32,35,45,77,48,79,77,51,20,11,30,28,70,68,69,73,44,52,58,75,58,44,25,71,75,34,55,70,58,34,51,41,50,52,46,18,51,50,55,49,38,69,63,44,43,63,50,48,49,63,77,41,41,70,58,61,71,72,37,56,25,34,32,22,47,64,36,60,59,26,62,56,39,30,56,50,20,71,77,34,71,77,27,51,23,26,23,33,21,44,55,73,47,38,66,55,20,69,69,63,63,46,85,68,38,47,76,40,68,42,44,62,80,77,52,49,77,73,31,36,25,36,36,33,64,69,48,59,39,48,32,44,69,70,58,37,38,48,35,43,39,34,51,54,71,24,26,45,86,75,41,40,37,40,39,33,35,42,52,52,43,68,87,70,78,63,72,88,39,44,57,53,51,36,53,51,39,51,30,49,44,24,33,32,52,55,45,14,34,64,39,35,66,67,54,46,52,52,51,33,41,75,40,44,26,73,47,61,48,78,42,78,71,49,97,54,30,25,42,33,42,30,27,57,63,113,111,69,65,58,50,49,51,49,51,49,26,51,27,44,53,50,25,32,42,44,25,35,48,48,18,42,50,50,49,48,40,54,75,63,38,47,43,47,53,43,45,58,48,29,75,81,32,77,88,32,42,37,61,68,59,48,45,70,68,38,98,51,96,40,55,28,60,70,52,46,52,55,53,48,52,52,36,35,66,72,46,38,29,42,74,47,71,41,91,84,69,75,53,52,22,36,36,68,36,75,32,23,47,33,50,18,89,86,40,92,63,35,43,46,54,65,44,53,54,58,59,33,66,84,54,47,59,18,48,81,36,53,67,48,51,33,36,45,79,47,76,79,50,19,10,30,27,71,66,70,73,43,52,59,74,58,45,24,71,75,35,54,70,58,33,50,40,49,50,46,18,51,49,54,50,38,68,64,43,42,64,51,48,49,64,76,40,41,69,58,60,70,70,38,55,26,32,32,21,48,63,35,60,57,25,62,56,38,30,52,50,20,70,79,35,72,75,28,50,23,26,23,32,23,44,56,73,46,39,66,56,20,69,70,62,65,44,86,68,37,46,76,40,67,42,44,64,78,77,51,49,78,74,29,39,25,36,36,33,64,69,47,59,40,48,32,43,69,71,57,36,38,49,34,42,38,34,51,55,70,24,27,45,86,75,41,41,38,41,39,34,35,42,54,51,43,67,88,70,76,67,68,88,40,44,58,53,51,35,52,51,39,50,30,51,43,25,34,33,53,55,45,14,35,63,39,33,64,66,53,47,52,52,51,33,41,76,40,46,26,73,47,62,46,80,43,78,70,50,99,55,31,25,42,34,45,30,26,56,62,112